Protein AF-A0A841RRN3-F1 (afdb_monomer_lite)

Foldseek 3Di:
DCDQDQQDQDPVPPRHRNVVPCPVVVVVVVVVPDLDPLPDPLPVQPDFPFDLLQELLSVLLSLLVRLLVQLPDPDHDLVNNLVSLVLLLQCLDDPCNLVSSLVVLLSVCSNVVPPPSVVSSVVSSVSHVPDDHQALQLSQLSNQLSCVSNVQVVPDDPLFDGPSQVNNQSSVCSSVDVVVPDDRQFAFAEKEWEWEDPVPPHIDGPDMDTDTDRDPDHDNYHYYHYHYPPQLVVLLSVCCGLLVLADPVLSSLRSVLVSVVVPDDPVCQQVDQCLVSLLSLQVSVQVLLLVLVCLVVVDDDPPDDLVNSLVCCVVDPAPLCVLQPPSSVLSVLSVVLNVCSVVPHGDGVVSVCSSCCVVPVSVNSSSSSVSSVVSVVVVVVVVVVD

InterPro domains:
  IPR004027 SEC-C motif [PF02810] (6-23)

Radius of gyration: 28.25 Å; chains: 1; bounding box: 65×47×85 Å

Structure (mmCIF, N/CA/C/O backbone):
data_AF-A0A841RRN3-F1
#
_entry.id   AF-A0A841RRN3-F1
#
loop_
_atom_site.group_PDB
_atom_site.id
_atom_site.type_symbol
_atom_site.label_atom_id
_atom_site.label_alt_id
_atom_site.label_comp_id
_atom_site.label_asym_id
_atom_site.label_entity_id
_atom_site.label_seq_id
_atom_site.pdbx_PDB_ins_code
_atom_site.Cartn_x
_atom_site.Cartn_y
_atom_site.Cartn_z
_atom_site.occupancy
_atom_site.B_iso_or_equiv
_atom_site.auth_seq_id
_atom_site.auth_comp_id
_atom_site.auth_asym_id
_atom_site.auth_atom_id
_atom_site.pdbx_PDB_model_num
ATOM 1 N N . MET A 1 1 ? -15.123 -9.257 49.160 1.00 35.91 1 MET A N 1
ATOM 2 C CA . MET A 1 1 ? -15.063 -10.667 49.611 1.00 35.91 1 MET A CA 1
ATOM 3 C C . MET A 1 1 ? -16.337 -11.370 49.194 1.00 35.91 1 MET A C 1
ATOM 5 O O . MET A 1 1 ? -17.410 -10.846 49.452 1.00 35.91 1 MET A O 1
ATOM 9 N N . GLY A 1 2 ? -16.173 -12.541 48.582 1.00 34.53 2 GLY A N 1
ATOM 10 C CA . GLY A 1 2 ? -17.217 -13.457 48.133 1.00 34.53 2 GLY A CA 1
ATOM 11 C C . GLY A 1 2 ? -16.610 -14.428 47.122 1.00 34.53 2 GLY A C 1
ATOM 12 O O . GLY A 1 2 ? -16.879 -14.315 45.936 1.00 34.53 2 GLY A O 1
ATOM 13 N N . LEU A 1 3 ? -15.695 -15.298 47.570 1.00 50.38 3 LEU A N 1
ATOM 14 C CA . LEU A 1 3 ? -15.197 -16.421 46.764 1.00 50.38 3 LEU A CA 1
ATOM 15 C C . LEU A 1 3 ? -16.415 -17.202 46.254 1.00 50.38 3 LEU A C 1
ATOM 17 O O . LEU A 1 3 ? -17.245 -17.556 47.093 1.00 50.38 3 LEU A O 1
ATOM 21 N N . ILE A 1 4 ? -16.505 -17.484 44.942 1.00 59.78 4 ILE A N 1
ATOM 22 C CA . ILE A 1 4 ? -17.532 -18.392 44.404 1.00 59.78 4 ILE A CA 1
ATOM 23 C C . ILE A 1 4 ? -17.603 -19.604 45.326 1.00 59.78 4 ILE A C 1
ATOM 25 O O . ILE A 1 4 ? -16.604 -20.297 45.583 1.00 59.78 4 ILE A O 1
ATOM 29 N N . GLY A 1 5 ? -18.793 -19.835 45.867 1.00 68.25 5 GLY A N 1
ATOM 30 C CA . GLY A 1 5 ? -19.022 -20.957 46.747 1.00 68.25 5 GLY A CA 1
ATOM 31 C C . GLY A 1 5 ? -18.672 -22.226 45.981 1.00 68.25 5 GLY A C 1
ATOM 32 O O . GLY A 1 5 ? -19.132 -22.435 44.864 1.00 68.25 5 GLY A O 1
ATOM 33 N N . ARG A 1 6 ? -17.892 -23.141 46.572 1.00 81.69 6 ARG A N 1
ATOM 34 C CA . ARG A 1 6 ? -17.508 -24.426 45.936 1.00 81.69 6 ARG A CA 1
ATOM 35 C C . ARG A 1 6 ? -18.697 -25.193 45.319 1.00 81.69 6 ARG A C 1
ATOM 37 O O . ARG A 1 6 ? -18.499 -26.060 44.467 1.00 81.69 6 ARG A O 1
ATOM 44 N N . ASN A 1 7 ? -19.919 -24.921 45.776 1.00 79.44 7 ASN A N 1
ATOM 45 C CA . ASN A 1 7 ? -21.155 -25.554 45.327 1.00 79.44 7 ASN A CA 1
ATOM 46 C C . ASN A 1 7 ? -21.977 -24.748 44.301 1.00 79.44 7 ASN A C 1
ATOM 48 O O . ASN A 1 7 ? -22.975 -25.297 43.838 1.00 79.44 7 ASN A O 1
ATOM 52 N N . GLU A 1 8 ? -21.583 -23.523 43.956 1.00 80.12 8 GLU A N 1
ATOM 53 C CA . GLU A 1 8 ? -22.240 -22.678 42.949 1.00 80.12 8 GLU A CA 1
ATOM 54 C C . GLU A 1 8 ? -21.926 -23.157 41.529 1.00 80.12 8 GLU A C 1
ATOM 56 O O . GLU A 1 8 ? -20.999 -23.947 41.317 1.00 80.12 8 GLU A O 1
ATOM 61 N N . THR A 1 9 ? -22.729 -22.732 40.556 1.00 70.56 9 THR A N 1
ATOM 62 C CA . THR A 1 9 ? -22.532 -23.068 39.142 1.00 70.56 9 THR A CA 1
ATOM 63 C C . THR A 1 9 ? -21.218 -22.471 38.639 1.00 70.56 9 THR A C 1
ATOM 65 O O . THR A 1 9 ? -20.866 -21.343 38.964 1.00 70.56 9 THR A O 1
ATOM 68 N N . CYS A 1 10 ? -20.450 -23.256 37.887 1.00 70.38 10 CYS A N 1
ATOM 69 C CA . CYS A 1 10 ? -19.129 -22.871 37.412 1.00 70.38 10 CYS A CA 1
ATOM 70 C C . CYS A 1 10 ? -19.222 -21.796 36.327 1.00 70.38 10 CYS A C 1
ATOM 72 O O . CYS A 1 10 ? -20.018 -21.926 35.399 1.00 70.38 10 CYS A O 1
ATOM 74 N N . TYR A 1 11 ? -18.330 -20.809 36.395 1.00 65.44 11 TYR A N 1
ATOM 75 C CA . TYR A 1 11 ? -18.321 -19.627 35.528 1.00 65.44 11 TYR A CA 1
ATOM 76 C C . TYR A 1 11 ? -17.989 -19.903 34.051 1.00 65.44 11 TYR A C 1
ATOM 78 O O . TYR A 1 11 ? -18.156 -19.034 33.212 1.00 65.44 11 TYR A O 1
ATOM 86 N N . CYS A 1 12 ? -17.529 -21.104 33.697 1.00 66.12 12 CYS A N 1
ATOM 87 C CA . CYS A 1 12 ? -17.203 -21.468 32.314 1.00 66.12 12 CYS A CA 1
ATOM 88 C C . CYS A 1 12 ? -18.429 -21.854 31.465 1.00 66.12 12 CYS A C 1
ATOM 90 O O . CYS A 1 12 ? -18.272 -22.488 30.427 1.00 66.12 12 CYS A O 1
ATOM 92 N N . GLY A 1 13 ? -19.650 -21.613 31.956 1.00 64.06 13 GLY A N 1
ATOM 93 C CA . GLY A 1 13 ? -20.888 -21.961 31.247 1.00 64.06 13 GLY A CA 1
ATOM 94 C C . GLY A 1 13 ? -21.218 -23.460 31.204 1.00 64.06 13 GLY A C 1
ATOM 95 O O . GLY A 1 13 ? -22.250 -23.849 30.674 1.00 64.06 13 GLY A O 1
ATOM 96 N N . SER A 1 14 ? -20.405 -24.332 31.814 1.00 69.50 14 SER A N 1
ATOM 97 C CA . SER A 1 14 ? -20.594 -25.796 31.737 1.00 69.50 14 SER A CA 1
ATOM 98 C C . SER A 1 14 ? -21.821 -26.353 32.477 1.00 69.50 14 SER A C 1
ATOM 100 O O . SER A 1 14 ? -22.049 -27.565 32.451 1.00 69.50 14 SER A O 1
ATOM 102 N N . GLY A 1 15 ? -22.548 -25.526 33.237 1.00 75.56 15 GLY A N 1
ATOM 103 C CA . GLY A 1 15 ? -23.660 -25.949 34.101 1.00 75.56 15 GLY A CA 1
ATOM 104 C C . GLY A 1 15 ? -23.261 -26.834 35.299 1.00 75.56 15 GLY A C 1
ATOM 105 O O . GLY A 1 15 ? -24.112 -27.233 36.094 1.00 75.56 15 GLY A O 1
ATOM 106 N N . LYS A 1 16 ? -21.972 -27.163 35.473 1.00 84.31 16 LYS A N 1
ATOM 107 C CA . LYS A 1 16 ? -21.460 -27.990 36.584 1.00 84.31 16 LYS A CA 1
ATOM 108 C C . LYS A 1 16 ? -21.171 -27.134 37.819 1.00 84.31 16 LYS A C 1
ATOM 110 O O . LYS A 1 16 ? -20.861 -25.959 37.698 1.00 84.31 16 LYS A O 1
ATOM 115 N N . LYS A 1 17 ? -21.175 -27.730 39.019 1.00 78.19 17 LYS A N 1
ATOM 116 C CA . LYS A 1 17 ? -20.717 -27.045 40.250 1.00 78.19 17 LYS A CA 1
ATOM 117 C C . LYS A 1 17 ? -19.227 -26.687 40.158 1.00 78.19 17 LYS A C 1
ATOM 119 O O . LYS A 1 17 ? -18.442 -27.540 39.741 1.00 78.19 17 LYS A O 1
ATOM 124 N N . TYR A 1 18 ? -18.826 -25.506 40.632 1.00 78.69 18 TYR A N 1
ATOM 125 C CA . TYR A 1 18 ? -17.462 -24.965 40.561 1.00 78.69 18 TYR A CA 1
ATOM 126 C C . TYR A 1 18 ? -16.390 -25.960 41.032 1.00 78.69 18 TYR A C 1
ATOM 128 O O . TYR A 1 18 ? -15.429 -26.232 40.310 1.00 78.69 18 TYR A O 1
ATOM 136 N N . LYS A 1 19 ? -16.610 -26.640 42.168 1.00 78.62 19 LYS A N 1
ATOM 137 C CA . LYS A 1 19 ? -15.685 -27.670 42.688 1.00 78.62 19 LYS A CA 1
ATOM 138 C C . LYS A 1 19 ? -15.447 -28.875 41.772 1.00 78.62 19 LYS A C 1
ATOM 140 O O . LYS A 1 19 ? -14.498 -29.623 41.987 1.00 78.62 19 LYS A O 1
ATOM 145 N N . LYS A 1 20 ? -16.343 -29.121 40.812 1.00 83.44 20 LYS A N 1
ATOM 146 C CA . LYS A 1 20 ? -16.266 -30.225 39.841 1.00 83.44 20 LYS A CA 1
ATOM 147 C C . LYS A 1 20 ? -15.808 -29.763 38.454 1.00 83.44 20 LYS A C 1
ATOM 149 O O . LYS A 1 20 ? -15.793 -30.582 37.540 1.00 83.44 20 LYS A O 1
ATOM 154 N N . CYS A 1 21 ? -15.474 -28.486 38.292 1.00 86.06 21 CYS A N 1
ATOM 155 C CA . CYS A 1 21 ? -15.083 -27.908 37.017 1.00 86.06 21 CYS A CA 1
ATOM 156 C C . CYS A 1 21 ? -13.786 -27.101 37.180 1.00 86.06 21 CYS A C 1
ATOM 158 O O . CYS A 1 21 ? -12.738 -27.715 37.385 1.00 86.06 21 CYS A O 1
ATOM 160 N N . CYS A 1 22 ? -13.834 -25.767 37.145 1.00 77.81 22 CYS A N 1
ATOM 161 C CA . CYS A 1 22 ? -12.627 -24.939 37.071 1.00 77.81 22 CYS A CA 1
ATOM 162 C C . CYS A 1 22 ? -11.824 -24.839 38.376 1.00 77.81 22 CYS A C 1
ATOM 164 O O . CYS A 1 22 ? -10.644 -24.524 38.309 1.00 77.81 22 CYS A O 1
ATOM 166 N N . LEU A 1 23 ? -12.376 -25.212 39.542 1.00 82.00 23 LEU A N 1
ATOM 167 C CA . LEU A 1 23 ? -11.670 -25.066 40.827 1.00 82.00 23 LEU A CA 1
ATOM 168 C C . LEU A 1 23 ? -10.264 -25.698 40.831 1.00 82.00 23 LEU A C 1
ATOM 170 O O . LEU A 1 23 ? -9.322 -25.096 41.326 1.00 82.00 23 LEU A O 1
ATOM 174 N N . LYS A 1 24 ? -10.098 -26.900 40.264 1.00 76.88 24 LYS A N 1
ATOM 175 C CA . LYS A 1 24 ? -8.786 -27.579 40.222 1.00 76.88 24 LYS A CA 1
ATOM 176 C C . LYS A 1 24 ? -7.796 -26.913 39.265 1.00 76.88 24 LYS A C 1
ATOM 178 O O . LYS A 1 24 ? -6.591 -27.087 39.426 1.00 76.88 24 LYS A O 1
ATOM 183 N N . TYR A 1 25 ? -8.303 -26.247 38.231 1.00 73.50 25 TYR A N 1
ATOM 184 C CA . TYR A 1 25 ? -7.496 -25.474 37.295 1.00 73.50 25 TYR A CA 1
ATOM 185 C C . TYR A 1 25 ? -7.039 -24.177 37.971 1.00 73.50 25 TYR A C 1
ATOM 187 O O . TYR A 1 25 ? -5.844 -23.902 38.008 1.00 73.50 25 TYR A O 1
ATOM 195 N N . ASP A 1 26 ? -7.958 -23.485 38.641 1.00 67.38 26 ASP A N 1
ATOM 196 C CA . ASP A 1 26 ? -7.699 -22.226 39.344 1.00 67.38 26 ASP A CA 1
ATOM 197 C C . ASP A 1 26 ? -6.752 -22.418 40.542 1.00 67.38 26 ASP A C 1
ATOM 199 O O . ASP A 1 26 ? -5.776 -21.686 40.691 1.00 67.38 26 ASP A O 1
ATOM 203 N N . GLU A 1 27 ? -6.948 -23.476 41.341 1.00 71.81 27 GLU A N 1
ATOM 204 C CA . GLU A 1 27 ? -6.036 -23.863 42.432 1.00 71.81 27 GLU A CA 1
ATOM 205 C C . GLU A 1 27 ? -4.626 -24.217 41.909 1.00 71.81 27 GLU A C 1
ATOM 207 O O . GLU A 1 27 ? -3.634 -24.011 42.610 1.00 71.81 27 GLU A O 1
ATOM 212 N N . LYS A 1 28 ? -4.506 -24.734 40.675 1.00 67.25 28 LYS A N 1
ATOM 21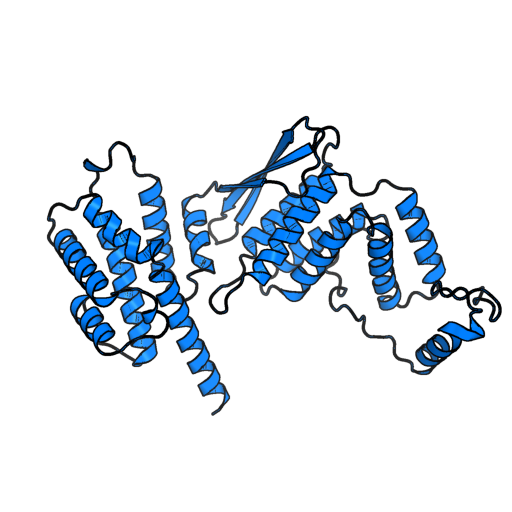3 C CA . LYS A 1 28 ? -3.206 -25.009 40.034 1.00 67.25 28 LYS A CA 1
ATOM 214 C C . LYS A 1 28 ? -2.533 -23.748 39.497 1.00 67.25 28 LYS A C 1
ATOM 216 O O . LYS A 1 28 ? -1.308 -23.701 39.518 1.00 67.25 28 LYS A O 1
ATOM 221 N N . GLN A 1 29 ? -3.297 -22.767 39.022 1.00 56.19 29 GLN A N 1
ATOM 222 C CA . GLN A 1 29 ? -2.758 -21.487 38.556 1.00 56.19 29 GLN A CA 1
ATOM 223 C C . GLN A 1 29 ? -2.276 -20.634 39.741 1.00 56.19 29 GLN A C 1
ATOM 225 O O . GLN A 1 29 ? -1.144 -20.158 39.733 1.00 56.19 29 GLN A O 1
ATOM 230 N N . LEU A 1 30 ? -3.062 -20.568 40.823 1.00 55.12 30 LEU A N 1
ATOM 231 C CA . LEU A 1 30 ? -2.691 -19.877 42.066 1.00 55.12 30 LEU A CA 1
ATOM 232 C C . LEU A 1 30 ? -1.429 -20.464 42.721 1.00 55.12 30 LEU A C 1
ATOM 234 O O . LEU A 1 30 ? -0.554 -19.719 43.153 1.00 55.12 30 LEU A O 1
ATOM 238 N N . ASN A 1 31 ? -1.299 -21.796 42.761 1.00 50.38 31 ASN A N 1
ATOM 239 C CA . ASN A 1 31 ? -0.141 -22.461 43.376 1.00 50.38 31 ASN A CA 1
ATOM 240 C C . ASN A 1 31 ? 1.141 -22.408 42.533 1.00 50.38 31 ASN A C 1
ATOM 242 O O . ASN A 1 31 ? 2.210 -22.735 43.046 1.00 50.38 31 ASN A O 1
ATOM 246 N N . LYS A 1 32 ? 1.066 -22.035 41.251 1.00 45.72 32 LYS A N 1
ATOM 247 C CA . LYS A 1 32 ? 2.253 -21.958 40.393 1.00 45.72 32 LYS A CA 1
ATOM 248 C C . LYS A 1 32 ? 3.003 -20.633 40.503 1.00 45.72 32 LYS A C 1
ATOM 250 O O . LYS A 1 32 ? 4.119 -20.573 40.007 1.00 45.72 32 LYS A O 1
ATOM 255 N N . GLY A 1 33 ? 2.437 -19.590 41.121 1.00 41.94 33 GLY A N 1
ATOM 256 C CA . GLY A 1 33 ? 3.084 -18.269 41.189 1.00 41.94 33 GLY A CA 1
ATOM 257 C C . GLY A 1 33 ? 3.411 -17.666 39.814 1.00 41.94 33 GLY A C 1
ATOM 258 O O . GLY A 1 33 ? 4.160 -16.700 39.723 1.00 41.94 33 GLY A O 1
ATOM 259 N N . ILE A 1 34 ? 2.861 -18.242 38.743 1.00 40.06 34 ILE A N 1
ATOM 260 C CA . ILE A 1 34 ? 2.988 -17.746 37.383 1.00 40.06 34 ILE A CA 1
ATOM 261 C C . ILE A 1 34 ? 1.861 -16.734 37.243 1.00 40.06 34 ILE A C 1
ATOM 263 O O . ILE A 1 34 ? 0.719 -17.108 36.991 1.00 40.06 34 ILE A O 1
ATOM 267 N N . ILE A 1 35 ? 2.178 -15.455 37.440 1.00 40.28 35 ILE A N 1
ATOM 268 C CA . ILE A 1 35 ? 1.472 -14.411 36.699 1.00 40.28 35 ILE A CA 1
ATOM 269 C C . ILE A 1 35 ? 1.728 -14.790 35.237 1.00 40.28 35 ILE A C 1
ATOM 271 O O . ILE A 1 35 ? 2.899 -14.819 34.841 1.00 40.28 35 ILE A O 1
ATOM 275 N N . PRO A 1 36 ? 0.717 -15.211 34.458 1.00 36.50 36 PRO A N 1
ATOM 276 C CA . PRO A 1 36 ? 0.951 -15.431 33.048 1.00 36.50 36 PRO A CA 1
ATOM 277 C C . PRO A 1 36 ? 1.445 -14.098 32.498 1.00 36.50 36 PRO A C 1
ATOM 279 O O . PRO A 1 36 ? 0.774 -13.078 32.655 1.00 36.50 36 PRO A O 1
ATOM 282 N N . LYS A 1 37 ? 2.635 -14.098 31.886 1.00 36.38 37 LYS A N 1
ATOM 283 C CA . LYS A 1 37 ? 2.980 -13.056 30.918 1.00 36.38 37 LYS A CA 1
ATOM 284 C C . LYS A 1 37 ? 1.758 -12.979 29.986 1.00 36.38 37 LYS A C 1
ATOM 286 O O . LYS A 1 37 ? 1.326 -14.058 29.560 1.00 36.38 37 LYS A O 1
ATOM 291 N N . PRO A 1 38 ? 1.130 -11.804 29.786 1.00 38.91 38 PRO A N 1
ATOM 292 C CA . PRO A 1 38 ? -0.085 -11.722 28.987 1.00 38.91 38 PRO A CA 1
ATOM 293 C C . PRO A 1 38 ? 0.161 -12.456 27.672 1.00 38.91 38 PRO A C 1
ATOM 295 O O . PRO A 1 38 ? 1.208 -12.277 27.051 1.00 38.91 38 PRO A O 1
ATOM 298 N N . ALA A 1 39 ? -0.763 -13.341 27.295 1.00 41.94 39 ALA A N 1
ATOM 299 C CA . ALA A 1 39 ? -0.637 -14.144 26.079 1.00 41.94 39 ALA A CA 1
ATOM 300 C C . ALA A 1 39 ? -0.639 -13.272 24.811 1.00 41.94 39 ALA A C 1
ATOM 302 O O . ALA A 1 39 ? -0.360 -13.764 23.723 1.00 41.94 39 ALA A O 1
ATOM 303 N N . ASN A 1 40 ? -0.930 -11.981 24.972 1.00 44.41 40 ASN A N 1
ATOM 304 C CA . ASN A 1 40 ? -0.991 -10.991 23.929 1.00 44.41 40 ASN A CA 1
ATOM 305 C C . ASN A 1 40 ? 0.051 -9.891 24.222 1.00 44.41 40 ASN A C 1
ATOM 307 O O . ASN A 1 40 ? -0.157 -9.033 25.084 1.00 44.41 40 ASN A O 1
ATOM 311 N N . GLU A 1 41 ? 1.194 -9.932 23.525 1.00 42.09 41 GLU A N 1
ATOM 312 C CA . GLU A 1 41 ? 2.238 -8.889 23.595 1.00 42.09 41 GLU A CA 1
ATOM 313 C C . GLU A 1 41 ? 1.729 -7.522 23.084 1.00 42.09 41 GLU A C 1
ATOM 315 O O . GLU A 1 41 ? 2.365 -6.499 23.322 1.00 42.09 41 GLU A O 1
ATOM 320 N N . ALA A 1 42 ? 0.520 -7.482 22.503 1.00 43.72 42 ALA A N 1
ATOM 321 C CA . ALA A 1 42 ? -0.195 -6.274 22.098 1.00 43.72 42 ALA A CA 1
ATOM 322 C C . ALA A 1 42 ? -0.603 -5.327 23.239 1.00 43.72 42 ALA A C 1
ATOM 324 O O . ALA A 1 42 ? -0.904 -4.165 22.983 1.00 43.72 42 ALA A O 1
ATOM 325 N N . PHE A 1 43 ? -0.587 -5.785 24.495 1.00 50.19 43 PHE A N 1
ATOM 326 C CA . PHE A 1 43 ? -0.986 -4.969 25.648 1.00 50.19 43 PHE A CA 1
ATOM 327 C C . PHE A 1 43 ? 0.182 -4.365 26.436 1.00 50.19 43 PHE A C 1
ATOM 329 O O . PHE A 1 43 ? -0.013 -3.920 27.570 1.00 50.19 43 PHE A O 1
ATOM 336 N N . ASP A 1 44 ? 1.367 -4.233 25.832 1.00 49.03 44 ASP A N 1
ATOM 337 C CA . ASP A 1 44 ? 2.231 -3.092 26.167 1.00 49.03 44 ASP A CA 1
ATOM 338 C C . ASP A 1 44 ? 1.630 -1.848 25.489 1.00 49.03 44 ASP A C 1
ATOM 340 O O . ASP A 1 44 ? 2.103 -1.370 24.458 1.00 49.03 44 ASP A O 1
ATOM 344 N N . ILE A 1 45 ? 0.468 -1.429 26.011 1.00 51.69 45 ILE A N 1
ATOM 345 C CA . ILE A 1 45 ? -0.410 -0.402 25.447 1.00 51.69 45 ILE A CA 1
ATOM 346 C C . ILE A 1 45 ? 0.449 0.820 25.127 1.00 51.69 45 ILE A C 1
ATOM 348 O O . ILE A 1 45 ? 0.894 1.537 26.031 1.00 51.69 45 ILE A O 1
ATOM 352 N N . ALA A 1 46 ? 0.656 1.097 23.839 1.00 53.12 46 ALA A N 1
ATOM 353 C CA . ALA A 1 46 ? 0.947 2.456 23.424 1.00 53.12 46 ALA A CA 1
ATOM 354 C C . ALA A 1 46 ? -0.152 3.321 24.052 1.00 53.12 46 ALA A C 1
ATOM 356 O O . ALA A 1 46 ? -1.327 3.091 23.779 1.00 53.12 46 ALA A O 1
ATOM 357 N N . ARG A 1 47 ? 0.212 4.196 25.002 1.00 69.50 47 ARG A N 1
ATOM 358 C CA . ARG A 1 47 ? -0.758 4.932 25.827 1.00 69.50 47 ARG A CA 1
ATOM 359 C C . ARG A 1 47 ? -1.807 5.580 24.923 1.00 69.50 47 ARG A C 1
ATOM 361 O O . ARG A 1 47 ? -1.482 6.519 24.208 1.00 69.50 47 ARG A O 1
ATOM 368 N N . THR A 1 48 ? -3.030 5.068 24.993 1.00 83.25 48 THR A N 1
ATOM 369 C CA . THR A 1 48 ? -4.204 5.630 24.326 1.00 83.25 48 THR A CA 1
ATOM 370 C C . THR A 1 48 ? -4.838 6.700 25.213 1.00 83.25 48 THR A C 1
ATOM 372 O O . THR A 1 48 ? -4.741 6.645 26.445 1.00 83.25 48 THR A O 1
ATOM 375 N N . SER A 1 49 ? -5.475 7.685 24.589 1.00 89.19 49 SER A N 1
ATOM 376 C CA . SER A 1 49 ? -6.309 8.682 25.257 1.00 89.19 49 SER A CA 1
ATOM 377 C C . SER A 1 49 ? -7.704 8.150 25.629 1.00 89.19 49 SER A C 1
ATOM 379 O O . SER A 1 49 ? -8.396 8.771 26.440 1.00 89.19 49 SER A O 1
ATOM 381 N N . HIS A 1 50 ? -8.092 6.983 25.108 1.00 90.75 50 HIS A N 1
ATOM 382 C CA . HIS A 1 50 ? -9.409 6.375 25.284 1.00 90.75 50 HIS A CA 1
ATOM 383 C C . HIS A 1 50 ? -9.471 5.399 26.465 1.00 90.75 50 HIS A C 1
ATOM 385 O O . HIS A 1 50 ? -8.542 4.641 26.755 1.00 90.75 50 HIS A O 1
ATOM 391 N N . ASN A 1 51 ? -10.614 5.385 27.156 1.00 89.25 51 ASN A N 1
ATOM 392 C CA . ASN A 1 51 ? -10.880 4.412 28.211 1.00 89.25 51 ASN A CA 1
ATOM 393 C C . ASN A 1 51 ? -11.554 3.176 27.614 1.00 89.25 51 ASN A C 1
ATOM 395 O O . ASN A 1 51 ? -12.772 3.146 27.459 1.00 89.25 51 ASN A O 1
ATOM 399 N N . ILE A 1 52 ? -10.777 2.124 27.368 1.00 89.44 52 ILE A N 1
ATOM 400 C CA . ILE A 1 52 ? -11.263 0.889 26.733 1.00 89.44 52 ILE A CA 1
ATOM 401 C C . ILE A 1 52 ? -12.393 0.181 27.495 1.00 89.44 52 ILE A C 1
ATOM 403 O O . ILE A 1 52 ? -13.101 -0.631 26.918 1.00 89.44 52 ILE A O 1
ATOM 407 N N . GLN A 1 53 ? -12.570 0.464 28.790 1.00 89.50 53 GLN A N 1
ATOM 408 C CA . GLN A 1 53 ? -13.650 -0.109 29.597 1.00 89.50 53 GLN A CA 1
ATOM 409 C C . GLN A 1 53 ? -14.939 0.715 29.505 1.00 89.50 53 GLN A C 1
ATOM 411 O O . GLN A 1 53 ? -15.965 0.302 30.051 1.00 89.50 53 GLN A O 1
ATOM 416 N N . ALA A 1 54 ? -14.909 1.908 28.903 1.00 89.25 54 ALA A N 1
ATOM 417 C CA . ALA A 1 54 ? -16.054 2.814 28.829 1.00 89.25 54 ALA A CA 1
ATOM 418 C C . ALA A 1 54 ? -17.098 2.389 27.782 1.00 89.25 54 ALA A C 1
ATOM 420 O O . ALA A 1 54 ? -18.248 2.805 27.891 1.00 89.25 54 ALA A O 1
ATOM 421 N N . GLY A 1 55 ? -16.743 1.514 26.842 1.00 91.12 55 GLY A N 1
ATOM 422 C CA . GLY A 1 55 ? -17.673 0.932 25.879 1.00 91.12 55 GLY A CA 1
ATOM 423 C C . GLY A 1 55 ? -16.963 0.406 24.637 1.00 91.12 55 GLY A C 1
ATOM 424 O O . GLY A 1 55 ? -15.778 0.659 24.432 1.00 91.12 55 GLY A O 1
ATOM 425 N N . ILE A 1 56 ? -17.711 -0.298 23.787 1.00 93.31 56 ILE A N 1
ATOM 426 C CA . ILE A 1 56 ? -17.186 -0.905 22.554 1.00 93.31 56 ILE A CA 1
ATOM 427 C C . ILE A 1 56 ? -16.615 0.159 21.610 1.00 93.31 56 ILE A C 1
ATOM 429 O O . ILE A 1 56 ? -15.504 0.004 21.113 1.00 93.31 56 ILE A O 1
ATOM 433 N N . ARG A 1 57 ? -17.331 1.275 21.422 1.00 94.25 57 ARG A N 1
ATOM 434 C CA . ARG A 1 57 ? -16.862 2.395 20.594 1.00 94.25 57 ARG A CA 1
ATOM 435 C C . ARG A 1 57 ? -15.545 2.992 21.105 1.00 94.25 57 ARG A C 1
ATOM 437 O O . ARG A 1 57 ? -14.675 3.317 20.308 1.00 94.25 57 ARG A O 1
ATOM 444 N N . GLU A 1 58 ? -15.367 3.085 22.424 1.00 92.88 58 GLU A N 1
ATOM 445 C CA . GLU A 1 58 ? -14.120 3.577 23.029 1.00 92.88 58 GLU A CA 1
ATOM 446 C C . GLU A 1 58 ? -12.965 2.584 22.872 1.00 92.88 58 GLU A C 1
ATOM 448 O O . GLU A 1 58 ? -11.831 3.002 22.656 1.00 92.88 58 GLU A O 1
ATOM 453 N N . LEU A 1 59 ? -13.235 1.275 22.932 1.00 93.25 59 LEU A N 1
ATOM 454 C CA . LEU A 1 59 ? -12.227 0.268 22.601 1.00 93.25 59 LEU A CA 1
ATOM 455 C C . LEU A 1 59 ? -11.797 0.369 21.129 1.00 93.25 59 LEU A C 1
ATOM 457 O O . LEU A 1 59 ? -10.600 0.340 20.860 1.00 93.25 59 LEU A O 1
ATOM 461 N N . ALA A 1 60 ? -12.740 0.537 20.198 1.00 95.31 60 ALA A N 1
ATOM 462 C CA . ALA A 1 60 ? -12.417 0.689 18.780 1.00 95.31 60 ALA A CA 1
ATOM 463 C C . ALA A 1 60 ? -11.539 1.928 18.524 1.00 95.31 60 ALA A C 1
ATOM 465 O O . ALA A 1 60 ? -10.492 1.825 17.889 1.00 95.31 60 ALA A O 1
ATOM 466 N N . LEU A 1 61 ? -11.903 3.085 19.094 1.00 96.31 61 LEU A N 1
ATOM 467 C CA . LEU A 1 61 ? -11.088 4.304 19.011 1.00 96.31 61 LEU A CA 1
ATOM 468 C C . LEU A 1 61 ? -9.694 4.114 19.627 1.00 96.31 61 LEU A C 1
ATOM 470 O O . LEU A 1 61 ? -8.704 4.556 19.048 1.00 96.31 61 LEU A O 1
ATOM 474 N N . ALA A 1 62 ? -9.596 3.408 20.757 1.00 94.25 62 ALA A N 1
ATOM 475 C CA . ALA A 1 62 ? -8.315 3.084 21.377 1.00 94.25 62 ALA A CA 1
ATOM 476 C C . ALA A 1 62 ? -7.417 2.219 20.481 1.00 94.25 62 ALA A C 1
ATOM 478 O O . ALA A 1 62 ? -6.207 2.428 20.444 1.00 94.25 62 ALA A O 1
ATOM 479 N N . GLN A 1 63 ? -7.987 1.235 19.783 1.00 94.75 63 GLN A N 1
ATOM 480 C CA . GLN A 1 63 ? -7.239 0.346 18.890 1.00 94.75 63 GLN A CA 1
ATOM 481 C C . GLN A 1 63 ? -6.787 1.062 17.618 1.00 94.75 63 GLN A C 1
ATOM 483 O O . GLN A 1 63 ? -5.634 0.909 17.218 1.00 94.75 63 GLN A O 1
ATOM 488 N N . LEU A 1 64 ? -7.647 1.897 17.029 1.00 97.50 64 LEU A N 1
ATOM 489 C CA . LEU A 1 64 ? -7.273 2.762 15.908 1.00 97.50 64 LEU A CA 1
ATOM 490 C C . LEU A 1 64 ? -6.123 3.704 16.303 1.00 97.50 64 LEU A C 1
ATOM 492 O O . LEU A 1 64 ? -5.102 3.747 15.621 1.00 97.50 64 LEU A O 1
ATOM 496 N N . GLU A 1 65 ? -6.223 4.379 17.454 1.00 96.00 65 GLU A N 1
ATOM 497 C CA . GLU A 1 65 ? -5.156 5.250 17.970 1.00 96.00 65 GLU A CA 1
ATOM 498 C C . GLU A 1 65 ? -3.848 4.476 18.211 1.00 96.00 65 GLU A C 1
ATOM 500 O O . GLU A 1 65 ? -2.765 4.957 17.876 1.00 96.00 65 GLU A O 1
ATOM 505 N N . GLN A 1 66 ? -3.922 3.250 18.737 1.00 93.12 66 GLN A N 1
ATOM 506 C CA . GLN A 1 66 ? -2.741 2.401 18.900 1.00 93.12 66 GLN A CA 1
ATOM 507 C C . GLN A 1 66 ? -2.087 2.060 17.561 1.00 93.12 66 GLN A C 1
ATOM 509 O O . GLN A 1 66 ? -0.868 2.192 17.448 1.00 93.12 66 GLN A O 1
ATOM 514 N N . ILE A 1 67 ? -2.862 1.659 16.548 1.00 95.06 67 ILE A N 1
ATOM 515 C CA . ILE A 1 67 ? -2.342 1.386 15.200 1.00 95.06 67 ILE A CA 1
ATOM 516 C C . ILE A 1 67 ? -1.624 2.626 14.650 1.00 95.06 67 ILE A C 1
ATOM 518 O O . ILE A 1 67 ? -0.477 2.512 14.218 1.00 95.06 67 ILE A O 1
ATOM 522 N N . ILE A 1 68 ? -2.229 3.815 14.760 1.00 95.44 68 ILE A N 1
ATOM 523 C CA . ILE A 1 68 ? -1.622 5.089 14.331 1.00 95.44 68 ILE A CA 1
ATOM 524 C C . ILE A 1 68 ? -0.289 5.338 15.051 1.00 95.44 68 ILE A C 1
ATOM 526 O O . ILE A 1 68 ? 0.707 5.712 14.420 1.00 95.44 68 ILE A O 1
ATOM 530 N N . ILE A 1 69 ? -0.228 5.101 16.368 1.00 91.75 69 ILE A N 1
ATOM 531 C CA . ILE A 1 69 ? 1.008 5.253 17.149 1.00 91.75 69 ILE A CA 1
ATOM 532 C C . ILE A 1 69 ? 2.083 4.273 16.668 1.00 91.75 69 ILE A C 1
ATOM 534 O O . ILE A 1 69 ? 3.244 4.668 16.551 1.00 91.75 69 ILE A O 1
ATOM 538 N N . TRP A 1 70 ? 1.734 3.011 16.403 1.00 90.06 70 TRP A N 1
ATOM 539 C CA . TRP A 1 70 ? 2.681 1.996 15.931 1.00 90.06 70 TRP A CA 1
ATOM 540 C C . TRP A 1 70 ? 3.203 2.290 14.526 1.00 90.06 70 TRP A C 1
ATOM 542 O O . TRP A 1 70 ? 4.409 2.172 14.305 1.00 90.06 70 TRP A O 1
ATOM 552 N N . LEU A 1 71 ? 2.330 2.733 13.620 1.00 91.44 71 LEU A N 1
ATOM 553 C CA . LEU A 1 71 ? 2.686 3.152 12.262 1.00 91.44 71 LEU A CA 1
ATOM 554 C C . LEU A 1 71 ? 3.530 4.433 12.244 1.00 91.44 71 LEU A C 1
ATOM 556 O O . LEU A 1 71 ? 4.339 4.631 11.349 1.00 91.44 71 LEU A O 1
ATOM 560 N N . SER A 1 72 ? 3.410 5.282 13.267 1.00 89.19 72 SER A N 1
ATOM 561 C CA . SER A 1 72 ? 4.215 6.506 13.395 1.00 89.19 72 SER A CA 1
ATOM 562 C C . SER A 1 72 ? 5.622 6.273 13.965 1.00 89.19 72 SER A C 1
ATOM 564 O O . SER A 1 72 ? 6.383 7.228 14.145 1.00 89.19 72 SER A O 1
ATOM 566 N N . LYS A 1 73 ? 5.997 5.032 14.304 1.00 85.12 73 LYS A N 1
ATOM 567 C CA . LYS A 1 73 ? 7.343 4.728 14.813 1.00 85.12 73 LYS A CA 1
ATOM 568 C C . LYS A 1 73 ? 8.329 4.567 13.665 1.00 85.12 73 LYS A C 1
ATOM 570 O O . LYS A 1 73 ? 8.044 3.900 12.683 1.00 85.12 73 LYS A O 1
ATOM 575 N N . LYS A 1 74 ? 9.563 5.043 13.878 1.00 80.75 74 LYS A N 1
ATOM 576 C CA . LYS A 1 74 ? 10.689 4.821 12.951 1.00 80.75 74 LYS A CA 1
ATOM 577 C C . LYS A 1 74 ? 10.904 3.337 12.612 1.00 80.75 74 LYS A C 1
ATOM 579 O O . LYS A 1 74 ? 11.297 3.008 11.503 1.00 80.75 74 LYS A O 1
ATOM 584 N N . HIS A 1 75 ? 10.678 2.459 13.586 1.00 81.75 75 HIS A N 1
ATOM 585 C CA . HIS A 1 75 ? 10.690 1.014 13.395 1.00 81.75 75 HIS A CA 1
ATOM 586 C C . HIS A 1 75 ? 9.297 0.484 13.710 1.00 81.75 75 HIS A C 1
ATOM 588 O O . HIS A 1 75 ? 8.925 0.345 14.881 1.00 81.75 75 HIS A O 1
ATOM 594 N N . VAL A 1 76 ? 8.527 0.255 12.650 1.00 85.44 76 VAL A N 1
ATOM 595 C CA . VAL A 1 76 ? 7.168 -0.276 12.726 1.00 85.44 76 VAL A CA 1
ATOM 596 C C . VAL A 1 76 ? 7.208 -1.723 13.221 1.00 85.44 76 VAL A C 1
ATOM 598 O O . VAL A 1 76 ? 8.144 -2.467 12.934 1.00 85.44 76 VAL A O 1
ATOM 601 N N . GLN A 1 77 ? 6.202 -2.115 14.004 1.00 84.25 77 GLN A N 1
ATOM 602 C CA . GLN A 1 77 ? 6.048 -3.473 14.530 1.00 84.25 77 GLN A CA 1
ATOM 603 C C . GLN A 1 77 ? 4.822 -4.133 13.877 1.00 84.25 77 GLN A C 1
ATOM 605 O O . GLN A 1 77 ? 3.710 -3.953 14.378 1.00 84.25 77 GLN A O 1
ATOM 610 N N . PRO A 1 78 ? 4.996 -4.900 12.781 1.00 87.06 78 PRO A N 1
ATOM 611 C CA . PRO A 1 78 ? 3.883 -5.397 11.960 1.00 87.06 78 PRO A CA 1
ATOM 612 C C . PRO A 1 78 ? 2.881 -6.238 12.747 1.00 87.06 78 PRO A C 1
ATOM 614 O O . PRO A 1 78 ? 1.675 -6.034 12.648 1.00 87.06 78 PRO A O 1
ATOM 617 N N . HIS A 1 79 ? 3.389 -7.117 13.616 1.00 86.38 79 HIS A N 1
ATOM 618 C CA . HIS A 1 79 ? 2.561 -7.992 14.444 1.00 86.38 79 HIS A CA 1
ATOM 619 C C . HIS A 1 79 ? 1.568 -7.218 15.329 1.00 86.38 79 HIS A C 1
ATOM 621 O O . HIS A 1 79 ? 0.450 -7.679 15.542 1.00 86.38 79 HIS A O 1
ATOM 627 N N . LEU A 1 80 ? 1.932 -6.024 15.813 1.00 87.88 80 LEU A N 1
ATOM 628 C CA . LEU A 1 80 ? 1.043 -5.196 16.632 1.00 87.88 80 LEU A CA 1
ATOM 629 C C . LEU A 1 80 ? -0.070 -4.561 15.805 1.00 87.88 80 LEU A C 1
ATOM 631 O O . LEU A 1 80 ? -1.203 -4.472 16.277 1.00 87.88 80 LEU A O 1
ATOM 635 N N . ILE A 1 81 ? 0.233 -4.160 14.570 1.00 91.62 81 ILE A N 1
ATOM 636 C CA . ILE A 1 81 ? -0.769 -3.629 13.642 1.00 91.62 81 ILE A CA 1
ATOM 637 C C . ILE A 1 81 ? -1.740 -4.737 13.240 1.00 91.62 81 ILE A C 1
ATOM 639 O O . ILE A 1 81 ? -2.949 -4.525 13.270 1.00 91.62 81 ILE A O 1
ATOM 643 N N . GLN A 1 82 ? -1.227 -5.933 12.942 1.00 90.69 82 GLN A N 1
ATOM 644 C CA . GLN A 1 82 ? -2.032 -7.104 12.590 1.00 90.69 82 GLN A CA 1
ATOM 645 C C . GLN A 1 82 ? -2.988 -7.511 13.713 1.00 90.69 82 GLN A C 1
ATOM 647 O O . GLN A 1 82 ? -4.170 -7.722 13.454 1.00 90.69 82 GLN A O 1
ATOM 652 N N . VAL A 1 83 ? -2.502 -7.599 14.957 1.00 90.44 83 VAL A N 1
ATOM 653 C CA . VAL A 1 83 ? -3.349 -7.966 16.104 1.00 90.44 83 VAL A CA 1
ATOM 654 C C . VAL A 1 83 ? -4.445 -6.926 16.327 1.00 90.44 83 VAL A C 1
ATOM 656 O O . VAL A 1 83 ? -5.611 -7.299 16.403 1.00 90.44 83 VAL A O 1
ATOM 659 N N . ASN A 1 84 ? -4.107 -5.632 16.350 1.00 92.44 84 ASN A N 1
ATOM 660 C CA . ASN A 1 84 ? -5.115 -4.585 16.540 1.00 92.44 84 ASN A CA 1
ATOM 661 C C . ASN A 1 84 ? -6.114 -4.518 15.373 1.00 92.44 84 ASN A C 1
ATOM 663 O O . ASN A 1 84 ? -7.304 -4.337 15.606 1.00 92.44 84 ASN A O 1
ATOM 667 N N . SER A 1 85 ? -5.658 -4.704 14.130 1.00 95.50 85 SER A N 1
ATOM 668 C CA . SER A 1 85 ? -6.549 -4.728 12.960 1.00 95.50 85 SER A CA 1
ATOM 669 C C . SER A 1 85 ? -7.485 -5.934 13.005 1.00 95.50 85 SER A C 1
ATOM 671 O O . SER A 1 85 ? -8.665 -5.811 12.699 1.00 95.50 85 SER A O 1
ATOM 673 N N . LYS A 1 86 ? -6.996 -7.095 13.454 1.00 93.69 86 LYS A N 1
ATOM 674 C CA . LYS A 1 86 ? -7.835 -8.276 13.655 1.00 93.69 86 LYS A CA 1
ATOM 675 C C . LYS A 1 86 ? -8.879 -8.055 14.746 1.00 93.69 86 LYS A C 1
ATOM 677 O O . LYS A 1 86 ? -10.039 -8.381 14.532 1.00 93.69 86 LYS A O 1
ATOM 682 N N . ASP A 1 87 ? -8.497 -7.489 15.884 1.00 93.25 87 ASP A N 1
ATOM 683 C CA . ASP A 1 87 ? -9.458 -7.205 16.950 1.00 93.25 87 ASP A CA 1
ATOM 684 C C . ASP A 1 87 ? -10.524 -6.190 16.488 1.00 93.25 87 ASP A C 1
ATOM 686 O O . ASP A 1 87 ? -11.710 -6.373 16.754 1.00 93.25 87 ASP A O 1
ATOM 690 N N . LEU A 1 88 ? -10.138 -5.161 15.722 1.00 95.50 88 LEU A N 1
ATOM 691 C CA . LEU A 1 88 ? -11.079 -4.226 15.091 1.00 95.50 88 LEU A CA 1
ATOM 692 C C . LEU A 1 88 ? -12.036 -4.929 14.120 1.00 95.50 88 LEU A C 1
ATOM 694 O O . LEU A 1 88 ? -13.239 -4.657 14.131 1.00 95.50 88 LEU A O 1
ATOM 698 N N . TYR A 1 89 ? -11.519 -5.852 13.307 1.00 95.12 89 TYR A N 1
ATOM 699 C CA . TYR A 1 89 ? -12.335 -6.667 12.415 1.00 95.12 89 TYR A CA 1
ATOM 700 C C . TYR A 1 89 ? -13.385 -7.470 13.193 1.00 95.12 89 TYR A C 1
ATOM 702 O O . TYR A 1 89 ? -14.565 -7.410 12.852 1.00 95.12 89 TYR A O 1
ATOM 710 N N . GLU A 1 90 ? -12.991 -8.157 14.266 1.00 93.19 90 GLU A N 1
ATOM 711 C CA . GLU A 1 90 ? -13.905 -8.935 15.113 1.00 93.19 90 GLU A CA 1
ATOM 712 C C . GLU A 1 90 ? -14.931 -8.033 15.830 1.00 93.19 90 GLU A C 1
ATOM 714 O O . GLU A 1 90 ? -16.114 -8.366 15.892 1.00 93.19 90 GLU A O 1
ATOM 719 N N . LEU A 1 91 ? -14.533 -6.840 16.297 1.00 91.75 91 LEU A N 1
ATOM 720 C CA . LEU A 1 91 ? -15.455 -5.847 16.876 1.00 91.75 91 LEU A CA 1
ATOM 721 C C . LEU A 1 91 ? -16.468 -5.291 15.868 1.00 91.75 91 LEU A C 1
ATOM 723 O O . LEU A 1 91 ? -17.545 -4.842 16.262 1.00 91.75 91 LEU A O 1
ATOM 727 N N . SER A 1 92 ? -16.150 -5.295 14.575 1.00 92.00 92 SER A N 1
ATOM 728 C CA . SER A 1 92 ? -17.092 -4.865 13.539 1.00 92.00 92 SER A CA 1
ATOM 729 C C . SER A 1 92 ? -18.185 -5.907 13.247 1.00 92.00 92 SER A C 1
ATOM 731 O O . SER A 1 92 ? -19.218 -5.563 12.664 1.00 92.00 92 SER A O 1
ATOM 733 N N . GLN A 1 93 ? -18.006 -7.158 13.694 1.00 88.56 93 GLN A N 1
ATOM 734 C CA . GLN A 1 93 ? -18.966 -8.242 13.484 1.00 88.56 93 GLN A CA 1
ATOM 735 C C . GLN A 1 93 ? -20.145 -8.139 14.458 1.00 88.56 93 GLN A C 1
ATOM 737 O O . GLN A 1 93 ? -19.982 -7.964 15.663 1.00 88.56 93 GLN A O 1
ATOM 742 N N . THR A 1 94 ? -21.368 -8.262 13.943 1.00 76.00 94 THR A N 1
ATOM 743 C CA . THR A 1 94 ? -22.590 -8.007 14.726 1.00 76.00 94 THR A CA 1
ATOM 744 C C . THR A 1 94 ? -22.907 -9.088 15.759 1.00 76.00 94 THR A C 1
ATOM 746 O O . THR A 1 94 ? -23.414 -8.756 16.830 1.00 76.00 94 THR A O 1
ATOM 749 N N . ASP A 1 95 ? -22.579 -10.350 15.478 1.00 78.56 95 ASP A N 1
ATOM 750 C CA . ASP A 1 95 ? -22.999 -11.489 16.305 1.00 78.56 95 ASP A CA 1
ATOM 751 C C . ASP A 1 95 ? -22.146 -11.705 17.570 1.00 78.56 95 ASP A C 1
ATOM 753 O O . ASP A 1 95 ? -22.636 -12.308 18.525 1.00 78.56 95 ASP A O 1
ATOM 757 N N . ASP A 1 96 ? -20.902 -11.208 17.614 1.00 81.31 96 ASP A N 1
ATOM 758 C CA . ASP A 1 96 ? -19.940 -11.529 18.692 1.00 81.31 96 ASP A CA 1
ATOM 759 C C . ASP A 1 96 ? -19.303 -10.300 19.369 1.00 81.31 96 ASP A C 1
ATOM 761 O O . ASP A 1 96 ? -18.466 -10.415 20.263 1.00 81.31 96 ASP A O 1
ATOM 765 N N . MET A 1 97 ? -19.730 -9.093 18.994 1.00 88.88 97 MET A N 1
ATOM 766 C CA . MET A 1 97 ? -19.116 -7.827 19.412 1.00 88.88 97 MET A CA 1
ATOM 767 C C . MET A 1 97 ? -18.949 -7.673 20.932 1.00 88.88 97 MET A C 1
ATOM 769 O O . MET A 1 97 ? -17.896 -7.255 21.415 1.00 88.88 97 MET A O 1
ATOM 773 N N . VAL A 1 98 ? -19.990 -8.007 21.703 1.00 90.56 98 VAL A N 1
ATOM 774 C CA . VAL A 1 98 ? -19.972 -7.879 23.171 1.00 90.56 98 VAL A CA 1
ATOM 775 C C . VAL A 1 98 ? -19.041 -8.913 23.796 1.00 90.56 98 VAL A C 1
ATOM 777 O O . VAL A 1 98 ? -18.292 -8.583 24.715 1.00 90.56 98 VAL A O 1
ATOM 780 N N . GLU A 1 99 ? -19.059 -10.157 23.321 1.00 90.75 99 GLU A N 1
ATOM 781 C CA . GLU A 1 99 ? -18.186 -11.200 23.865 1.00 90.75 99 GLU A CA 1
ATOM 782 C C . GLU A 1 99 ? -16.723 -10.942 23.498 1.00 90.75 99 GLU A C 1
ATOM 784 O O . GLU A 1 99 ? -15.855 -11.094 24.358 1.00 90.75 99 GLU A O 1
ATOM 789 N N . HIS A 1 100 ? -16.445 -10.458 22.284 1.00 91.38 100 HIS A N 1
ATOM 790 C CA . HIS A 1 100 ? -15.105 -10.048 21.876 1.00 91.38 100 HIS A CA 1
ATOM 791 C C . HIS A 1 100 ? -14.592 -8.865 22.717 1.00 91.38 100 HIS A C 1
ATOM 793 O O . HIS A 1 100 ? -13.492 -8.913 23.275 1.00 91.38 100 HIS A O 1
ATOM 799 N N . TYR A 1 101 ? -15.426 -7.842 22.933 1.00 92.44 101 TYR A N 1
ATOM 800 C CA . TYR A 1 101 ? -15.128 -6.731 23.843 1.00 92.44 101 TYR A CA 1
ATOM 801 C C . TYR A 1 101 ? -14.801 -7.206 25.269 1.00 92.44 101 TYR A C 1
ATOM 803 O O . TYR A 1 101 ? -13.854 -6.725 25.902 1.00 92.44 101 TYR A O 1
ATOM 811 N N . LEU A 1 102 ? -15.555 -8.180 25.786 1.00 92.31 102 LEU A N 1
ATOM 812 C CA . LEU A 1 102 ? -15.307 -8.772 27.102 1.00 92.31 102 LEU A CA 1
ATOM 813 C C . LEU A 1 102 ? -14.051 -9.642 27.132 1.00 92.31 102 LEU A C 1
ATOM 815 O O . LEU A 1 102 ? -13.360 -9.665 28.153 1.00 92.31 102 LEU A O 1
ATOM 819 N N . HIS A 1 103 ? -13.744 -10.340 26.040 1.00 91.06 103 HIS A N 1
ATOM 820 C CA . HIS A 1 103 ? -12.520 -11.116 25.893 1.00 91.06 103 HIS A CA 1
ATOM 821 C C . HIS A 1 103 ? -11.289 -10.213 26.008 1.00 91.06 103 HIS A C 1
ATOM 823 O O . HIS A 1 103 ? -10.429 -10.467 26.852 1.00 91.06 103 HIS A O 1
ATOM 829 N N . ILE A 1 104 ? -11.258 -9.107 25.262 1.00 90.19 104 ILE A N 1
ATOM 830 C CA . ILE A 1 104 ? -10.170 -8.125 25.327 1.00 90.19 104 ILE A CA 1
ATOM 831 C C . ILE A 1 104 ? -10.030 -7.549 26.738 1.00 90.19 104 ILE A C 1
ATOM 833 O O . ILE A 1 104 ? -8.949 -7.570 27.329 1.00 90.19 104 ILE A O 1
ATOM 837 N N . ASN A 1 105 ? -11.134 -7.085 27.327 1.00 90.31 105 ASN A N 1
ATOM 838 C CA . ASN A 1 105 ? -11.102 -6.523 28.675 1.00 90.31 105 ASN A CA 1
ATOM 839 C C . ASN A 1 105 ? -10.635 -7.547 29.719 1.00 90.31 105 ASN A C 1
ATOM 841 O O . ASN A 1 105 ? -9.946 -7.187 30.672 1.00 90.31 105 ASN A O 1
ATOM 845 N N . ARG A 1 106 ? -10.948 -8.833 29.540 1.00 90.31 106 ARG A N 1
ATOM 846 C CA . ARG A 1 106 ? -10.449 -9.899 30.410 1.00 90.31 106 ARG A CA 1
ATOM 847 C C . ARG A 1 106 ? -8.930 -10.022 30.335 1.00 90.31 106 ARG A C 1
ATOM 849 O O . ARG A 1 106 ? -8.299 -10.100 31.386 1.00 90.31 106 ARG A O 1
ATOM 856 N N . GLU A 1 107 ? -8.355 -10.035 29.136 1.00 87.25 107 GLU A N 1
ATOM 857 C CA . GLU A 1 107 ? -6.899 -10.111 28.950 1.00 87.25 107 GLU A CA 1
ATOM 858 C C . GLU A 1 107 ? -6.191 -8.912 29.599 1.00 87.25 107 GLU A C 1
ATOM 860 O O . GLU A 1 107 ? -5.196 -9.086 30.308 1.00 87.25 107 GLU A O 1
ATOM 865 N N . VAL A 1 108 ? -6.760 -7.710 29.473 1.00 85.25 108 VAL A N 1
ATOM 866 C CA . VAL A 1 108 ? -6.233 -6.501 30.128 1.00 85.25 108 VAL A CA 1
ATOM 867 C C . VAL A 1 108 ? -6.271 -6.616 31.650 1.00 85.25 108 VAL A C 1
ATOM 869 O O . VAL A 1 108 ? -5.273 -6.349 32.321 1.00 85.25 108 VAL A O 1
ATOM 872 N N . LEU A 1 109 ? -7.400 -7.041 32.218 1.00 86.88 109 LEU A N 1
ATOM 873 C CA . LEU A 1 109 ? -7.542 -7.200 33.666 1.00 86.88 109 LEU A CA 1
ATOM 874 C C . LEU A 1 109 ? -6.603 -8.278 34.226 1.00 86.88 109 LEU A C 1
ATOM 876 O O . LEU A 1 109 ? -6.069 -8.115 35.327 1.00 86.88 109 LEU A O 1
ATOM 880 N N . LEU A 1 110 ? -6.372 -9.358 33.469 1.00 84.88 110 LEU A N 1
ATOM 881 C CA . LEU A 1 110 ? -5.377 -10.381 33.800 1.00 84.88 110 LEU A CA 1
ATOM 882 C C . LEU A 1 110 ? -3.963 -9.794 33.815 1.00 84.88 110 LEU A C 1
ATOM 884 O O . LEU A 1 110 ? -3.235 -10.007 34.786 1.00 84.88 110 LEU A O 1
ATOM 888 N N . ALA A 1 111 ? -3.597 -9.025 32.786 1.00 82.19 111 ALA A N 1
ATOM 889 C CA . ALA A 1 111 ? -2.289 -8.382 32.680 1.00 82.19 111 ALA A CA 1
ATOM 890 C C . ALA A 1 111 ? -2.033 -7.382 33.822 1.00 82.19 111 ALA A C 1
ATOM 892 O O . ALA A 1 111 ? -0.926 -7.304 34.351 1.00 82.19 111 ALA A O 1
ATOM 893 N N . GLN A 1 112 ? -3.069 -6.656 34.248 1.00 83.38 112 GLN A N 1
ATOM 894 C CA . GLN A 1 112 ? -3.008 -5.702 35.360 1.00 83.38 112 GLN A CA 1
ATOM 895 C C . GLN A 1 112 ? -3.028 -6.367 36.747 1.00 83.38 112 GLN A C 1
ATOM 897 O O . GLN A 1 112 ? -2.855 -5.686 37.758 1.00 83.38 112 GLN A O 1
ATOM 902 N N . GLY A 1 113 ? -3.248 -7.683 36.823 1.00 82.88 113 GLY A N 1
ATOM 903 C CA . GLY A 1 113 ? -3.360 -8.403 38.091 1.00 82.88 113 GLY A CA 1
ATOM 904 C C . GLY A 1 113 ? -4.604 -8.020 38.898 1.00 82.88 113 GLY A C 1
ATOM 905 O O . GLY A 1 113 ? -4.543 -7.989 40.130 1.00 82.88 113 GLY A O 1
ATOM 906 N N . SER A 1 114 ? -5.725 -7.713 38.230 1.00 80.56 114 SER A N 1
ATOM 907 C CA . SER A 1 114 ? -6.957 -7.289 38.904 1.00 80.56 114 SER A CA 1
ATOM 908 C C . SER A 1 114 ? -7.464 -8.366 39.882 1.00 80.56 114 SER A C 1
ATOM 910 O O . SER A 1 114 ? -7.743 -9.502 39.480 1.00 80.56 114 SER A O 1
ATOM 912 N N . PRO A 1 115 ? -7.638 -8.038 41.179 1.00 80.31 115 PRO A N 1
ATOM 913 C CA . PRO A 1 115 ? -8.035 -9.010 42.196 1.00 80.31 115 PRO A CA 1
ATOM 914 C C . PRO A 1 115 ? -9.515 -9.414 42.110 1.00 80.31 115 PRO A C 1
ATOM 916 O O . PRO A 1 115 ? -9.897 -10.422 42.705 1.00 80.31 115 PRO A O 1
ATOM 919 N N . ASN A 1 116 ? -10.357 -8.644 41.404 1.00 86.44 116 ASN A N 1
ATOM 920 C CA . ASN A 1 116 ? -11.807 -8.863 41.310 1.00 86.44 116 ASN A CA 1
ATOM 921 C C . ASN A 1 116 ? -12.312 -8.883 39.857 1.00 86.44 116 ASN A C 1
ATOM 923 O O . ASN A 1 116 ? -13.442 -8.474 39.589 1.00 86.44 116 ASN A O 1
ATOM 927 N N . MET A 1 117 ? -11.507 -9.421 38.939 1.00 86.94 117 MET A N 1
ATOM 928 C CA . MET A 1 117 ? -11.788 -9.481 37.499 1.00 86.94 117 MET A CA 1
ATOM 929 C C . MET A 1 117 ? -13.229 -9.890 37.139 1.00 86.94 117 MET A C 1
ATOM 931 O O . MET A 1 117 ? -13.813 -9.321 36.228 1.00 86.94 117 MET A O 1
ATOM 935 N N . HIS A 1 118 ? -13.841 -10.847 37.847 1.00 83.50 118 HIS A N 1
ATOM 936 C CA . HIS A 1 118 ? -15.223 -11.262 37.564 1.00 83.50 118 HIS A CA 1
ATOM 937 C C . HIS A 1 118 ? -16.241 -10.129 37.758 1.00 83.50 118 HIS A C 1
ATOM 939 O O . HIS A 1 118 ? -17.125 -9.952 36.927 1.00 83.50 118 HIS A O 1
ATOM 945 N N . LEU A 1 119 ? -16.137 -9.379 38.860 1.00 88.19 119 LEU A N 1
ATOM 946 C CA . LEU A 1 119 ? -17.054 -8.273 39.141 1.00 88.19 119 LEU A CA 1
ATOM 947 C C . LEU A 1 119 ? -16.842 -7.136 38.137 1.00 88.19 119 LEU A C 1
ATOM 949 O O . LEU A 1 119 ? -17.804 -6.552 37.655 1.00 88.19 119 LEU A O 1
ATOM 953 N N . GLU A 1 120 ? -15.586 -6.858 37.790 1.00 89.50 120 GLU A N 1
ATOM 954 C CA . GLU A 1 120 ? -15.240 -5.846 36.790 1.00 89.50 120 GLU A CA 1
ATOM 955 C C . GLU A 1 120 ? -15.774 -6.221 35.403 1.00 89.50 120 GLU A C 1
ATOM 957 O O . GLU A 1 120 ? -16.424 -5.396 34.769 1.00 89.50 120 GLU A O 1
ATOM 962 N N . LEU A 1 121 ? -15.624 -7.476 34.968 1.00 91.19 121 LEU A N 1
ATOM 963 C CA . LEU A 1 121 ? -16.195 -7.954 33.703 1.00 91.19 121 LEU A CA 1
ATOM 964 C C . LEU A 1 121 ? -17.726 -7.906 33.677 1.00 91.19 121 LEU A C 1
ATOM 966 O O . LEU A 1 121 ? -18.299 -7.615 32.632 1.00 91.19 121 LEU A O 1
ATOM 970 N N . GLN A 1 122 ? -18.399 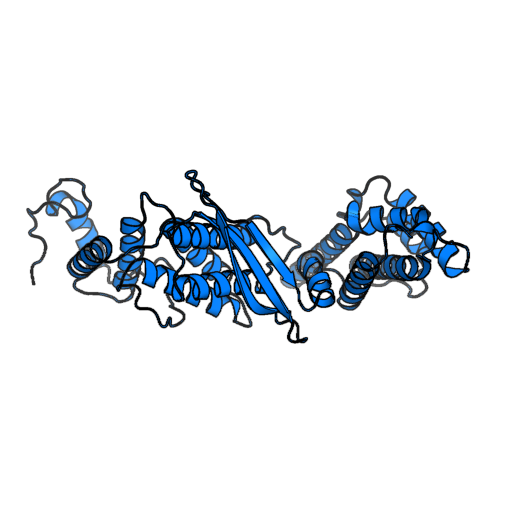-8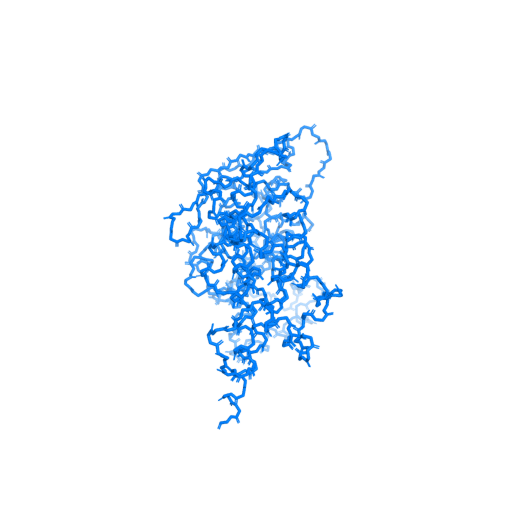.160 34.804 1.00 92.00 122 GLN A N 1
ATOM 971 C CA . GLN A 1 122 ? -19.854 -7.995 34.891 1.00 92.00 122 GLN A CA 1
ATOM 972 C C . GLN A 1 122 ? -20.267 -6.534 34.692 1.00 92.00 122 GLN A C 1
ATOM 974 O O . GLN A 1 122 ? -21.148 -6.263 33.883 1.00 92.00 122 GLN A O 1
ATOM 979 N N . LEU A 1 123 ? -19.588 -5.595 35.356 1.00 91.31 123 LEU A N 1
ATOM 980 C CA . LEU A 1 123 ? -19.848 -4.160 35.191 1.00 91.31 123 LEU A CA 1
ATOM 981 C C . LEU A 1 123 ? -19.553 -3.681 33.762 1.00 91.31 123 LEU A C 1
ATOM 983 O O . LEU A 1 123 ? -20.272 -2.841 33.226 1.00 91.31 123 LEU A O 1
ATOM 987 N N . ILE A 1 124 ? -18.500 -4.213 33.139 1.00 92.25 124 ILE A N 1
ATOM 988 C CA . ILE A 1 124 ? -18.138 -3.923 31.747 1.00 92.25 124 ILE A CA 1
ATOM 989 C C . ILE A 1 124 ? -19.207 -4.461 30.786 1.00 92.25 124 ILE A C 1
ATOM 991 O O . ILE A 1 124 ? -19.581 -3.749 29.855 1.00 92.25 124 ILE A O 1
ATOM 995 N N . ARG A 1 125 ? -19.740 -5.669 31.025 1.00 93.12 125 ARG A N 1
ATOM 996 C CA . ARG A 1 125 ? -20.846 -6.239 30.237 1.00 93.12 125 ARG A CA 1
ATOM 997 C C . ARG A 1 125 ? -22.100 -5.385 30.357 1.00 93.12 125 ARG A C 1
ATOM 999 O O . ARG A 1 125 ? -22.637 -4.966 29.340 1.00 93.12 125 ARG A O 1
ATOM 1006 N N . GLU A 1 126 ? -22.518 -5.074 31.583 1.00 90.56 126 GLU A N 1
ATOM 1007 C CA . GLU A 1 126 ? -23.679 -4.211 31.827 1.00 90.56 126 GLU A CA 1
ATOM 1008 C C . GLU A 1 126 ? -23.518 -2.862 31.116 1.00 90.56 126 GLU A C 1
ATOM 1010 O O . GLU A 1 126 ? -24.465 -2.360 30.517 1.00 90.56 126 GLU A O 1
ATOM 1015 N N . ARG A 1 127 ? -22.309 -2.286 31.113 1.00 88.56 127 ARG A N 1
ATOM 1016 C CA . ARG A 1 127 ? -22.011 -1.056 30.370 1.00 88.56 127 ARG A CA 1
ATOM 1017 C C . ARG A 1 127 ? -22.147 -1.236 28.856 1.00 88.56 127 ARG A C 1
ATOM 1019 O O . ARG A 1 127 ? -22.769 -0.399 28.212 1.00 88.56 127 ARG A O 1
ATOM 1026 N N . ALA A 1 128 ? -21.598 -2.310 28.294 1.00 89.12 128 ALA A N 1
ATOM 1027 C CA . ALA A 1 128 ? -21.688 -2.587 26.859 1.00 89.12 128 ALA A CA 1
ATOM 1028 C C . ALA A 1 128 ? -23.136 -2.807 26.392 1.00 89.12 128 ALA A C 1
ATOM 1030 O O . ALA A 1 128 ? -23.479 -2.442 25.274 1.00 89.12 128 ALA A O 1
ATOM 1031 N N . GLU A 1 129 ? -23.989 -3.358 27.256 1.00 86.31 129 GLU A N 1
ATOM 1032 C CA . GLU A 1 129 ? -25.413 -3.573 26.975 1.00 86.31 129 GLU A CA 1
ATOM 1033 C C . GLU A 1 129 ? -26.271 -2.309 27.182 1.00 86.31 129 GLU A C 1
ATOM 1035 O O . GLU A 1 129 ? -27.394 -2.243 26.683 1.00 86.31 129 GLU A O 1
ATOM 1040 N N . THR A 1 130 ? -25.775 -1.307 27.922 1.00 81.94 130 THR A N 1
ATOM 1041 C CA . THR A 1 130 ? -26.540 -0.094 28.274 1.00 81.94 130 THR A CA 1
ATOM 1042 C C . THR A 1 130 ? -26.170 1.153 27.472 1.00 81.94 130 THR A C 1
ATOM 1044 O O . THR A 1 130 ? -27.034 2.007 27.265 1.00 81.94 130 THR A O 1
ATOM 1047 N N . PHE A 1 131 ? -24.919 1.293 27.030 1.00 75.94 131 PHE A N 1
ATOM 1048 C CA . PHE A 1 131 ? -24.454 2.446 26.251 1.00 75.94 131 PHE A CA 1
ATOM 1049 C C . PHE A 1 131 ? -24.489 2.180 24.738 1.00 75.94 131 PHE A C 1
ATOM 1051 O O . PHE A 1 131 ? -24.464 1.021 24.325 1.00 75.94 131 PHE A O 1
ATOM 1058 N N . PRO A 1 132 ? -24.537 3.234 23.895 1.00 66.81 132 PRO A N 1
ATOM 1059 C CA . PRO A 1 132 ? -24.494 3.067 22.448 1.00 66.81 132 PRO A CA 1
ATOM 1060 C C . PRO A 1 132 ? -23.230 2.313 22.030 1.00 66.81 132 PRO A C 1
ATOM 1062 O O . PRO A 1 132 ? -22.114 2.713 22.370 1.00 66.81 132 PRO A O 1
ATOM 1065 N N . SER A 1 133 ? -23.427 1.218 21.302 1.00 86.81 133 SER A N 1
ATOM 1066 C CA . SER A 1 133 ? -22.349 0.525 20.603 1.00 86.81 133 SER A CA 1
ATOM 1067 C C . SER A 1 133 ? -22.023 1.238 19.283 1.00 86.81 133 SER A C 1
ATOM 1069 O O . SER A 1 133 ? -22.576 2.298 18.992 1.00 86.81 133 SER A O 1
ATOM 1071 N N . LEU A 1 134 ? -21.144 0.644 18.480 1.00 92.50 134 LEU A N 1
ATOM 1072 C CA . LEU A 1 134 ? -20.847 1.104 17.126 1.00 92.50 134 LEU A CA 1
ATOM 1073 C C . LEU A 1 134 ? -22.112 1.095 16.251 1.00 92.50 134 LEU A C 1
ATOM 1075 O O . LEU A 1 134 ? -22.844 0.095 16.225 1.00 92.50 134 LEU A O 1
ATOM 1079 N N . THR A 1 135 ? -22.350 2.180 15.513 1.00 93.06 135 THR A N 1
ATOM 1080 C CA . THR A 1 135 ? -23.439 2.280 14.523 1.00 93.06 135 THR A CA 1
ATOM 1081 C C . THR A 1 135 ? -23.214 1.340 13.333 1.00 93.06 135 THR A C 1
ATOM 1083 O O . THR A 1 135 ? -22.150 0.728 13.206 1.00 93.06 135 THR A O 1
ATOM 1086 N N . LYS A 1 136 ? -24.208 1.177 12.445 1.00 92.25 136 LYS A N 1
ATOM 1087 C CA . LYS A 1 136 ? -24.023 0.353 11.236 1.00 92.25 136 LYS A CA 1
ATOM 1088 C C . LYS A 1 136 ? -22.888 0.915 10.376 1.00 92.25 136 LYS A C 1
ATOM 1090 O O . LYS A 1 136 ? -22.004 0.157 9.972 1.00 92.25 136 LYS A O 1
ATOM 1095 N N . ASN A 1 137 ? -22.875 2.226 10.155 1.00 94.62 137 ASN A N 1
ATOM 1096 C CA . ASN A 1 137 ? -21.848 2.863 9.333 1.00 94.62 137 ASN A CA 1
ATOM 1097 C C . ASN A 1 137 ? -20.462 2.868 9.999 1.00 94.62 137 ASN A C 1
ATOM 1099 O O . ASN A 1 137 ? -19.474 2.600 9.320 1.00 94.62 137 ASN A O 1
ATOM 1103 N N . GLU A 1 138 ? -20.372 3.067 11.321 1.00 96.06 138 GLU A N 1
ATOM 1104 C CA . GLU A 1 138 ? -19.095 2.949 12.045 1.00 96.06 138 GLU A CA 1
ATOM 1105 C C . GLU A 1 138 ? -18.508 1.535 11.915 1.00 96.06 138 GLU A C 1
ATOM 1107 O O . GLU A 1 138 ? -17.320 1.388 11.636 1.00 96.06 138 GLU A O 1
ATOM 1112 N N . ARG A 1 139 ? -19.328 0.481 12.047 1.00 94.56 139 ARG A N 1
ATOM 1113 C CA . ARG A 1 139 ? -18.858 -0.905 11.862 1.00 94.56 139 ARG A CA 1
ATOM 1114 C C . ARG A 1 139 ? -18.377 -1.169 10.442 1.00 94.56 139 ARG A C 1
ATOM 1116 O O . ARG A 1 139 ? -17.333 -1.787 10.272 1.00 94.56 139 ARG A O 1
ATOM 1123 N N . THR A 1 140 ? -19.118 -0.695 9.445 1.00 95.38 140 THR A N 1
ATOM 1124 C CA . THR A 1 140 ? -18.770 -0.878 8.026 1.00 95.38 140 THR A CA 1
ATOM 1125 C C . THR A 1 140 ? -17.428 -0.216 7.707 1.00 95.38 140 THR A C 1
ATOM 1127 O O . THR A 1 140 ? -16.568 -0.818 7.062 1.00 95.38 140 THR A O 1
ATOM 1130 N N . LEU A 1 141 ? -17.207 0.996 8.227 1.00 97.56 141 LEU A N 1
ATOM 1131 C CA . LEU A 1 141 ? -15.938 1.696 8.071 1.00 97.56 141 LEU A CA 1
ATOM 1132 C C . LEU A 1 141 ? -14.792 0.972 8.794 1.00 97.56 141 LEU A C 1
ATOM 1134 O O . LEU A 1 141 ? -13.772 0.692 8.170 1.00 97.56 141 LEU A O 1
ATOM 1138 N N . ILE A 1 142 ? -14.968 0.602 10.072 1.00 97.38 142 ILE A N 1
ATOM 1139 C CA . ILE A 1 142 ? -13.956 -0.158 10.830 1.00 97.38 142 ILE A CA 1
ATOM 1140 C C . ILE A 1 142 ? -13.577 -1.432 10.084 1.00 97.38 142 ILE A C 1
ATOM 1142 O O . ILE A 1 142 ? -12.392 -1.713 9.927 1.00 97.38 142 ILE A O 1
ATOM 1146 N N . ARG A 1 143 ? -14.575 -2.182 9.607 1.00 96.38 143 ARG A N 1
ATOM 1147 C CA . ARG A 1 143 ? -14.366 -3.423 8.867 1.00 96.38 143 ARG A CA 1
ATOM 1148 C C . ARG A 1 143 ? -13.533 -3.192 7.616 1.00 96.38 143 ARG A C 1
ATOM 1150 O O . ARG A 1 143 ? -12.531 -3.873 7.450 1.00 96.38 143 ARG A O 1
ATOM 1157 N N . THR A 1 144 ? -13.911 -2.212 6.795 1.00 97.38 144 THR A N 1
ATOM 1158 C CA . THR A 1 144 ? -13.210 -1.879 5.543 1.00 97.38 144 THR A CA 1
ATOM 1159 C C . THR A 1 144 ? -11.730 -1.589 5.800 1.00 97.38 144 THR A C 1
ATOM 1161 O O . THR A 1 144 ? -10.854 -2.125 5.127 1.00 97.38 144 THR A O 1
ATOM 1164 N N . ILE A 1 145 ? -11.437 -0.776 6.816 1.00 98.00 145 ILE A N 1
ATOM 1165 C CA . ILE A 1 145 ? -10.070 -0.346 7.136 1.00 98.00 145 ILE A CA 1
ATOM 1166 C C . ILE A 1 145 ? -9.266 -1.477 7.789 1.00 98.00 145 ILE A C 1
ATOM 1168 O O . ILE A 1 145 ? -8.092 -1.670 7.477 1.00 98.00 145 ILE A O 1
ATOM 1172 N N . ALA A 1 146 ? -9.896 -2.271 8.656 1.00 97.12 146 ALA A N 1
ATOM 1173 C CA . ALA A 1 146 ? -9.279 -3.454 9.241 1.00 97.12 146 ALA A CA 1
ATOM 1174 C C . ALA A 1 146 ? -8.943 -4.508 8.175 1.00 97.12 146 ALA A C 1
ATOM 1176 O O . ALA A 1 146 ? -7.833 -5.037 8.173 1.00 97.12 146 ALA A O 1
ATOM 1177 N N . GLU A 1 147 ? -9.869 -4.788 7.253 1.00 95.69 147 GLU A N 1
ATOM 1178 C CA . GLU A 1 147 ? -9.660 -5.703 6.128 1.00 95.69 147 GLU A CA 1
ATOM 1179 C C . GLU A 1 147 ? -8.545 -5.203 5.202 1.00 95.69 147 GLU A C 1
ATOM 1181 O O . GLU A 1 147 ? -7.692 -6.005 4.833 1.00 95.69 147 GLU A O 1
ATOM 1186 N N . ALA A 1 148 ? -8.487 -3.902 4.891 1.00 95.06 148 ALA A N 1
ATOM 1187 C CA . ALA A 1 148 ? -7.403 -3.317 4.097 1.00 95.06 148 ALA A CA 1
ATOM 1188 C C . ALA A 1 148 ? -6.032 -3.510 4.770 1.00 95.06 148 ALA A C 1
ATOM 1190 O O . ALA A 1 148 ? -5.109 -4.047 4.158 1.00 95.06 148 ALA A O 1
ATOM 1191 N N . ASN A 1 149 ? -5.919 -3.170 6.059 1.00 95.25 149 ASN A N 1
ATOM 1192 C CA . ASN A 1 149 ? -4.677 -3.340 6.818 1.00 95.25 149 ASN A CA 1
ATOM 1193 C C . ASN A 1 149 ? -4.250 -4.813 6.927 1.00 95.25 149 ASN A C 1
ATOM 1195 O O . ASN A 1 149 ? -3.065 -5.124 6.849 1.00 95.25 149 ASN A O 1
ATOM 1199 N N . ILE A 1 150 ? -5.194 -5.735 7.139 1.00 94.12 150 ILE A N 1
ATOM 1200 C CA . ILE A 1 150 ? -4.907 -7.177 7.178 1.00 94.12 150 ILE A CA 1
ATOM 1201 C C . ILE A 1 150 ? -4.493 -7.674 5.787 1.00 94.12 150 ILE A C 1
ATOM 1203 O O . ILE A 1 150 ? -3.539 -8.444 5.674 1.00 94.12 150 ILE A O 1
ATOM 1207 N N . GLY A 1 151 ? -5.210 -7.238 4.750 1.00 90.56 151 GLY A N 1
ATOM 1208 C CA . GLY A 1 151 ? -4.997 -7.602 3.355 1.00 90.56 151 GLY A CA 1
ATOM 1209 C C . GLY A 1 151 ? -3.602 -7.241 2.868 1.00 90.56 151 GLY A C 1
ATOM 1210 O O . GLY A 1 151 ? -2.968 -8.087 2.243 1.00 90.56 151 GLY A O 1
ATOM 1211 N N . GLU A 1 152 ? -3.098 -6.064 3.250 1.00 89.81 152 GLU A N 1
ATOM 1212 C CA . GLU A 1 152 ? -1.725 -5.638 2.968 1.00 89.81 152 GLU A CA 1
ATOM 1213 C C . GLU A 1 152 ? -0.733 -6.729 3.380 1.00 89.81 152 GLU A C 1
ATOM 1215 O O . GLU A 1 152 ? -0.009 -7.268 2.550 1.00 89.81 152 GLU A O 1
ATOM 1220 N N . PHE A 1 153 ? -0.783 -7.187 4.633 1.00 86.56 153 PHE A N 1
ATOM 1221 C CA . PHE A 1 153 ? 0.144 -8.216 5.104 1.00 86.56 153 PHE A CA 1
ATOM 1222 C C . PHE A 1 153 ? -0.066 -9.604 4.496 1.00 86.56 153 PHE A C 1
ATOM 1224 O O . PHE A 1 153 ? 0.877 -10.391 4.455 1.00 86.56 153 PHE A O 1
ATOM 1231 N N . LEU A 1 154 ? -1.292 -9.942 4.093 1.00 83.50 154 LEU A N 1
ATOM 1232 C CA . LEU A 1 154 ? -1.597 -11.243 3.492 1.00 83.50 154 LEU A CA 1
ATOM 1233 C C . LEU A 1 154 ? -1.144 -11.336 2.032 1.00 83.50 154 LEU A C 1
ATOM 1235 O O . LEU A 1 154 ? -0.919 -12.444 1.545 1.00 83.50 154 LEU A O 1
ATOM 1239 N N . LEU A 1 155 ? -1.047 -10.197 1.346 1.00 77.25 155 LEU A N 1
ATOM 1240 C CA . LEU A 1 155 ? -0.676 -10.101 -0.065 1.00 77.25 155 LEU A CA 1
ATOM 1241 C C . LEU A 1 155 ? 0.790 -9.696 -0.277 1.00 77.25 155 LEU A C 1
ATOM 1243 O O . LEU A 1 155 ? 1.251 -9.693 -1.420 1.00 77.25 155 LEU A O 1
ATOM 1247 N N . LEU A 1 156 ? 1.533 -9.395 0.794 1.00 75.75 156 LEU A N 1
ATOM 1248 C CA . LEU A 1 156 ? 2.976 -9.170 0.723 1.00 75.75 156 LEU A CA 1
ATOM 1249 C C . LEU A 1 156 ? 3.680 -10.417 0.181 1.00 75.75 156 LEU A C 1
ATOM 1251 O O . LEU A 1 156 ? 3.689 -11.472 0.815 1.00 75.75 156 LEU A O 1
ATOM 1255 N N . GLY A 1 157 ? 4.280 -10.276 -1.000 1.00 65.44 157 GLY A N 1
ATOM 1256 C CA . GLY A 1 157 ? 5.271 -11.222 -1.499 1.00 65.44 157 GLY A CA 1
ATOM 1257 C C . GLY A 1 157 ? 6.622 -10.994 -0.824 1.00 65.44 157 GLY A C 1
ATOM 1258 O O . GLY A 1 157 ? 6.864 -9.926 -0.263 1.00 65.44 157 GLY A O 1
ATOM 1259 N N . ASP A 1 158 ? 7.522 -11.972 -0.939 1.00 60.91 158 ASP A N 1
ATOM 1260 C CA . ASP A 1 158 ? 8.868 -11.919 -0.341 1.00 60.91 158 ASP A CA 1
ATOM 1261 C C . ASP A 1 158 ? 9.685 -10.703 -0.811 1.00 60.91 158 ASP A C 1
ATOM 1263 O O . ASP A 1 158 ? 10.579 -10.237 -0.114 1.00 60.91 158 ASP A O 1
ATOM 1267 N N . ALA A 1 159 ? 9.334 -10.151 -1.974 1.00 61.50 159 ALA A N 1
ATOM 1268 C CA . ALA A 1 159 ? 9.985 -8.998 -2.568 1.00 61.50 159 ALA A CA 1
ATOM 1269 C C . ALA A 1 159 ? 9.128 -7.713 -2.542 1.00 61.50 159 ALA A C 1
ATOM 1271 O O . ALA A 1 159 ? 9.335 -6.817 -3.363 1.00 61.50 159 ALA A O 1
ATOM 1272 N N . HIS A 1 160 ? 8.181 -7.595 -1.607 1.00 68.12 160 HIS A N 1
ATOM 1273 C CA . HIS A 1 160 ? 7.407 -6.374 -1.367 1.00 68.12 160 HIS A CA 1
ATOM 1274 C C . HIS A 1 160 ? 7.551 -5.896 0.079 1.00 68.12 160 HIS A C 1
ATOM 1276 O O . HIS A 1 160 ? 7.798 -6.673 1.000 1.00 68.12 160 HIS A O 1
ATOM 1282 N N . THR A 1 161 ? 7.355 -4.595 0.288 1.00 77.69 161 THR A N 1
ATOM 1283 C CA . THR A 1 161 ? 7.270 -4.002 1.630 1.00 77.69 161 THR A CA 1
ATOM 1284 C C . THR A 1 161 ? 5.885 -3.418 1.850 1.00 77.69 161 THR A C 1
ATOM 1286 O O . THR A 1 161 ? 5.269 -2.949 0.901 1.00 77.69 161 THR A O 1
ATOM 1289 N N . ALA A 1 162 ? 5.396 -3.453 3.091 1.00 85.06 162 ALA A N 1
ATOM 1290 C CA . ALA A 1 162 ? 4.080 -2.909 3.415 1.00 85.06 162 ALA A CA 1
ATOM 1291 C C . ALA A 1 162 ? 4.061 -1.383 3.272 1.00 85.06 162 ALA A C 1
ATOM 1293 O O . ALA A 1 162 ? 4.990 -0.709 3.741 1.00 85.06 162 ALA A O 1
ATOM 1294 N N . ASP A 1 163 ? 2.978 -0.841 2.722 1.00 88.00 163 ASP A N 1
ATOM 1295 C CA . ASP A 1 163 ? 2.743 0.600 2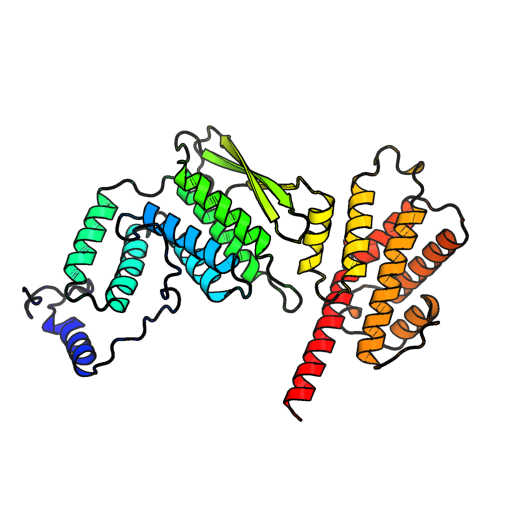.691 1.00 88.00 163 ASP A CA 1
ATOM 1296 C C . ASP A 1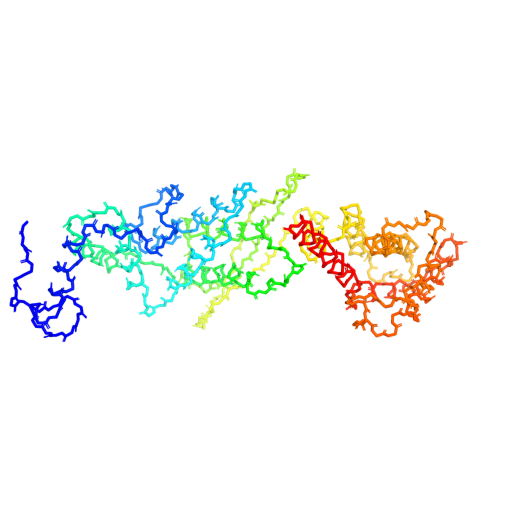 163 ? 2.177 1.102 4.030 1.00 88.00 163 ASP A C 1
ATOM 1298 O O . ASP A 1 163 ? 0.979 1.325 4.229 1.00 88.00 163 ASP A O 1
ATOM 1302 N N . TYR A 1 164 ? 3.076 1.292 4.998 1.00 89.69 164 TYR A N 1
ATOM 1303 C CA . TYR A 1 164 ? 2.703 1.804 6.316 1.00 89.69 164 TYR A CA 1
ATOM 1304 C C . TYR A 1 164 ? 2.137 3.230 6.285 1.00 89.69 164 TYR A C 1
ATOM 1306 O O . TYR A 1 164 ? 1.432 3.610 7.224 1.00 89.69 164 TYR A O 1
ATOM 1314 N N . SER A 1 165 ? 2.430 4.021 5.250 1.00 89.75 165 SER A N 1
ATOM 1315 C CA . SER A 1 165 ? 1.907 5.386 5.130 1.00 89.75 165 SER A CA 1
ATOM 1316 C C . SER A 1 165 ? 0.428 5.351 4.753 1.00 89.75 165 SER A C 1
ATOM 1318 O O . SER A 1 165 ? -0.392 5.945 5.460 1.00 89.75 165 SER A O 1
ATOM 1320 N N . ALA A 1 166 ? 0.067 4.547 3.749 1.00 92.06 166 ALA A N 1
ATOM 1321 C CA . ALA A 1 166 ? -1.320 4.325 3.356 1.00 92.06 166 ALA A CA 1
ATOM 1322 C C . ALA A 1 166 ? -2.147 3.727 4.504 1.00 92.06 166 ALA A C 1
ATOM 1324 O O . ALA A 1 166 ? -3.206 4.255 4.858 1.00 92.06 166 ALA A O 1
ATOM 1325 N N . MET A 1 167 ? -1.628 2.688 5.172 1.00 95.00 167 MET A N 1
ATOM 1326 C CA . MET A 1 167 ? -2.274 2.097 6.353 1.00 95.00 167 MET A CA 1
ATOM 1327 C C . MET A 1 167 ? -2.529 3.135 7.451 1.00 95.00 167 MET A C 1
ATOM 1329 O O . MET A 1 167 ? -3.567 3.113 8.121 1.00 95.00 167 MET A O 1
ATOM 1333 N N . LYS A 1 168 ? -1.581 4.058 7.657 1.00 95.50 168 LYS A N 1
ATOM 1334 C CA . LYS A 1 168 ? -1.699 5.102 8.675 1.00 95.50 168 LYS A CA 1
ATOM 1335 C C . LYS A 1 168 ? -2.800 6.083 8.313 1.00 95.50 168 LYS A C 1
ATOM 1337 O O . LYS A 1 168 ? -3.652 6.326 9.158 1.00 95.50 168 LYS A O 1
ATOM 1342 N N . ILE A 1 169 ? -2.821 6.578 7.078 1.00 96.50 169 ILE A N 1
ATOM 1343 C CA . ILE A 1 169 ? -3.844 7.514 6.595 1.00 96.50 169 ILE A CA 1
ATOM 1344 C C . ILE A 1 169 ? -5.240 6.907 6.693 1.00 96.50 169 ILE A C 1
ATOM 1346 O O . ILE A 1 169 ? -6.148 7.541 7.227 1.00 96.50 169 ILE A O 1
ATOM 1350 N N . LEU A 1 170 ? -5.403 5.660 6.247 1.00 98.00 170 LEU A N 1
ATOM 1351 C CA . LEU A 1 170 ? -6.667 4.929 6.344 1.00 98.00 170 LEU A CA 1
ATOM 1352 C C . LEU A 1 170 ? -7.138 4.808 7.801 1.00 98.00 170 LEU A C 1
ATOM 1354 O O . LEU A 1 170 ? -8.316 5.007 8.109 1.00 98.00 170 LEU A O 1
ATOM 1358 N N . THR A 1 171 ? -6.210 4.523 8.715 1.00 98.38 171 THR A N 1
ATOM 1359 C CA . THR A 1 171 ? -6.511 4.398 10.145 1.00 98.38 171 THR A CA 1
ATOM 1360 C C . THR A 1 171 ? -6.812 5.757 10.794 1.00 98.38 171 THR A C 1
ATOM 1362 O O . THR A 1 171 ? -7.746 5.846 11.590 1.00 98.38 171 THR A O 1
ATOM 1365 N N . GLU A 1 172 ? -6.072 6.818 10.450 1.00 98.25 172 GLU A N 1
ATOM 1366 C CA . GLU A 1 172 ? -6.310 8.200 10.904 1.00 98.25 172 GLU A CA 1
ATOM 1367 C C . GLU A 1 172 ? -7.680 8.706 10.454 1.00 98.25 172 GLU A C 1
ATOM 1369 O O . GLU A 1 172 ? -8.447 9.212 11.274 1.00 98.25 172 GLU A O 1
ATOM 1374 N N . PHE A 1 173 ? -8.025 8.485 9.185 1.00 98.56 173 PHE A N 1
ATOM 1375 C CA . PHE A 1 173 ? -9.350 8.769 8.643 1.00 98.56 173 PHE A CA 1
ATOM 1376 C C . PHE A 1 173 ? -10.444 8.056 9.445 1.00 98.56 173 PHE A C 1
ATOM 1378 O O . PHE A 1 173 ? -11.385 8.694 9.914 1.00 98.56 173 PHE A O 1
ATOM 1385 N N . CYS A 1 174 ? -10.308 6.742 9.642 1.00 98.62 174 CYS A N 1
ATOM 1386 C CA . CYS A 1 174 ? -11.276 5.944 10.390 1.00 98.62 174 CYS A CA 1
ATOM 1387 C C . CYS A 1 174 ? -11.468 6.472 11.818 1.00 98.62 174 CYS A C 1
ATOM 1389 O O . CYS A 1 174 ? -12.596 6.656 12.281 1.00 98.62 174 CYS A O 1
ATOM 1391 N N . TYR A 1 175 ? -10.357 6.761 12.499 1.00 98.56 175 TYR A N 1
ATOM 1392 C CA . TYR A 1 175 ? -10.346 7.304 13.851 1.00 98.56 175 TYR A CA 1
ATOM 1393 C C . TYR A 1 175 ? -11.089 8.641 13.939 1.00 98.56 175 TYR A C 1
ATOM 1395 O O . TYR A 1 175 ? -11.998 8.778 14.763 1.00 98.56 175 TYR A O 1
ATOM 1403 N N . GLU A 1 176 ? -10.745 9.610 13.087 1.00 98.38 176 GLU A N 1
ATOM 1404 C CA . GLU A 1 176 ? -11.365 10.937 13.122 1.00 98.38 176 GLU A CA 1
ATOM 1405 C C . GLU A 1 176 ? -12.837 10.892 12.677 1.00 98.38 176 GLU A C 1
ATOM 1407 O O . GLU A 1 176 ? -13.686 11.472 13.354 1.00 98.38 176 GLU A O 1
ATOM 1412 N N . ALA A 1 177 ? -13.191 10.116 11.645 1.00 98.06 177 ALA A N 1
ATOM 1413 C CA . ALA A 1 177 ? -14.579 9.969 11.197 1.00 98.06 177 ALA A CA 1
ATOM 1414 C C . ALA A 1 177 ? -15.492 9.381 12.289 1.00 98.06 177 ALA A C 1
ATOM 1416 O O . ALA A 1 177 ? -16.585 9.894 12.544 1.00 98.06 177 ALA A O 1
ATOM 1417 N N . ILE A 1 178 ? -15.044 8.329 12.986 1.00 97.44 178 ILE A N 1
ATOM 1418 C CA . ILE A 1 178 ? -15.804 7.748 14.104 1.00 97.44 178 ILE A CA 1
ATOM 1419 C C . ILE A 1 178 ? -15.915 8.758 15.239 1.00 97.44 178 ILE A C 1
ATOM 1421 O O . ILE A 1 178 ? -16.991 8.915 15.812 1.00 97.44 178 ILE A O 1
ATOM 1425 N N . LYS A 1 179 ? -14.824 9.450 15.575 1.00 96.38 179 LYS A N 1
ATOM 1426 C CA . LYS A 1 179 ? -14.778 10.431 16.663 1.00 96.38 179 LYS A CA 1
ATOM 1427 C C . LYS A 1 179 ? -15.722 11.612 16.427 1.00 96.38 179 LYS A C 1
ATOM 1429 O O . LYS A 1 179 ? -16.412 11.998 17.373 1.00 96.38 179 LYS A O 1
ATOM 1434 N N . GLU A 1 180 ? -15.801 12.127 15.199 1.00 96.31 180 GLU A N 1
ATOM 1435 C CA . GLU A 1 180 ? -16.767 13.156 14.779 1.00 96.31 180 GLU A CA 1
ATOM 1436 C C . GLU A 1 180 ? -18.215 12.642 14.769 1.00 96.31 180 GLU A C 1
ATOM 1438 O O . GLU A 1 180 ? -19.148 13.395 15.059 1.00 96.31 180 GLU A O 1
ATOM 1443 N N . GLY A 1 181 ? -18.389 11.342 14.535 1.00 94.88 181 GLY A N 1
ATOM 1444 C CA . GLY A 1 181 ? -19.671 10.656 14.528 1.00 94.88 181 GLY A CA 1
ATOM 1445 C C . GLY A 1 181 ? -20.240 10.550 13.119 1.00 94.88 181 GLY A C 1
ATOM 1446 O O . GLY A 1 181 ? -20.490 11.548 12.446 1.00 94.88 181 GLY A O 1
ATOM 1447 N N . ILE A 1 182 ? -20.505 9.317 12.696 1.00 95.19 182 ILE A N 1
ATOM 1448 C CA . ILE A 1 182 ? -21.001 9.019 11.352 1.00 95.19 182 ILE A CA 1
ATOM 1449 C C . ILE A 1 182 ? -22.532 8.905 11.402 1.00 95.19 182 ILE A C 1
ATOM 1451 O O . ILE A 1 182 ? -23.054 8.090 12.172 1.00 95.19 182 ILE A O 1
ATOM 1455 N N . PRO A 1 183 ? -23.281 9.703 10.617 1.00 91.94 183 PRO A N 1
ATOM 1456 C CA . PRO A 1 183 ? -24.730 9.572 10.511 1.00 91.94 183 PRO A CA 1
ATOM 1457 C C . PRO A 1 183 ? -25.141 8.147 10.132 1.00 91.94 183 PRO A C 1
ATOM 1459 O O . PRO A 1 183 ? -24.562 7.565 9.227 1.00 91.94 183 PRO A O 1
ATOM 1462 N N . ASP A 1 184 ? -26.177 7.613 10.782 1.00 89.38 184 ASP A N 1
ATOM 1463 C CA . ASP A 1 184 ? -26.680 6.242 10.557 1.00 89.38 184 ASP A CA 1
ATOM 1464 C C . ASP A 1 184 ? -28.064 6.237 9.875 1.00 89.38 184 ASP A C 1
ATOM 1466 O O . ASP A 1 184 ? -28.861 5.321 10.054 1.00 89.38 184 ASP A O 1
ATOM 1470 N N . ARG A 1 185 ? -28.408 7.330 9.173 1.00 86.62 185 ARG A N 1
ATOM 1471 C CA . ARG A 1 185 ? -29.711 7.495 8.493 1.00 86.62 185 ARG A CA 1
ATOM 1472 C C . ARG A 1 185 ? -29.738 6.888 7.095 1.00 86.62 185 ARG A C 1
ATOM 1474 O O . ARG A 1 185 ? -30.794 6.460 6.656 1.00 86.62 185 ARG A O 1
ATOM 1481 N N . GLU A 1 186 ? -28.594 6.908 6.430 1.00 91.12 186 GLU A N 1
ATOM 1482 C CA . GLU A 1 186 ? -28.362 6.428 5.070 1.00 91.12 186 GLU A CA 1
ATOM 1483 C C . GLU A 1 186 ? -27.160 5.484 5.120 1.00 91.12 186 GLU A C 1
ATOM 1485 O O . GLU A 1 186 ? -26.352 5.562 6.052 1.00 91.12 186 GLU A O 1
ATOM 1490 N N . ASN A 1 187 ? -27.019 4.598 4.138 1.00 92.31 187 ASN A N 1
ATOM 1491 C CA . ASN A 1 187 ? -25.908 3.652 4.125 1.00 92.31 187 ASN A CA 1
ATOM 1492 C C . ASN A 1 187 ? -24.644 4.345 3.626 1.00 92.31 187 ASN A C 1
ATOM 1494 O O . ASN A 1 187 ? -24.650 4.943 2.550 1.00 92.31 187 ASN A O 1
ATOM 1498 N N . LEU A 1 188 ? -23.564 4.251 4.402 1.00 94.94 188 LEU A N 1
ATOM 1499 C CA . LEU A 1 188 ? -22.243 4.683 3.963 1.00 94.94 188 LEU A CA 1
ATOM 1500 C C . LEU A 1 188 ? -21.748 3.722 2.876 1.00 94.94 188 LEU A C 1
ATOM 1502 O O . LEU A 1 188 ? -21.667 2.518 3.115 1.00 94.94 188 LEU A O 1
ATOM 1506 N N . ILE A 1 189 ? -21.418 4.252 1.699 1.00 95.50 189 ILE A N 1
ATOM 1507 C CA . ILE A 1 189 ? -20.971 3.448 0.551 1.00 95.50 189 ILE A CA 1
ATOM 1508 C C . ILE A 1 189 ? -19.563 3.795 0.079 1.00 95.50 189 ILE A C 1
ATOM 1510 O O . ILE A 1 189 ? -18.917 2.969 -0.567 1.00 95.50 189 ILE A O 1
ATOM 1514 N N . SER A 1 190 ? -19.079 4.999 0.383 1.00 96.56 190 SER A N 1
ATOM 1515 C CA . SER A 1 190 ? -17.761 5.438 -0.051 1.00 96.56 190 SER A CA 1
ATOM 1516 C C . SER A 1 190 ? -17.154 6.500 0.855 1.00 96.56 190 SER A C 1
ATOM 1518 O O . SER A 1 190 ? -17.853 7.162 1.627 1.00 96.56 190 SER A O 1
ATOM 1520 N N . ALA A 1 191 ? -15.844 6.675 0.730 1.00 98.00 191 ALA A N 1
ATOM 1521 C CA . ALA A 1 191 ? -15.131 7.834 1.232 1.00 98.00 191 ALA A CA 1
ATOM 1522 C C . ALA A 1 191 ? -14.107 8.313 0.200 1.00 98.00 191 ALA A C 1
ATOM 1524 O O . ALA A 1 191 ? -13.474 7.490 -0.458 1.00 98.00 191 ALA A O 1
ATOM 1525 N N . ILE A 1 192 ? -13.941 9.627 0.083 1.00 98.38 192 ILE A N 1
ATOM 1526 C CA . ILE A 1 192 ? -12.868 10.255 -0.694 1.00 98.38 192 ILE A CA 1
ATOM 1527 C C . ILE A 1 192 ? -11.854 10.794 0.307 1.00 98.38 192 ILE A C 1
ATOM 1529 O O . ILE A 1 192 ? -12.233 11.553 1.201 1.00 98.38 192 ILE A O 1
ATOM 1533 N N . LEU A 1 193 ? -10.591 10.398 0.181 1.00 98.31 193 LEU A N 1
ATOM 1534 C CA . LEU A 1 193 ? -9.494 10.845 1.034 1.00 98.31 193 LEU A CA 1
ATOM 1535 C C . LEU A 1 193 ? -8.592 11.781 0.241 1.00 98.31 193 LEU A C 1
ATOM 1537 O O . LEU A 1 193 ? -8.034 11.380 -0.774 1.00 98.31 193 LEU A O 1
ATOM 1541 N N . TYR A 1 194 ? -8.419 13.006 0.728 1.00 97.31 194 TYR A N 1
ATOM 1542 C CA . TYR A 1 194 ? -7.488 13.965 0.146 1.00 97.31 194 TYR A CA 1
ATOM 1543 C C . TYR A 1 194 ? -6.159 13.885 0.888 1.00 97.31 194 TYR A C 1
ATOM 1545 O O . TYR A 1 194 ? -6.092 14.196 2.084 1.00 97.31 194 TYR A O 1
ATOM 1553 N N . VAL A 1 195 ? -5.112 13.470 0.182 1.00 95.25 195 VAL A N 1
ATOM 1554 C CA . VAL A 1 195 ? -3.803 13.159 0.762 1.00 95.25 195 VAL A CA 1
ATOM 1555 C C . VAL A 1 195 ? -2.737 14.065 0.171 1.00 95.25 195 VAL A C 1
ATOM 1557 O O . VAL A 1 195 ? -2.662 14.241 -1.039 1.00 95.25 195 VAL A O 1
ATOM 1560 N N . ASP A 1 196 ? -1.899 14.635 1.028 1.00 92.31 196 ASP A N 1
ATOM 1561 C CA . ASP A 1 196 ? -0.771 15.476 0.624 1.00 92.31 196 ASP A CA 1
ATOM 1562 C C . ASP A 1 196 ? 0.554 14.891 1.114 1.00 92.31 196 ASP A C 1
ATOM 1564 O O . ASP A 1 196 ? 0.589 14.113 2.071 1.00 92.31 196 ASP A O 1
ATOM 1568 N N . SER A 1 197 ? 1.648 15.301 0.480 1.00 85.12 197 SER A N 1
ATOM 1569 C CA . SER A 1 197 ? 3.012 14.974 0.890 1.00 85.12 197 SER A CA 1
ATOM 1570 C C . SER A 1 197 ? 3.677 16.205 1.488 1.00 85.12 197 SER A C 1
ATOM 1572 O O . SER A 1 197 ? 3.578 17.307 0.957 1.00 85.12 197 SER A O 1
ATOM 1574 N N . ASP A 1 198 ? 4.419 16.040 2.583 1.00 78.12 198 ASP A N 1
ATOM 1575 C CA . ASP A 1 198 ? 5.261 17.128 3.095 1.00 78.12 198 ASP A CA 1
ATOM 1576 C C . ASP A 1 198 ? 6.613 17.266 2.378 1.00 78.12 198 ASP A C 1
ATOM 1578 O O . ASP A 1 198 ? 7.463 18.045 2.814 1.00 78.12 198 ASP A O 1
ATOM 1582 N N . GLY A 1 199 ? 6.806 16.539 1.272 1.00 66.56 199 GLY A N 1
ATOM 1583 C CA . GLY A 1 199 ? 8.022 16.561 0.460 1.00 66.56 199 GLY A CA 1
ATOM 1584 C C . GLY A 1 199 ? 9.198 15.786 1.064 1.00 66.56 199 GLY A C 1
ATOM 1585 O O . GLY A 1 199 ? 10.225 15.642 0.406 1.00 66.56 199 GLY A O 1
ATOM 1586 N N . GLU A 1 200 ? 9.063 15.255 2.284 1.00 65.38 200 GLU A N 1
ATOM 1587 C CA . GLU A 1 200 ? 10.054 14.395 2.946 1.00 65.38 200 GLU A CA 1
ATOM 1588 C C . GLU A 1 200 ? 9.534 12.966 3.101 1.00 65.38 200 GLU A C 1
ATOM 1590 O O . GLU A 1 200 ? 9.805 12.291 4.097 1.00 65.38 200 GLU A O 1
ATOM 1595 N N . ASN A 1 201 ? 8.780 12.484 2.111 1.00 64.31 201 ASN A N 1
ATOM 1596 C CA . ASN A 1 201 ? 8.235 11.136 2.134 1.00 64.31 201 ASN A CA 1
ATOM 1597 C C . ASN A 1 201 ? 7.323 10.871 3.358 1.00 64.31 201 ASN A C 1
ATOM 1599 O O . ASN A 1 201 ? 7.239 9.732 3.825 1.00 64.31 201 ASN A O 1
ATOM 1603 N N . ASN A 1 202 ? 6.595 11.876 3.857 1.00 75.06 202 ASN A N 1
ATOM 1604 C CA . ASN A 1 202 ? 5.496 11.640 4.791 1.00 75.06 202 ASN A CA 1
ATOM 1605 C C . ASN A 1 202 ? 4.183 12.123 4.193 1.00 75.06 202 ASN A C 1
ATOM 1607 O O . ASN A 1 202 ? 3.987 13.314 3.942 1.00 75.06 202 ASN A O 1
ATOM 1611 N N . GLU A 1 203 ? 3.273 11.176 4.021 1.00 87.06 203 GLU A N 1
ATOM 1612 C CA . GLU A 1 203 ? 1.920 11.462 3.584 1.00 87.06 203 GLU A CA 1
ATOM 1613 C C . GLU A 1 203 ? 1.061 11.888 4.774 1.00 87.06 203 GLU A C 1
ATOM 1615 O O . GLU A 1 203 ? 1.267 11.461 5.919 1.00 87.06 203 GLU A O 1
ATOM 1620 N N . LYS A 1 204 ? 0.108 12.776 4.505 1.00 92.00 204 LYS A N 1
ATOM 1621 C CA . LYS A 1 204 ? -0.804 13.331 5.500 1.00 92.00 204 LYS A CA 1
ATOM 1622 C C . LYS A 1 204 ? -2.209 13.371 4.936 1.00 92.00 204 LYS A C 1
ATOM 1624 O O . LYS A 1 204 ? -2.436 13.899 3.850 1.00 92.00 204 LYS A O 1
ATOM 1629 N N . LEU A 1 205 ? -3.156 12.887 5.729 1.00 95.25 205 LEU A N 1
ATOM 1630 C CA . LEU A 1 205 ? -4.569 13.115 5.478 1.00 95.25 205 LEU A CA 1
ATOM 1631 C C . LEU A 1 205 ? -4.879 14.606 5.669 1.00 95.25 205 LEU A C 1
ATOM 1633 O O . LEU A 1 205 ? -4.713 15.146 6.765 1.00 95.25 205 LEU A O 1
ATOM 1637 N N . VAL A 1 206 ? -5.317 15.274 4.605 1.00 96.00 206 VAL A N 1
ATOM 1638 C CA . VAL A 1 206 ? -5.674 16.700 4.629 1.00 96.00 206 VAL A CA 1
ATOM 1639 C C . VAL A 1 206 ? -7.162 16.888 4.869 1.00 96.00 206 VAL A C 1
ATOM 1641 O O . VAL A 1 206 ? -7.559 17.773 5.627 1.00 96.00 206 VAL A O 1
ATOM 1644 N N . ASN A 1 207 ? -7.986 16.082 4.202 1.00 97.00 207 ASN A N 1
ATOM 1645 C CA . ASN A 1 207 ? -9.437 16.153 4.300 1.00 97.00 207 ASN A CA 1
ATOM 1646 C C . ASN A 1 207 ? -10.071 14.823 3.870 1.00 97.00 207 ASN A C 1
ATOM 1648 O O . ASN A 1 207 ? -9.415 13.998 3.235 1.00 97.00 207 ASN A O 1
ATOM 1652 N N . TRP A 1 208 ? -11.355 14.638 4.165 1.00 98.12 208 TRP A N 1
ATOM 1653 C CA . TRP A 1 208 ? -12.135 13.512 3.664 1.00 98.12 208 TRP A CA 1
ATOM 1654 C C . TRP A 1 208 ? -13.599 13.885 3.442 1.00 98.12 208 TRP A C 1
ATOM 1656 O O . TRP A 1 208 ? -14.138 14.802 4.061 1.00 98.12 208 TRP A O 1
ATOM 1666 N N . GLU A 1 209 ? -14.260 13.132 2.571 1.00 98.00 209 GLU A N 1
ATOM 1667 C CA . GLU A 1 209 ? -15.694 13.233 2.313 1.00 98.00 209 GLU A CA 1
ATOM 1668 C C . GLU A 1 209 ? -16.335 11.850 2.396 1.00 98.00 209 GLU A C 1
ATOM 1670 O O . GLU A 1 209 ? -15.746 10.863 1.965 1.00 98.00 209 GLU A O 1
ATOM 1675 N N . LEU A 1 210 ? -17.545 11.773 2.953 1.00 97.50 210 LEU A N 1
ATOM 1676 C CA . LEU A 1 210 ? -18.301 10.527 3.087 1.00 97.50 210 LEU A CA 1
ATOM 1677 C C . LEU A 1 210 ? -19.462 10.511 2.088 1.00 97.50 210 LEU A C 1
ATOM 1679 O O . LEU A 1 210 ? -20.245 11.462 2.028 1.00 97.50 210 LEU A O 1
ATOM 1683 N N . GLY A 1 211 ? -19.580 9.421 1.332 1.00 95.81 211 GLY A N 1
ATOM 1684 C CA . GLY A 1 211 ? -20.644 9.188 0.361 1.00 95.81 211 GLY A CA 1
ATOM 1685 C C . GLY A 1 211 ? -21.720 8.250 0.903 1.00 95.81 211 GLY A C 1
ATOM 1686 O O . GLY A 1 211 ? -21.417 7.172 1.420 1.00 95.81 211 GLY A O 1
ATOM 1687 N N . TYR A 1 212 ? -22.982 8.651 0.744 1.00 95.00 212 TYR A N 1
ATOM 1688 C CA . TYR A 1 212 ? -24.146 7.925 1.249 1.00 95.00 212 TYR A CA 1
ATOM 1689 C C . TYR A 1 212 ? -25.150 7.621 0.143 1.00 95.00 212 TYR A C 1
ATOM 1691 O O . TYR A 1 212 ? -25.271 8.375 -0.827 1.00 95.00 212 TYR A O 1
ATOM 1699 N N . VAL A 1 213 ? -25.894 6.529 0.313 1.00 91.94 213 VAL A N 1
ATOM 1700 C CA . VAL A 1 213 ? -27.049 6.196 -0.524 1.00 91.94 213 VAL A CA 1
ATOM 1701 C C . VAL A 1 213 ? -28.231 5.811 0.359 1.00 91.94 213 VAL A C 1
ATOM 1703 O O . VAL A 1 213 ? -28.092 5.092 1.353 1.00 91.94 213 VAL A O 1
ATOM 1706 N N . ASP A 1 214 ? -29.404 6.297 -0.039 1.00 84.62 214 ASP A N 1
ATOM 1707 C CA . ASP A 1 214 ? -30.703 5.896 0.497 1.00 84.62 214 ASP A CA 1
ATOM 1708 C C . ASP A 1 214 ? -31.102 4.545 -0.127 1.00 84.62 214 ASP A C 1
ATOM 1710 O O . ASP A 1 214 ? -31.837 4.482 -1.114 1.00 84.62 214 ASP A O 1
ATOM 1714 N N . ASP A 1 215 ? -30.494 3.472 0.384 1.00 76.12 215 ASP A N 1
ATOM 1715 C CA . ASP A 1 215 ? -30.772 2.082 0.008 1.00 76.12 215 ASP A CA 1
ATOM 1716 C C . ASP A 1 215 ? -31.046 1.249 1.269 1.00 76.12 215 ASP A C 1
ATOM 1718 O O . ASP A 1 215 ? -30.430 1.446 2.321 1.00 76.12 215 ASP A O 1
ATOM 1722 N N . ASP A 1 216 ? -31.960 0.292 1.159 1.00 69.81 216 ASP A N 1
ATOM 1723 C CA . ASP A 1 216 ? -32.285 -0.650 2.226 1.00 69.81 216 ASP A CA 1
ATOM 1724 C C . ASP A 1 216 ? -31.240 -1.778 2.324 1.00 69.81 216 ASP A C 1
ATOM 1726 O O . ASP A 1 216 ? -31.119 -2.418 3.376 1.00 69.81 216 ASP A O 1
ATOM 1730 N N . GLU A 1 217 ? -30.455 -2.027 1.265 1.00 74.81 217 GLU A N 1
ATOM 1731 C CA . GLU A 1 217 ? -29.440 -3.082 1.281 1.00 74.81 217 GLU A CA 1
ATOM 1732 C C . GLU A 1 217 ? -28.177 -2.654 2.055 1.00 74.81 217 GLU A C 1
ATOM 1734 O O . GLU A 1 217 ? -27.524 -1.662 1.716 1.00 74.81 217 GLU A O 1
ATOM 1739 N N . PRO A 1 218 ? -27.804 -3.377 3.131 1.00 69.31 218 PRO A N 1
ATOM 1740 C CA . PRO A 1 218 ? -26.574 -3.107 3.855 1.00 69.31 218 PRO A CA 1
ATOM 1741 C C . PRO A 1 218 ? -25.361 -3.411 2.980 1.00 69.31 218 PRO A C 1
ATOM 1743 O O . PRO A 1 218 ? -25.296 -4.453 2.333 1.00 69.31 218 PRO A O 1
ATOM 1746 N N . VAL A 1 219 ? -24.377 -2.517 3.023 1.00 82.12 219 VAL A N 1
ATOM 1747 C CA . VAL A 1 219 ? -23.076 -2.739 2.397 1.00 82.12 219 VAL A CA 1
ATOM 1748 C C . VAL A 1 219 ? -22.103 -3.217 3.470 1.00 82.12 219 VAL A C 1
ATOM 1750 O O . VAL A 1 219 ? -22.077 -2.667 4.568 1.00 82.12 219 VAL A O 1
ATOM 1753 N N . ASP A 1 220 ? -21.337 -4.263 3.167 1.00 84.38 220 ASP A N 1
ATOM 1754 C CA . ASP A 1 220 ? -20.354 -4.837 4.093 1.00 84.38 220 ASP A CA 1
ATOM 1755 C C . ASP A 1 220 ? -19.031 -4.055 4.123 1.00 84.38 220 ASP A C 1
ATOM 1757 O O . ASP A 1 220 ? -18.340 -4.054 5.142 1.00 84.38 220 ASP A O 1
ATOM 1761 N N . THR A 1 221 ? -18.689 -3.388 3.018 1.00 90.50 221 THR A N 1
ATOM 1762 C CA . THR A 1 221 ? -17.432 -2.654 2.808 1.00 90.50 221 THR A CA 1
ATOM 1763 C C . THR A 1 221 ? -17.676 -1.401 1.980 1.00 90.50 221 THR A C 1
ATOM 1765 O O . THR A 1 221 ? -18.490 -1.434 1.059 1.00 90.50 221 THR A O 1
ATOM 1768 N N . ILE A 1 222 ? -16.936 -0.326 2.229 1.00 94.94 222 ILE A N 1
ATOM 1769 C CA . ILE A 1 222 ? -17.072 0.915 1.453 1.00 94.94 222 ILE A CA 1
ATOM 1770 C C . ILE A 1 222 ? -15.980 1.047 0.391 1.00 94.94 222 ILE A C 1
ATOM 1772 O O . ILE A 1 222 ? -14.879 0.521 0.545 1.00 94.94 222 ILE A O 1
ATOM 1776 N N . TRP A 1 223 ? -16.274 1.784 -0.678 1.00 95.94 223 TRP A N 1
ATOM 1777 C CA . TRP A 1 223 ? -15.269 2.184 -1.659 1.00 95.94 223 TRP A CA 1
ATOM 1778 C C . TRP A 1 223 ? -14.425 3.344 -1.121 1.00 95.94 223 TRP A C 1
ATOM 1780 O O . TRP A 1 223 ? -14.974 4.379 -0.749 1.00 95.94 223 TRP A O 1
ATOM 1790 N N . ILE A 1 224 ? -13.102 3.195 -1.100 1.00 97.25 224 ILE A N 1
ATOM 1791 C CA . ILE A 1 224 ? -12.186 4.282 -0.741 1.00 97.25 224 ILE A CA 1
ATOM 1792 C C . ILE A 1 224 ? -11.563 4.836 -2.019 1.00 97.25 224 ILE A C 1
ATOM 1794 O O . ILE A 1 224 ? -10.887 4.116 -2.750 1.00 97.25 224 ILE A O 1
ATOM 1798 N N . GLU A 1 225 ? -11.792 6.118 -2.274 1.00 96.88 225 GLU A N 1
ATOM 1799 C CA . GLU A 1 225 ? -11.145 6.880 -3.335 1.00 96.88 225 GLU A CA 1
ATOM 1800 C C . GLU A 1 225 ? -9.993 7.695 -2.741 1.00 96.88 225 GLU A C 1
ATOM 1802 O O . GLU A 1 225 ? -10.147 8.346 -1.706 1.00 96.88 225 GLU A O 1
ATOM 1807 N N . TRP A 1 226 ? -8.827 7.617 -3.378 1.00 95.00 226 TRP A N 1
ATOM 1808 C CA . TRP A 1 226 ? -7.599 8.272 -2.938 1.00 95.00 226 TRP A CA 1
ATOM 1809 C C . TRP A 1 226 ? -7.253 9.408 -3.899 1.00 95.00 226 TRP A C 1
ATOM 1811 O O . TRP A 1 226 ? -6.892 9.165 -5.050 1.00 95.00 226 TRP A O 1
ATOM 1821 N N . GLU A 1 227 ? -7.370 10.640 -3.415 1.00 95.25 227 GLU A N 1
ATOM 1822 C CA . GLU A 1 227 ? -7.116 11.868 -4.164 1.00 95.25 227 GLU A CA 1
ATOM 1823 C C . GLU A 1 227 ? -5.812 12.507 -3.679 1.00 95.25 227 GLU A C 1
ATOM 1825 O O . GLU A 1 227 ? -5.767 13.215 -2.666 1.00 95.25 227 GLU A O 1
ATOM 1830 N N . ALA A 1 228 ? -4.728 12.243 -4.408 1.00 92.88 228 ALA A N 1
ATOM 1831 C CA . ALA A 1 228 ? -3.419 12.803 -4.113 1.00 92.88 228 ALA A CA 1
ATOM 1832 C C . ALA A 1 228 ? -3.312 14.265 -4.574 1.00 92.88 228 ALA A C 1
ATOM 1834 O O . ALA A 1 228 ? -3.468 14.578 -5.752 1.00 92.88 228 ALA A O 1
ATOM 1835 N N . LEU A 1 229 ? -2.985 15.163 -3.645 1.00 92.88 229 LEU A N 1
ATOM 1836 C CA . LEU A 1 229 ? -2.718 16.577 -3.919 1.00 92.88 229 LEU A CA 1
ATOM 1837 C C . LEU A 1 229 ? -1.312 16.798 -4.505 1.00 92.88 229 LEU A C 1
ATOM 1839 O O . LEU A 1 229 ? -1.098 17.764 -5.240 1.00 92.88 229 LEU A O 1
ATOM 1843 N N . ASP A 1 230 ? -0.385 15.879 -4.223 1.00 90.69 230 ASP A N 1
ATOM 1844 C CA . ASP A 1 230 ? 0.911 15.750 -4.892 1.00 90.69 230 ASP A CA 1
ATOM 1845 C C . ASP A 1 230 ? 0.928 14.472 -5.747 1.00 90.69 230 ASP A C 1
ATOM 1847 O O . ASP A 1 230 ? 1.380 13.406 -5.323 1.00 90.69 230 ASP A O 1
ATOM 1851 N N . GLU A 1 231 ? 0.406 14.589 -6.971 1.00 90.62 231 GLU A N 1
ATOM 1852 C CA . GLU A 1 231 ? 0.278 13.478 -7.925 1.00 90.62 231 GLU A CA 1
ATOM 1853 C C . GLU A 1 231 ? 1.626 12.830 -8.289 1.00 90.62 231 GLU A C 1
ATOM 1855 O O . GLU A 1 231 ? 1.677 11.639 -8.595 1.00 90.62 231 GLU A O 1
ATOM 1860 N N . LEU A 1 232 ? 2.731 13.587 -8.272 1.00 89.88 232 LEU A N 1
ATOM 1861 C CA . LEU A 1 232 ? 4.049 13.042 -8.607 1.00 89.88 232 LEU A CA 1
ATOM 1862 C C . LEU A 1 232 ? 4.589 12.177 -7.466 1.00 89.88 232 LEU A C 1
ATOM 1864 O O . LEU A 1 232 ? 5.089 11.079 -7.713 1.00 89.88 232 LEU A O 1
ATOM 1868 N N . ASN A 1 233 ? 4.481 12.657 -6.226 1.00 88.31 233 ASN A N 1
ATOM 1869 C CA . ASN A 1 233 ? 4.845 11.858 -5.060 1.00 88.31 233 ASN A CA 1
ATOM 1870 C C . ASN A 1 233 ? 3.969 10.598 -4.954 1.00 88.31 233 ASN A C 1
ATOM 1872 O O . ASN A 1 233 ? 4.481 9.524 -4.654 1.00 88.31 233 ASN A O 1
ATOM 1876 N N . ASP A 1 234 ? 2.672 10.701 -5.244 1.00 88.12 234 ASP A N 1
ATOM 1877 C CA . ASP A 1 234 ? 1.764 9.547 -5.272 1.00 88.12 234 ASP A CA 1
ATOM 1878 C C . ASP A 1 234 ? 2.171 8.505 -6.330 1.00 88.12 234 ASP A C 1
ATOM 1880 O O . ASP A 1 234 ? 2.215 7.306 -6.044 1.00 88.12 234 ASP A O 1
ATOM 1884 N N . GLU A 1 235 ? 2.578 8.939 -7.532 1.00 88.44 235 GLU A N 1
ATOM 1885 C CA . GLU A 1 235 ? 3.159 8.023 -8.523 1.00 88.44 235 GLU A CA 1
ATOM 1886 C C . GLU A 1 235 ? 4.425 7.340 -8.010 1.00 88.44 235 GLU A C 1
ATOM 1888 O O . GLU A 1 235 ? 4.594 6.142 -8.226 1.00 88.44 235 GLU A O 1
ATOM 1893 N N . TYR A 1 236 ? 5.297 8.067 -7.311 1.00 89.38 236 TYR A N 1
ATOM 1894 C CA . TYR A 1 236 ? 6.490 7.480 -6.707 1.00 89.38 236 TYR A CA 1
ATOM 1895 C C . TYR A 1 236 ? 6.136 6.376 -5.705 1.00 89.38 236 TYR A C 1
ATOM 1897 O O . TYR A 1 236 ? 6.727 5.293 -5.734 1.00 89.38 236 TYR A O 1
ATOM 1905 N N . ARG A 1 237 ? 5.124 6.594 -4.860 1.00 84.75 237 ARG A N 1
ATOM 1906 C CA . ARG A 1 237 ? 4.733 5.642 -3.810 1.00 84.75 237 ARG A CA 1
ATOM 1907 C C . ARG A 1 237 ? 4.181 4.328 -4.306 1.00 84.75 237 ARG A C 1
ATOM 1909 O O . ARG A 1 237 ? 4.568 3.291 -3.767 1.00 84.75 237 ARG A O 1
ATOM 1916 N N . LYS A 1 238 ? 3.398 4.351 -5.385 1.00 83.25 238 LYS A N 1
ATOM 1917 C CA . LYS A 1 238 ? 2.882 3.129 -6.028 1.00 83.25 238 LYS A CA 1
ATOM 1918 C C . LYS A 1 238 ? 3.992 2.127 -6.352 1.00 83.25 238 LYS A C 1
ATOM 1920 O O . LYS A 1 238 ? 3.775 0.917 -6.276 1.00 83.25 238 LYS A O 1
ATOM 1925 N N . TYR A 1 239 ? 5.186 2.626 -6.675 1.00 81.06 239 TYR A N 1
ATOM 1926 C CA . TYR A 1 239 ? 6.332 1.801 -7.048 1.00 81.06 239 TYR A CA 1
ATOM 1927 C C . TYR A 1 239 ? 7.394 1.675 -5.963 1.00 81.06 239 TYR A C 1
ATOM 1929 O O . TYR A 1 239 ? 8.133 0.698 -5.968 1.00 81.06 239 TYR A O 1
ATOM 1937 N N . ALA A 1 240 ? 7.479 2.604 -5.009 1.00 81.75 240 ALA A N 1
ATOM 1938 C CA . ALA A 1 240 ? 8.490 2.553 -3.953 1.00 81.75 240 ALA A CA 1
ATOM 1939 C C . ALA A 1 240 ? 8.440 1.239 -3.152 1.00 81.75 240 ALA A C 1
ATOM 1941 O O . ALA A 1 240 ? 9.484 0.688 -2.796 1.00 81.75 240 ALA A O 1
ATOM 1942 N N . HIS A 1 241 ? 7.231 0.722 -2.918 1.00 77.56 241 HIS A N 1
ATOM 1943 C CA . HIS A 1 241 ? 6.991 -0.491 -2.138 1.00 77.56 241 HIS A CA 1
ATOM 1944 C C . HIS A 1 241 ? 7.058 -1.783 -2.966 1.00 77.56 241 HIS A C 1
ATOM 1946 O O . HIS A 1 241 ? 7.591 -2.790 -2.489 1.00 77.56 241 HIS A O 1
ATOM 1952 N N . SER A 1 242 ? 6.562 -1.750 -4.207 1.00 79.06 242 SER A N 1
ATOM 1953 C CA . SER A 1 242 ? 6.520 -2.904 -5.120 1.00 79.06 242 SER A CA 1
ATOM 1954 C C . SER A 1 242 ? 7.841 -3.123 -5.871 1.00 79.06 242 SER A C 1
ATOM 1956 O O . SER A 1 242 ? 8.248 -4.254 -6.127 1.00 79.06 242 SER A O 1
ATOM 1958 N N . LEU A 1 243 ? 8.575 -2.046 -6.153 1.00 87.81 243 LEU A N 1
ATOM 1959 C CA . LEU A 1 243 ? 9.860 -2.042 -6.857 1.00 87.81 243 LEU A CA 1
ATOM 1960 C C . LEU A 1 243 ? 11.032 -1.716 -5.921 1.00 87.81 243 LEU A C 1
ATOM 1962 O O . LEU A 1 243 ? 12.003 -1.074 -6.324 1.00 87.81 243 LEU A O 1
ATOM 1966 N N . HIS A 1 244 ? 10.946 -2.134 -4.656 1.00 84.88 244 HIS A N 1
ATOM 1967 C CA . HIS A 1 244 ? 11.892 -1.719 -3.617 1.00 84.88 244 HIS A CA 1
ATOM 1968 C C . HIS A 1 244 ? 13.357 -2.110 -3.902 1.00 84.88 244 HIS A C 1
ATOM 1970 O O . HIS A 1 244 ? 14.253 -1.402 -3.446 1.00 84.88 244 HIS A O 1
ATOM 1976 N N . GLY A 1 245 ? 13.598 -3.163 -4.694 1.00 88.75 245 GLY A N 1
ATOM 1977 C CA . GLY A 1 245 ? 14.931 -3.594 -5.125 1.00 88.75 245 GLY A CA 1
ATOM 1978 C C . GLY A 1 245 ? 15.565 -2.726 -6.218 1.00 88.75 245 GLY A C 1
ATOM 1979 O O . GLY A 1 245 ? 16.750 -2.880 -6.512 1.00 88.75 245 GLY A O 1
ATOM 1980 N N . LEU A 1 246 ? 14.819 -1.817 -6.854 1.00 93.38 246 LEU A N 1
ATOM 1981 C CA . LEU A 1 246 ? 15.385 -0.860 -7.811 1.00 93.38 246 LEU A CA 1
ATOM 1982 C C . LEU A 1 246 ? 16.132 0.274 -7.097 1.00 93.38 246 LEU A C 1
ATOM 1984 O O . LEU A 1 246 ? 15.820 0.613 -5.953 1.00 93.38 246 LEU A O 1
ATOM 1988 N N . GLU A 1 247 ? 17.085 0.901 -7.792 1.00 93.94 247 GLU A N 1
ATOM 1989 C CA . GLU A 1 247 ? 17.774 2.086 -7.267 1.00 93.94 247 GLU A CA 1
ATOM 1990 C C . GLU A 1 247 ? 16.792 3.252 -7.046 1.00 93.94 247 GLU A C 1
ATOM 1992 O O . GLU A 1 247 ? 15.847 3.431 -7.817 1.00 93.94 247 GLU A O 1
ATOM 1997 N N . GLU A 1 248 ? 17.038 4.090 -6.032 1.00 90.94 248 GLU A N 1
ATOM 1998 C CA . GLU A 1 248 ? 16.200 5.268 -5.728 1.00 90.94 248 GLU A CA 1
ATOM 1999 C C . GLU A 1 248 ? 16.060 6.203 -6.940 1.00 90.94 248 GLU A C 1
ATOM 2001 O O . GLU A 1 248 ? 14.944 6.515 -7.346 1.00 90.94 248 GLU A O 1
ATOM 2006 N N . ASP A 1 249 ? 17.170 6.535 -7.612 1.00 92.88 249 ASP A N 1
ATOM 2007 C CA . ASP A 1 249 ? 17.151 7.375 -8.820 1.00 92.88 249 ASP A CA 1
ATOM 2008 C C . ASP A 1 249 ? 16.278 6.772 -9.940 1.00 92.88 249 ASP A C 1
ATOM 2010 O O . ASP A 1 249 ? 15.638 7.492 -10.706 1.00 92.88 249 ASP A O 1
ATOM 2014 N N . SER A 1 250 ? 16.248 5.440 -10.063 1.00 95.56 250 SER A N 1
ATOM 2015 C CA . SER A 1 250 ? 15.407 4.757 -11.051 1.00 95.56 250 SER A CA 1
ATOM 2016 C C . SER A 1 250 ? 13.927 4.841 -10.688 1.00 95.56 250 SER A C 1
ATOM 2018 O O . SER A 1 250 ? 13.098 4.977 -11.588 1.00 95.56 250 SER A O 1
ATOM 2020 N N . LYS A 1 251 ? 13.592 4.789 -9.393 1.00 93.50 251 LYS A N 1
ATOM 2021 C CA . LYS A 1 251 ? 12.222 4.965 -8.890 1.00 93.50 251 LYS A CA 1
ATOM 2022 C C . LYS A 1 251 ? 11.736 6.402 -9.109 1.00 93.50 251 LYS A C 1
ATOM 2024 O O . LYS A 1 251 ? 10.640 6.582 -9.638 1.00 93.50 251 LYS A O 1
ATOM 2029 N N . ASP A 1 252 ? 12.571 7.404 -8.833 1.00 92.31 252 ASP A N 1
ATOM 2030 C CA . ASP A 1 252 ? 12.275 8.822 -9.098 1.00 92.31 252 ASP A CA 1
ATOM 2031 C C . ASP A 1 252 ? 12.031 9.098 -10.591 1.00 92.31 252 ASP A C 1
ATOM 2033 O O . ASP A 1 252 ? 11.053 9.749 -10.986 1.00 92.31 252 ASP A O 1
ATOM 2037 N N . GLU A 1 253 ? 12.917 8.590 -11.453 1.00 95.25 253 GLU A N 1
ATOM 2038 C CA . GLU A 1 253 ? 12.790 8.751 -12.901 1.00 95.25 253 GLU A CA 1
ATOM 2039 C C . GLU A 1 253 ? 11.561 8.020 -13.456 1.00 95.25 253 GLU A C 1
ATOM 2041 O O . GLU A 1 253 ? 10.896 8.544 -14.356 1.00 95.25 253 GLU A O 1
ATOM 2046 N N . LEU A 1 254 ? 11.240 6.835 -12.922 1.00 94.75 254 LEU A N 1
ATOM 2047 C CA . LEU A 1 254 ? 10.054 6.073 -13.303 1.00 94.75 254 LEU A CA 1
ATOM 2048 C C . LEU A 1 254 ? 8.778 6.827 -12.922 1.00 94.75 254 LEU A C 1
ATOM 2050 O O . LEU A 1 254 ? 7.933 7.057 -13.787 1.00 94.75 254 LEU A O 1
ATOM 2054 N N . ALA A 1 255 ? 8.675 7.279 -11.671 1.00 93.12 255 ALA A N 1
ATOM 2055 C CA . ALA A 1 255 ? 7.553 8.076 -11.182 1.00 93.12 255 ALA A CA 1
ATOM 2056 C C . ALA A 1 255 ? 7.338 9.326 -12.042 1.00 93.12 255 ALA A C 1
ATOM 2058 O O . ALA A 1 255 ? 6.230 9.604 -12.501 1.00 93.12 255 ALA A O 1
ATOM 2059 N N . THR A 1 256 ? 8.429 10.030 -12.358 1.00 94.19 256 THR A N 1
ATOM 2060 C CA . THR A 1 256 ? 8.400 11.196 -13.245 1.00 94.19 256 THR A CA 1
ATOM 2061 C C . THR A 1 256 ? 7.898 10.832 -14.642 1.00 94.19 256 THR A C 1
ATOM 2063 O O . THR A 1 256 ? 7.061 11.544 -15.199 1.00 94.19 256 THR A O 1
ATOM 2066 N N . ALA A 1 257 ? 8.384 9.736 -15.235 1.00 94.62 257 ALA A N 1
ATOM 2067 C CA . ALA A 1 257 ? 7.950 9.297 -16.559 1.00 94.62 257 ALA A CA 1
ATOM 2068 C C . ALA A 1 257 ? 6.455 8.944 -16.583 1.00 94.62 257 ALA A C 1
ATOM 2070 O O . ALA A 1 257 ? 5.752 9.342 -17.515 1.00 94.62 257 ALA A O 1
ATOM 2071 N N . MET A 1 258 ? 5.964 8.256 -15.553 1.00 93.00 258 MET A N 1
ATOM 2072 C CA . MET A 1 258 ? 4.564 7.847 -15.439 1.00 93.00 258 MET A CA 1
ATOM 2073 C C . MET A 1 258 ? 3.632 9.029 -15.187 1.00 93.00 258 MET A C 1
ATOM 2075 O O . MET A 1 258 ? 2.605 9.148 -15.858 1.00 93.00 258 MET A O 1
ATOM 2079 N N . TYR A 1 259 ? 4.018 9.957 -14.310 1.00 93.31 259 TYR A N 1
ATOM 2080 C CA . TYR A 1 259 ? 3.293 11.210 -14.115 1.00 93.31 259 TYR A CA 1
ATOM 2081 C C . TYR A 1 259 ? 3.199 11.998 -15.429 1.00 93.31 259 TYR A C 1
ATOM 2083 O O . TYR A 1 259 ? 2.107 12.348 -15.882 1.00 93.31 259 TYR A O 1
ATOM 2091 N N . LEU A 1 260 ? 4.331 12.204 -16.113 1.00 93.44 260 LEU A N 1
ATOM 2092 C CA . LEU A 1 260 ? 4.348 12.897 -17.401 1.00 93.44 260 LEU A CA 1
ATOM 2093 C C . LEU A 1 260 ? 3.444 12.209 -18.421 1.00 93.44 260 LEU A C 1
ATOM 2095 O O . LEU A 1 260 ? 2.685 12.899 -19.095 1.00 93.44 260 LEU A O 1
ATOM 2099 N N . GLU A 1 261 ? 3.482 10.879 -18.514 1.00 92.06 261 GLU A N 1
ATOM 2100 C CA . GLU A 1 261 ? 2.610 10.104 -19.393 1.00 92.06 261 GLU A CA 1
ATOM 2101 C C . GLU A 1 261 ? 1.122 10.370 -19.121 1.00 92.06 261 GLU A C 1
ATOM 2103 O O . GLU A 1 261 ? 0.376 10.646 -20.063 1.00 92.06 261 GLU A O 1
ATOM 2108 N N . LYS A 1 262 ? 0.695 10.343 -17.852 1.00 90.69 262 LYS A N 1
ATOM 2109 C CA . LYS A 1 262 ? -0.704 10.582 -17.454 1.00 90.69 262 LYS A CA 1
ATOM 2110 C C . LYS A 1 262 ? -1.197 11.974 -17.841 1.00 90.69 262 LYS A C 1
ATOM 2112 O O . LYS A 1 262 ? -2.353 12.131 -18.228 1.00 90.69 262 LYS A O 1
ATOM 2117 N N . THR A 1 263 ? -0.312 12.970 -17.813 1.00 90.94 263 THR A N 1
ATOM 2118 C CA . THR A 1 263 ? -0.650 14.345 -18.222 1.00 90.94 263 THR A CA 1
ATOM 2119 C C . THR A 1 263 ? -0.762 14.532 -19.743 1.00 90.94 263 THR A C 1
ATOM 2121 O O . THR A 1 263 ? -1.223 15.581 -20.209 1.00 90.94 263 THR A O 1
ATOM 2124 N N . LEU A 1 264 ? -0.367 13.542 -20.557 1.00 91.06 264 LEU A N 1
ATOM 2125 C CA . LEU A 1 264 ? -0.419 13.655 -22.015 1.00 91.06 264 LEU A CA 1
ATOM 2126 C C . LEU A 1 264 ? -1.862 13.563 -22.548 1.00 91.06 264 LEU A C 1
ATOM 2128 O O . LEU A 1 264 ? -2.609 12.640 -22.222 1.00 91.06 264 LEU A O 1
ATOM 2132 N N . PRO A 1 265 ? -2.275 14.454 -23.470 1.00 89.31 265 PRO A N 1
ATOM 2133 C CA . PRO A 1 265 ? -3.624 14.425 -24.020 1.00 89.31 265 PRO A CA 1
ATOM 2134 C C . PRO A 1 265 ? -3.820 13.241 -24.979 1.00 89.31 265 PRO A C 1
ATOM 2136 O O . PRO A 1 265 ? -3.399 13.290 -26.138 1.00 89.31 265 PRO A O 1
ATOM 2139 N N . TYR A 1 266 ? -4.564 12.220 -24.542 1.00 85.31 266 TYR A N 1
ATOM 2140 C CA . TYR A 1 266 ? -4.831 10.999 -25.322 1.00 85.31 266 TYR A CA 1
ATOM 2141 C C . TYR A 1 266 ? -5.360 11.269 -26.743 1.00 85.31 266 TYR A C 1
ATOM 2143 O O . TYR A 1 266 ? -4.911 10.667 -27.719 1.00 85.31 266 TYR A O 1
ATOM 2151 N N . LYS A 1 267 ? -6.284 12.231 -26.894 1.00 89.56 267 LYS A N 1
ATOM 2152 C CA . LYS A 1 267 ? -6.881 12.595 -28.198 1.00 89.56 267 LYS A CA 1
ATOM 2153 C C . LYS A 1 267 ? -5.856 13.105 -29.216 1.00 89.56 267 LYS A C 1
ATOM 2155 O O . LYS A 1 267 ? -6.112 13.037 -30.415 1.00 89.56 267 LYS A O 1
ATOM 2160 N N . SER A 1 268 ? -4.713 13.599 -28.746 1.00 90.12 268 SER A N 1
ATOM 2161 C CA . SER A 1 268 ? -3.652 14.177 -29.569 1.00 90.12 268 SER A CA 1
ATOM 2162 C C . SER A 1 268 ? -2.403 13.298 -29.622 1.00 90.12 268 SER A C 1
ATOM 2164 O O . SER A 1 268 ? -1.364 13.783 -30.065 1.00 90.12 268 SER A O 1
ATOM 2166 N N . LYS A 1 269 ? -2.483 12.019 -29.221 1.00 88.69 269 LYS A N 1
ATOM 2167 C CA . LYS A 1 269 ? -1.329 11.107 -29.116 1.00 88.69 269 LYS A CA 1
ATOM 2168 C C . LYS A 1 269 ? -0.415 11.093 -30.348 1.00 88.69 269 LYS A C 1
ATOM 2170 O O . LYS A 1 269 ? 0.799 11.162 -30.226 1.00 88.69 269 LYS A O 1
ATOM 2175 N N . ASN A 1 270 ? -0.980 11.165 -31.553 1.00 87.31 270 ASN A N 1
ATOM 2176 C CA . ASN A 1 270 ? -0.210 11.159 -32.808 1.00 87.31 270 ASN A CA 1
ATOM 2177 C C . ASN A 1 270 ? 0.606 12.444 -33.076 1.00 87.31 270 ASN A C 1
ATOM 2179 O O . ASN A 1 270 ? 1.389 12.489 -34.027 1.00 87.31 270 ASN A O 1
ATOM 2183 N N . HIS A 1 271 ? 0.406 13.497 -32.280 1.00 87.75 271 HIS A N 1
ATOM 2184 C CA . HIS A 1 271 ? 1.130 14.769 -32.359 1.00 87.75 271 HIS A CA 1
ATOM 2185 C C . HIS A 1 271 ? 2.160 14.944 -31.238 1.00 87.75 271 HIS A C 1
ATOM 2187 O O . HIS A 1 271 ? 2.861 15.956 -31.210 1.00 87.75 271 HIS A O 1
ATOM 2193 N N . ILE A 1 272 ? 2.255 13.982 -30.321 1.00 89.25 272 ILE A N 1
ATOM 2194 C CA . ILE A 1 272 ? 3.168 14.027 -29.185 1.00 89.25 272 ILE A CA 1
ATOM 2195 C C . ILE A 1 272 ? 4.474 13.335 -29.571 1.00 89.25 272 ILE A C 1
ATOM 2197 O O . ILE A 1 272 ? 4.483 12.296 -30.227 1.00 89.25 272 ILE A O 1
ATOM 2201 N N . SER A 1 273 ? 5.595 13.929 -29.168 1.00 89.56 273 SER A N 1
ATOM 2202 C CA . SER A 1 273 ? 6.900 13.281 -29.266 1.00 89.56 273 SER A CA 1
ATOM 2203 C C . SER A 1 273 ? 7.142 12.454 -28.009 1.00 89.56 273 SER A C 1
ATOM 2205 O O . SER A 1 273 ? 7.396 13.013 -26.943 1.00 89.56 273 SER A O 1
ATOM 2207 N N . TYR A 1 274 ? 7.134 11.129 -28.143 1.00 93.19 274 TYR A N 1
ATOM 2208 C CA . TYR A 1 274 ? 7.417 10.206 -27.036 1.00 93.19 274 TYR A CA 1
ATOM 2209 C C . TYR A 1 274 ? 8.914 9.976 -26.800 1.00 93.19 274 TYR A C 1
ATOM 2211 O O . TYR A 1 274 ? 9.300 9.210 -25.923 1.00 93.19 274 TYR A O 1
ATOM 2219 N N . ARG A 1 275 ? 9.783 10.666 -27.552 1.00 93.50 275 ARG A N 1
ATOM 2220 C CA . ARG A 1 275 ? 11.242 10.511 -27.473 1.00 93.50 275 ARG A CA 1
ATOM 2221 C C . ARG A 1 275 ? 11.772 10.650 -26.043 1.00 93.50 275 ARG A C 1
ATOM 2223 O O . ARG A 1 275 ? 12.620 9.860 -25.653 1.00 93.50 275 ARG A O 1
ATOM 2230 N N . GLY A 1 276 ? 11.296 11.648 -25.295 1.00 92.88 276 GLY A N 1
ATOM 2231 C CA . GLY A 1 276 ? 11.720 11.873 -23.909 1.00 92.88 276 GLY A CA 1
ATOM 2232 C C . GLY A 1 276 ? 11.388 10.680 -23.016 1.00 92.88 276 GLY A C 1
ATOM 2233 O O . GLY A 1 276 ? 12.292 10.123 -22.407 1.00 92.88 276 GLY A O 1
ATOM 2234 N N . LEU A 1 277 ? 10.129 10.229 -23.041 1.00 94.69 277 LEU A N 1
ATOM 2235 C CA . LEU A 1 277 ? 9.676 9.077 -22.258 1.00 94.69 277 LEU A CA 1
ATOM 2236 C C . LEU A 1 277 ? 10.436 7.799 -22.624 1.00 94.69 277 LEU A C 1
ATOM 2238 O O . LEU A 1 277 ? 10.938 7.124 -21.733 1.00 94.69 277 LEU A O 1
ATOM 2242 N N . ILE A 1 278 ? 10.610 7.501 -23.917 1.00 95.94 278 ILE A N 1
ATOM 2243 C CA . ILE A 1 278 ? 11.392 6.330 -24.351 1.00 95.94 278 ILE A CA 1
ATOM 2244 C C . ILE A 1 278 ? 12.826 6.401 -23.823 1.00 95.94 278 ILE A C 1
ATOM 2246 O O . ILE A 1 278 ? 13.352 5.397 -23.346 1.00 95.94 278 ILE A O 1
ATOM 2250 N N . MET A 1 279 ? 13.473 7.566 -23.900 1.00 95.56 279 MET A N 1
ATOM 2251 C CA . MET A 1 279 ? 14.833 7.722 -23.387 1.00 95.56 279 MET A CA 1
ATOM 2252 C C . MET A 1 279 ? 14.892 7.503 -21.873 1.00 95.56 279 MET A C 1
ATOM 2254 O O . MET A 1 279 ? 15.820 6.834 -21.428 1.00 95.56 279 MET A O 1
ATOM 2258 N N . THR A 1 280 ? 13.916 7.989 -21.105 1.00 96.31 280 THR A N 1
ATOM 2259 C CA . THR A 1 280 ? 13.841 7.757 -19.655 1.00 96.31 280 THR A CA 1
ATOM 2260 C C . THR A 1 280 ? 13.646 6.272 -19.344 1.00 96.31 280 THR A C 1
ATOM 2262 O O . THR A 1 280 ? 14.530 5.657 -18.754 1.00 96.31 280 THR A O 1
ATOM 2265 N N . TYR A 1 281 ? 12.572 5.654 -19.848 1.00 96.81 281 TYR A N 1
ATOM 2266 C CA . TYR A 1 281 ? 12.262 4.237 -19.614 1.00 96.81 281 TYR A CA 1
ATOM 2267 C C . TYR A 1 281 ? 13.419 3.302 -19.988 1.00 96.81 281 TYR A C 1
ATOM 2269 O O . TYR A 1 281 ? 13.803 2.419 -19.224 1.00 96.81 281 TYR A O 1
ATOM 2277 N N . THR A 1 282 ? 14.030 3.511 -21.156 1.00 96.62 282 THR A N 1
ATOM 2278 C CA . THR A 1 282 ? 15.133 2.652 -21.610 1.00 96.62 282 THR A CA 1
ATOM 2279 C C . THR A 1 282 ? 16.440 2.899 -20.858 1.00 96.62 282 THR A C 1
ATOM 2281 O O . THR A 1 282 ? 17.250 1.979 -20.764 1.00 96.62 282 THR A O 1
ATOM 2284 N N . SER A 1 283 ? 16.650 4.096 -20.297 1.00 96.00 283 SER A N 1
ATOM 2285 C CA . SER A 1 283 ? 17.810 4.380 -19.439 1.00 96.00 283 SER A CA 1
ATOM 2286 C C . SER A 1 283 ? 17.658 3.745 -18.057 1.00 96.00 283 SER A C 1
ATOM 2288 O O . SER A 1 283 ? 18.628 3.184 -17.551 1.00 96.00 283 SER A O 1
ATOM 2290 N N . ILE A 1 284 ? 16.447 3.764 -17.485 1.00 96.75 284 ILE A N 1
ATOM 2291 C CA . ILE A 1 284 ? 16.106 3.025 -16.260 1.00 96.75 284 ILE A CA 1
ATOM 2292 C C . ILE A 1 284 ? 16.365 1.530 -16.470 1.00 96.75 284 ILE A C 1
ATOM 2294 O O . ILE A 1 284 ? 17.160 0.942 -15.742 1.00 96.75 284 ILE A O 1
ATOM 2298 N N . LEU A 1 285 ? 15.789 0.939 -17.525 1.00 97.25 285 LEU A N 1
ATOM 2299 C CA . LEU A 1 285 ? 15.986 -0.478 -17.843 1.00 97.25 285 LEU A CA 1
ATOM 2300 C C . LEU A 1 285 ? 17.474 -0.833 -17.986 1.00 97.25 285 LEU A C 1
ATOM 2302 O O . LEU A 1 285 ? 17.928 -1.839 -17.448 1.00 97.25 285 LEU A O 1
ATOM 2306 N N . GLU A 1 286 ? 18.247 -0.021 -18.717 1.00 96.00 286 GLU A N 1
ATOM 2307 C CA . GLU A 1 286 ? 19.675 -0.285 -18.910 1.00 96.00 286 GLU A CA 1
ATOM 2308 C C . GLU A 1 286 ? 20.446 -0.256 -17.582 1.00 96.00 286 GLU A C 1
ATOM 2310 O O . GLU A 1 286 ? 21.282 -1.128 -17.348 1.00 96.00 286 GLU A O 1
ATOM 2315 N N . ARG A 1 287 ? 20.162 0.721 -16.713 1.00 95.56 287 ARG A N 1
ATOM 2316 C CA . ARG A 1 287 ? 20.789 0.861 -15.390 1.00 95.56 287 ARG A CA 1
ATOM 2317 C C . ARG A 1 287 ? 20.459 -0.317 -14.482 1.00 95.56 287 ARG A C 1
ATOM 2319 O O . ARG A 1 287 ? 21.373 -0.905 -13.912 1.00 95.56 287 ARG A O 1
ATOM 2326 N N . GLU A 1 288 ? 19.188 -0.685 -14.380 1.00 96.69 288 GLU A N 1
ATOM 2327 C CA . GLU A 1 288 ? 18.756 -1.744 -13.467 1.00 96.69 288 GLU A CA 1
ATOM 2328 C C . GLU A 1 288 ? 19.226 -3.126 -13.927 1.00 96.69 288 GLU A C 1
ATOM 2330 O O . GLU A 1 288 ? 19.708 -3.913 -13.116 1.00 96.69 288 GLU A O 1
ATOM 2335 N N . LEU A 1 289 ? 19.218 -3.402 -15.236 1.00 95.81 289 LEU A N 1
ATOM 2336 C CA . LEU A 1 289 ? 19.811 -4.635 -15.761 1.00 95.81 289 LEU A CA 1
ATOM 2337 C C . LEU A 1 289 ? 21.327 -4.686 -15.534 1.00 95.81 289 LEU A C 1
ATOM 2339 O O . LEU A 1 289 ? 21.851 -5.747 -15.203 1.00 95.81 289 LEU A O 1
ATOM 2343 N N . LYS A 1 290 ? 22.047 -3.564 -15.683 1.00 95.19 290 LYS A N 1
ATOM 2344 C CA . LYS A 1 290 ? 23.477 -3.495 -15.331 1.00 95.19 290 LYS A CA 1
ATOM 2345 C C . LYS A 1 290 ? 23.693 -3.832 -13.864 1.00 95.19 290 LYS A C 1
ATOM 2347 O O . LYS A 1 290 ? 24.509 -4.697 -13.577 1.00 95.19 290 LYS A O 1
ATOM 2352 N N . LYS A 1 291 ? 22.941 -3.191 -12.968 1.00 94.50 291 LYS A N 1
ATOM 2353 C CA . LYS A 1 291 ? 23.026 -3.417 -11.522 1.00 94.50 291 LYS A CA 1
ATOM 2354 C C . LYS A 1 291 ? 22.744 -4.866 -11.156 1.00 94.50 291 LYS A C 1
ATOM 2356 O O . LYS A 1 291 ? 23.520 -5.460 -10.424 1.00 94.50 291 LYS A O 1
ATOM 2361 N N . LEU A 1 292 ? 21.713 -5.468 -11.743 1.00 94.62 292 LEU A N 1
ATOM 2362 C CA . LEU A 1 292 ? 21.405 -6.879 -11.532 1.00 94.62 292 LEU A CA 1
ATOM 2363 C C . LEU A 1 292 ? 22.558 -7.802 -11.971 1.00 94.62 292 LEU A C 1
ATOM 2365 O O . LEU A 1 292 ? 22.906 -8.749 -11.267 1.00 94.62 292 LEU A O 1
ATOM 2369 N N . ILE A 1 293 ? 23.178 -7.529 -13.124 1.00 94.50 293 ILE A N 1
ATOM 2370 C CA . ILE A 1 293 ? 24.338 -8.302 -13.587 1.00 94.50 293 ILE A CA 1
ATOM 2371 C C . ILE A 1 293 ? 25.551 -8.061 -12.674 1.00 94.50 293 ILE A C 1
ATOM 2373 O O . ILE A 1 293 ? 26.257 -9.013 -12.353 1.00 94.50 293 ILE A O 1
ATOM 2377 N N . GLU A 1 294 ? 25.786 -6.821 -12.236 1.00 92.69 294 GLU A N 1
ATOM 2378 C CA . GLU A 1 294 ? 26.838 -6.472 -11.271 1.00 92.69 294 GLU A CA 1
ATOM 2379 C C . GLU A 1 294 ? 26.677 -7.231 -9.957 1.00 92.69 294 GLU A C 1
ATOM 2381 O O . GLU A 1 294 ? 27.657 -7.804 -9.494 1.00 92.69 294 GLU A O 1
ATOM 2386 N N . SER A 1 295 ? 25.467 -7.306 -9.396 1.00 90.38 295 SER A N 1
ATOM 2387 C CA . SER A 1 295 ? 25.202 -8.067 -8.169 1.00 90.38 295 SER A CA 1
ATOM 2388 C C . SER A 1 295 ? 25.500 -9.559 -8.337 1.00 90.38 295 SER A C 1
ATOM 2390 O O . SER A 1 295 ? 25.951 -10.210 -7.403 1.00 90.38 295 SER A O 1
ATOM 2392 N N . LYS A 1 296 ? 25.310 -10.116 -9.541 1.00 89.44 296 LYS A N 1
ATOM 2393 C CA . LYS A 1 296 ? 25.602 -11.531 -9.820 1.00 89.44 296 LYS A CA 1
ATOM 2394 C C . LYS A 1 296 ? 27.084 -11.815 -10.089 1.00 89.44 296 LYS A C 1
ATOM 2396 O O . LYS A 1 296 ? 27.601 -12.840 -9.656 1.00 89.44 296 LYS A O 1
ATOM 2401 N N . GLU A 1 297 ? 27.758 -10.945 -10.837 1.00 90.31 297 GLU A N 1
ATOM 2402 C CA . GLU A 1 297 ? 29.133 -11.158 -11.326 1.00 90.31 297 GLU A CA 1
ATOM 2403 C C . GLU A 1 297 ? 30.196 -10.410 -10.492 1.00 90.31 297 GLU A C 1
ATOM 2405 O O . GLU A 1 297 ? 31.399 -10.543 -10.724 1.00 90.31 297 GLU A O 1
ATOM 2410 N N . GLY A 1 298 ? 29.770 -9.578 -9.541 1.00 87.44 298 GLY A N 1
ATOM 2411 C CA . GLY A 1 298 ? 30.594 -8.711 -8.697 1.00 87.44 298 GLY A CA 1
ATOM 2412 C C . GLY A 1 298 ? 31.050 -7.410 -9.370 1.00 87.44 298 GLY A C 1
ATOM 2413 O O . GLY A 1 298 ? 31.184 -6.385 -8.705 1.00 87.44 298 GLY A O 1
ATOM 2414 N N . SER A 1 299 ? 31.308 -7.412 -10.683 1.00 88.56 299 SER A N 1
ATOM 2415 C CA . SER A 1 299 ? 31.595 -6.185 -11.444 1.00 88.56 299 SER A CA 1
ATOM 2416 C C . SER A 1 299 ? 31.383 -6.375 -12.943 1.00 88.56 299 SER A C 1
ATOM 2418 O O . SER A 1 299 ? 31.696 -7.437 -13.484 1.00 88.56 299 SER A O 1
ATOM 2420 N N . ILE A 1 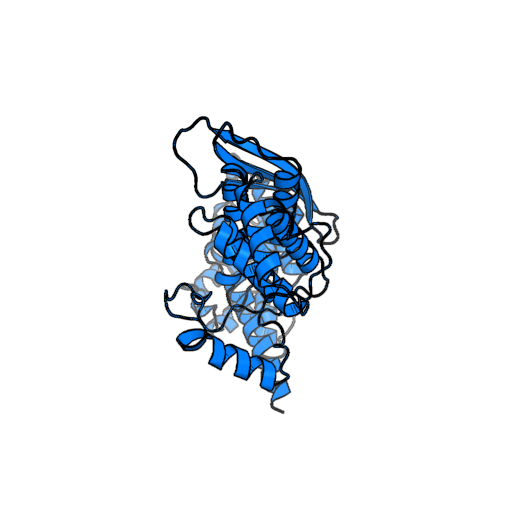300 ? 30.943 -5.322 -13.634 1.00 91.38 300 ILE A N 1
ATOM 2421 C CA . ILE A 1 300 ? 30.914 -5.272 -15.101 1.00 91.38 300 ILE A CA 1
ATOM 2422 C C . ILE A 1 300 ? 31.584 -3.992 -15.621 1.00 91.38 300 ILE A C 1
ATOM 2424 O O . ILE A 1 300 ? 31.705 -3.009 -14.892 1.00 91.38 300 ILE A O 1
ATOM 2428 N N . PRO A 1 301 ? 32.033 -3.963 -16.888 1.00 88.88 301 PRO A N 1
ATOM 2429 C CA . PRO A 1 301 ? 32.550 -2.741 -17.494 1.00 88.88 301 PRO A CA 1
ATOM 2430 C C . PRO A 1 301 ? 31.474 -1.655 -17.668 1.00 88.88 301 PRO A C 1
ATOM 2432 O O . PRO A 1 301 ? 30.420 -1.903 -18.252 1.00 88.88 301 PRO A O 1
ATOM 2435 N N . GLU A 1 302 ? 31.795 -0.419 -17.270 1.00 83.44 302 GLU A N 1
ATOM 2436 C CA . GLU A 1 302 ? 30.897 0.749 -17.372 1.00 83.44 302 GLU A CA 1
ATOM 2437 C C . GLU A 1 302 ? 30.443 1.054 -18.813 1.00 83.44 302 GLU A C 1
ATOM 2439 O O . GLU A 1 302 ? 29.354 1.581 -19.039 1.00 83.44 302 GLU A O 1
ATOM 2444 N N . ASP A 1 303 ? 31.262 0.694 -19.808 1.00 88.31 303 ASP A N 1
ATOM 2445 C CA . ASP A 1 303 ? 30.993 0.909 -21.236 1.00 88.31 303 ASP A CA 1
ATOM 2446 C C . ASP A 1 303 ? 29.970 -0.078 -21.825 1.00 88.31 303 ASP A C 1
ATOM 2448 O O . ASP A 1 303 ? 29.739 -0.106 -23.043 1.00 88.31 303 ASP A O 1
ATOM 2452 N N . TRP A 1 304 ? 29.395 -0.956 -21.000 1.00 91.31 304 TRP A N 1
ATOM 2453 C CA . TRP A 1 304 ? 28.334 -1.833 -21.455 1.00 91.31 304 TRP A CA 1
ATOM 2454 C C . TRP A 1 304 ? 27.122 -1.000 -21.833 1.00 91.31 304 TRP A C 1
ATOM 2456 O O . TRP A 1 304 ? 26.639 -0.186 -21.066 1.00 91.31 304 TRP A O 1
ATOM 2466 N N . MET A 1 305 ? 26.648 -1.189 -23.055 1.00 89.62 305 MET A N 1
ATOM 2467 C CA . MET A 1 305 ? 25.422 -0.578 -23.565 1.00 89.62 305 MET A CA 1
ATOM 2468 C C . MET A 1 305 ? 24.391 -1.689 -23.751 1.00 89.62 305 MET A C 1
ATOM 2470 O O . MET A 1 305 ? 24.775 -2.860 -23.841 1.00 89.62 305 MET A O 1
ATOM 2474 N N . MET A 1 306 ? 23.115 -1.335 -23.921 1.00 93.00 306 MET A N 1
ATOM 2475 C CA . MET A 1 306 ? 21.993 -2.278 -24.063 1.00 93.00 306 MET A CA 1
ATOM 2476 C C . MET A 1 306 ? 22.273 -3.519 -24.935 1.00 93.00 306 MET A C 1
ATOM 2478 O O . MET A 1 306 ? 21.873 -4.616 -24.576 1.00 93.00 306 MET A O 1
ATOM 2482 N N . LYS A 1 307 ? 23.047 -3.411 -26.028 1.00 94.06 307 LYS A N 1
ATOM 2483 C CA . LYS A 1 307 ? 23.447 -4.589 -26.826 1.00 94.06 307 LYS A CA 1
ATOM 2484 C C . LYS A 1 307 ? 24.220 -5.644 -26.015 1.00 94.06 307 LYS A C 1
ATOM 2486 O O . LYS A 1 307 ? 23.883 -6.818 -26.079 1.00 94.06 307 LYS A O 1
ATOM 2491 N N . LYS A 1 308 ? 25.272 -5.239 -25.292 1.00 95.19 308 LYS A N 1
ATOM 2492 C CA . LYS A 1 308 ? 26.103 -6.170 -24.507 1.00 95.19 308 LYS A CA 1
ATOM 2493 C C . LYS A 1 308 ? 25.295 -6.780 -23.356 1.00 95.19 308 LYS A C 1
ATOM 2495 O O . LYS A 1 308 ? 25.470 -7.954 -23.063 1.00 95.19 308 LYS A O 1
ATOM 2500 N N . ILE A 1 309 ? 24.391 -5.997 -22.764 1.00 94.62 309 ILE A N 1
ATOM 2501 C CA . ILE A 1 309 ? 23.470 -6.444 -21.709 1.00 94.62 309 ILE A CA 1
ATOM 2502 C C . ILE A 1 309 ? 22.512 -7.508 -22.254 1.00 94.62 309 ILE A C 1
ATOM 2504 O O . ILE A 1 309 ? 22.432 -8.596 -21.694 1.00 94.62 309 ILE A O 1
ATOM 2508 N N . ASN A 1 310 ? 21.869 -7.251 -23.398 1.00 94.62 310 ASN A N 1
ATOM 2509 C CA . ASN A 1 310 ? 20.989 -8.219 -24.059 1.00 94.62 310 ASN A CA 1
ATOM 2510 C C . ASN A 1 310 ? 21.743 -9.515 -24.411 1.00 94.62 310 ASN A C 1
ATOM 2512 O O . ASN A 1 310 ? 21.256 -10.612 -24.144 1.00 94.62 310 ASN A O 1
ATOM 2516 N N . ASP A 1 311 ? 22.950 -9.397 -24.981 1.00 94.38 311 ASP A N 1
ATOM 2517 C CA . ASP A 1 311 ? 23.802 -10.542 -25.333 1.00 94.38 311 ASP A CA 1
ATOM 2518 C C . ASP A 1 311 ? 24.235 -11.356 -24.099 1.00 94.38 311 ASP A C 1
ATOM 2520 O O . ASP A 1 311 ? 24.453 -12.567 -24.209 1.00 94.38 311 ASP A O 1
ATOM 2524 N N . TYR A 1 312 ? 24.384 -10.705 -22.941 1.00 94.38 312 TYR A N 1
ATOM 2525 C CA . TYR A 1 312 ? 24.661 -11.361 -21.667 1.00 94.38 312 TYR A CA 1
ATOM 2526 C C . TYR A 1 312 ? 23.436 -12.135 -21.173 1.00 94.38 312 TYR A C 1
ATOM 2528 O O . TYR A 1 312 ? 23.537 -13.341 -20.958 1.00 94.38 312 TYR A O 1
ATOM 2536 N N . ILE A 1 313 ? 22.274 -11.480 -21.081 1.00 91.88 313 ILE A N 1
ATOM 2537 C CA . ILE A 1 313 ? 21.016 -12.088 -20.610 1.00 91.88 313 ILE A CA 1
ATOM 2538 C C . ILE A 1 313 ? 20.643 -13.310 -21.460 1.00 91.88 313 ILE A C 1
ATOM 2540 O O . ILE A 1 313 ? 20.215 -14.328 -20.926 1.00 91.88 313 ILE A O 1
ATOM 2544 N N . LEU A 1 314 ? 20.888 -13.263 -22.776 1.00 92.19 314 LEU A N 1
ATOM 2545 C CA . LEU A 1 314 ? 20.677 -14.409 -23.668 1.00 92.19 314 LEU A CA 1
ATOM 2546 C C . LEU A 1 314 ? 21.498 -15.647 -23.271 1.00 92.19 314 LEU A C 1
ATOM 2548 O O . LEU A 1 314 ? 21.050 -16.777 -23.455 1.00 92.19 314 LEU A O 1
ATOM 2552 N N . LYS A 1 315 ? 22.731 -15.446 -22.800 1.00 92.56 315 LYS A N 1
ATOM 2553 C CA . LYS A 1 315 ? 23.674 -16.528 -22.472 1.00 92.56 315 LYS A CA 1
ATOM 2554 C C . LYS A 1 315 ? 23.589 -16.961 -21.014 1.00 92.56 315 LYS A C 1
ATOM 2556 O O . LYS A 1 315 ? 23.960 -18.090 -20.700 1.00 92.56 315 LYS A O 1
ATOM 2561 N N . HIS A 1 316 ? 23.130 -16.065 -20.149 1.00 90.12 316 HIS A N 1
ATOM 2562 C CA . HIS A 1 316 ? 23.109 -16.225 -18.705 1.00 90.12 316 HIS A CA 1
ATOM 2563 C C . HIS A 1 316 ? 21.705 -15.901 -18.188 1.00 90.12 316 HIS A C 1
ATOM 2565 O O . HIS A 1 316 ? 21.474 -14.774 -17.748 1.00 90.12 316 HIS A O 1
ATOM 2571 N N . PRO A 1 317 ? 20.770 -16.871 -18.223 1.00 83.56 317 PRO A N 1
ATOM 2572 C CA . PRO A 1 317 ? 19.452 -16.689 -17.633 1.00 83.56 317 PRO A CA 1
ATOM 2573 C C . PRO A 1 317 ? 19.565 -16.213 -16.179 1.00 83.56 317 PRO A C 1
ATOM 2575 O O . PRO A 1 317 ? 20.418 -16.680 -15.409 1.00 83.56 317 PRO A O 1
ATOM 2578 N N . LEU A 1 318 ? 18.732 -15.240 -15.834 1.00 85.94 318 LEU A N 1
ATOM 2579 C CA . LEU A 1 318 ? 18.621 -14.665 -14.499 1.00 85.94 318 LEU A CA 1
ATOM 2580 C C . LEU A 1 318 ? 17.272 -15.092 -13.921 1.00 85.94 318 LEU A C 1
ATOM 2582 O O . LEU A 1 318 ? 16.283 -15.132 -14.658 1.00 85.94 318 LEU A O 1
ATOM 2586 N N . THR A 1 319 ? 17.250 -15.431 -12.631 1.00 83.50 319 THR A N 1
ATOM 2587 C CA . THR A 1 319 ? 16.021 -15.794 -11.914 1.00 83.50 319 THR A CA 1
ATOM 2588 C C . THR A 1 319 ? 14.973 -14.691 -12.081 1.00 83.50 319 THR A C 1
ATOM 2590 O O . THR A 1 319 ? 15.325 -13.525 -12.261 1.00 83.50 319 THR A O 1
ATOM 2593 N N . TYR A 1 320 ? 13.693 -15.068 -12.082 1.00 86.00 320 TYR A N 1
ATOM 2594 C CA . TYR A 1 320 ? 12.517 -14.226 -12.359 1.00 86.00 320 TYR A CA 1
ATOM 2595 C C . TYR A 1 320 ? 12.394 -13.691 -13.789 1.00 86.00 320 TYR A C 1
ATOM 2597 O O . TYR A 1 320 ? 11.292 -13.679 -14.332 1.00 86.00 320 TYR A O 1
ATOM 2605 N N . LEU A 1 321 ? 13.493 -13.315 -14.444 1.00 88.94 321 LEU A N 1
ATOM 2606 C CA . LEU A 1 321 ? 13.468 -12.793 -15.815 1.00 88.94 321 LEU A CA 1
ATOM 2607 C C . LEU A 1 321 ? 13.029 -13.856 -16.836 1.00 88.94 321 LEU A C 1
ATOM 2609 O O . LEU A 1 321 ? 12.513 -13.518 -17.899 1.00 88.94 321 LEU A O 1
ATOM 2613 N N . GLU A 1 322 ? 13.178 -15.141 -16.511 1.00 85.56 322 GLU A N 1
ATOM 2614 C CA . GLU A 1 322 ? 12.663 -16.253 -17.321 1.00 85.56 322 GLU A CA 1
ATOM 2615 C C . GLU A 1 322 ? 11.128 -16.306 -17.417 1.00 85.56 322 GLU A C 1
ATOM 2617 O O . GLU A 1 322 ? 10.604 -16.931 -18.339 1.00 85.56 322 GLU A O 1
ATOM 2622 N N . ASN A 1 323 ? 10.409 -15.612 -16.525 1.00 87.25 323 ASN A N 1
ATOM 2623 C CA . ASN A 1 323 ? 8.949 -15.505 -16.579 1.00 87.25 323 ASN A CA 1
ATOM 2624 C C . ASN A 1 323 ? 8.465 -14.592 -17.717 1.00 87.25 323 ASN A C 1
ATOM 2626 O O . ASN A 1 323 ? 7.298 -14.658 -18.109 1.00 87.25 323 ASN A O 1
ATOM 2630 N N . VAL A 1 324 ? 9.348 -13.760 -18.280 1.00 89.50 324 VAL A N 1
ATOM 2631 C CA . VAL A 1 324 ? 9.010 -12.882 -19.402 1.00 89.50 324 VAL A CA 1
ATOM 2632 C C . VAL A 1 324 ? 9.174 -13.634 -20.720 1.00 89.50 324 VAL A C 1
ATOM 2634 O O . VAL A 1 324 ? 10.276 -13.969 -21.166 1.00 89.50 324 VAL A O 1
ATOM 2637 N N . ASN A 1 325 ? 8.047 -13.875 -21.386 1.00 88.44 325 ASN A N 1
ATOM 2638 C CA . ASN A 1 325 ? 8.009 -14.614 -22.643 1.00 88.44 325 ASN A CA 1
ATOM 2639 C C . ASN A 1 325 ? 8.853 -13.933 -23.728 1.00 88.44 325 ASN A C 1
ATOM 2641 O O . ASN A 1 325 ? 8.664 -12.759 -24.037 1.00 88.44 325 ASN A O 1
ATOM 2645 N N . ASN A 1 326 ? 9.750 -14.689 -24.366 1.00 90.06 326 ASN A N 1
ATOM 2646 C CA . ASN A 1 326 ? 10.628 -14.196 -25.436 1.00 90.06 326 ASN A CA 1
ATOM 2647 C C . ASN A 1 326 ? 11.439 -12.943 -25.046 1.00 90.06 326 ASN A C 1
ATOM 2649 O O . ASN A 1 326 ? 11.738 -12.119 -25.912 1.00 90.06 326 ASN A O 1
ATOM 2653 N N . LEU A 1 327 ? 11.814 -12.803 -23.765 1.00 93.38 327 LEU A N 1
ATOM 2654 C CA . LEU A 1 327 ? 12.478 -11.613 -23.217 1.00 93.38 327 LEU A CA 1
ATOM 2655 C C . LEU A 1 327 ? 13.599 -11.071 -24.112 1.00 93.38 327 LEU A C 1
ATOM 2657 O O . LEU A 1 327 ? 13.648 -9.875 -24.376 1.00 93.38 327 LEU A O 1
ATOM 2661 N N . TYR A 1 328 ? 14.481 -11.933 -24.624 1.00 91.62 328 TYR A N 1
ATOM 2662 C CA . TYR A 1 328 ? 15.583 -11.488 -25.482 1.00 91.62 328 TYR A CA 1
ATOM 2663 C C . TYR A 1 328 ? 15.109 -10.797 -26.770 1.00 91.62 328 TYR A C 1
ATOM 2665 O O . TYR A 1 328 ? 15.639 -9.749 -27.138 1.00 91.62 328 TYR A O 1
ATOM 2673 N N . GLU A 1 329 ? 14.112 -11.359 -27.458 1.00 94.69 329 GLU A N 1
ATOM 2674 C CA . GLU A 1 329 ? 13.568 -10.755 -28.680 1.00 94.69 329 GLU A CA 1
ATOM 2675 C C . GLU A 1 329 ? 12.922 -9.403 -28.374 1.00 94.69 329 GLU A C 1
ATOM 2677 O O . GLU A 1 329 ? 13.107 -8.442 -29.129 1.00 94.69 329 GLU A O 1
ATOM 2682 N N . GLN A 1 330 ? 12.229 -9.312 -27.236 1.00 96.38 330 GLN A N 1
ATOM 2683 C CA . GLN A 1 330 ? 11.617 -8.074 -26.769 1.00 96.38 330 GLN A CA 1
ATOM 2684 C C . GLN A 1 330 ? 12.677 -7.016 -26.434 1.00 96.38 330 GLN A C 1
ATOM 2686 O O . GLN A 1 330 ? 12.640 -5.922 -26.996 1.00 96.38 330 GLN A O 1
ATOM 2691 N N . LEU A 1 331 ? 13.691 -7.351 -25.628 1.00 96.19 331 LEU A N 1
ATOM 2692 C CA . LEU A 1 331 ? 14.815 -6.463 -25.304 1.00 96.19 331 LEU A CA 1
ATOM 2693 C C . LEU A 1 331 ? 15.546 -5.973 -26.558 1.00 96.19 331 LEU A C 1
ATOM 2695 O O . LEU A 1 331 ? 16.002 -4.827 -26.623 1.00 96.19 331 LEU A O 1
ATOM 2699 N N . GLU A 1 332 ? 15.653 -6.818 -27.582 1.00 96.12 332 GLU A N 1
ATOM 2700 C CA . GLU A 1 332 ? 16.305 -6.434 -28.825 1.00 96.12 332 GLU A CA 1
ATOM 2701 C C . GLU A 1 332 ? 15.440 -5.530 -29.708 1.00 96.12 332 GLU A C 1
ATOM 2703 O O . GLU A 1 332 ? 15.973 -4.680 -30.432 1.00 96.12 332 GLU A O 1
ATOM 2708 N N . ASN A 1 333 ? 14.116 -5.628 -29.591 1.00 96.25 333 ASN A N 1
ATOM 2709 C CA . ASN A 1 333 ? 13.193 -4.642 -30.139 1.00 96.25 333 ASN A CA 1
ATOM 2710 C C . ASN A 1 333 ? 13.310 -3.293 -29.405 1.00 96.25 333 ASN A C 1
ATOM 2712 O O . ASN A 1 333 ? 13.522 -2.262 -30.050 1.00 96.25 333 ASN A O 1
ATOM 2716 N N . ILE A 1 334 ? 13.314 -3.303 -28.067 1.00 96.69 334 ILE A N 1
ATOM 2717 C CA . ILE A 1 334 ? 13.527 -2.106 -27.234 1.00 96.69 334 ILE A CA 1
ATOM 2718 C C . ILE A 1 334 ? 14.832 -1.404 -27.606 1.00 96.69 334 ILE A C 1
ATOM 2720 O O . ILE A 1 334 ? 14.854 -0.190 -27.814 1.00 96.69 334 ILE A O 1
ATOM 2724 N N . ARG A 1 335 ? 15.921 -2.157 -27.798 1.00 96.38 335 ARG A N 1
ATOM 2725 C CA . ARG A 1 335 ? 17.206 -1.592 -28.223 1.00 96.38 335 ARG A CA 1
ATOM 2726 C C . ARG A 1 335 ? 17.108 -0.854 -29.559 1.00 96.38 335 ARG A C 1
ATOM 2728 O O . ARG A 1 335 ? 17.761 0.179 -29.742 1.00 96.38 335 ARG A O 1
ATOM 2735 N N . ARG A 1 336 ? 16.344 -1.372 -30.524 1.00 95.75 336 ARG A N 1
ATOM 2736 C CA . ARG A 1 336 ? 16.146 -0.711 -31.828 1.00 95.75 336 ARG A CA 1
ATOM 2737 C C . ARG A 1 336 ? 15.374 0.595 -31.661 1.00 95.75 336 ARG A C 1
ATOM 2739 O O . ARG A 1 336 ? 15.836 1.618 -32.165 1.00 95.75 336 ARG A O 1
ATOM 2746 N N . ILE A 1 337 ? 14.285 0.571 -30.895 1.00 96.25 337 ILE A N 1
ATOM 2747 C CA . ILE A 1 337 ? 13.457 1.746 -30.583 1.00 96.25 337 ILE A CA 1
ATOM 2748 C C . ILE A 1 337 ? 14.280 2.820 -29.855 1.00 96.25 337 ILE A C 1
ATOM 2750 O O . ILE A 1 337 ? 14.299 3.983 -30.261 1.00 96.25 337 ILE A O 1
ATOM 2754 N N . ARG A 1 338 ? 15.065 2.430 -28.845 1.00 95.25 338 ARG A N 1
ATOM 2755 C CA . ARG A 1 338 ? 15.984 3.322 -28.126 1.00 95.25 338 ARG A CA 1
ATOM 2756 C C . ARG A 1 338 ? 16.978 3.995 -29.066 1.00 95.25 338 ARG A C 1
ATOM 2758 O O . ARG A 1 338 ? 17.222 5.194 -28.957 1.00 95.25 338 ARG A O 1
ATOM 2765 N N . ASN A 1 339 ? 17.584 3.245 -29.990 1.00 94.88 339 ASN A N 1
ATOM 2766 C CA . ASN A 1 339 ? 18.554 3.815 -30.931 1.00 94.88 339 ASN A CA 1
ATOM 2767 C C . ASN A 1 339 ? 17.897 4.795 -31.903 1.00 94.88 339 ASN A C 1
ATOM 2769 O O . ASN A 1 339 ? 18.434 5.882 -32.111 1.00 94.88 339 ASN A O 1
ATOM 2773 N N . LYS A 1 340 ? 16.711 4.456 -32.415 1.00 94.00 340 LYS A N 1
ATOM 2774 C CA . LYS A 1 340 ? 15.878 5.357 -33.219 1.00 94.00 340 LYS A CA 1
ATOM 2775 C C . LYS A 1 340 ? 15.633 6.679 -32.471 1.00 94.00 340 LYS A C 1
ATOM 2777 O O . LYS A 1 340 ? 15.920 7.757 -32.995 1.00 94.00 340 LYS A O 1
ATOM 2782 N N . ALA A 1 341 ? 15.230 6.602 -31.199 1.00 92.75 341 ALA A N 1
ATOM 2783 C CA . ALA A 1 341 ? 15.020 7.769 -30.341 1.00 92.75 341 ALA A CA 1
ATOM 2784 C C . ALA A 1 341 ? 16.315 8.573 -30.113 1.00 92.75 341 ALA A C 1
ATOM 2786 O O . ALA A 1 341 ? 16.323 9.802 -30.225 1.00 92.75 341 ALA A O 1
ATOM 2787 N N . ALA A 1 342 ? 17.438 7.909 -29.838 1.00 91.44 342 ALA A N 1
ATOM 2788 C CA . ALA A 1 342 ? 18.722 8.563 -29.599 1.00 91.44 342 ALA A CA 1
ATOM 2789 C C . ALA A 1 342 ? 19.240 9.315 -30.838 1.00 91.44 342 ALA A C 1
ATOM 2791 O O . ALA A 1 342 ? 19.713 10.446 -30.711 1.00 91.44 342 ALA A O 1
ATOM 2792 N N . HIS A 1 343 ? 19.079 8.740 -32.033 1.00 91.50 343 HIS A N 1
ATOM 2793 C CA . HIS A 1 343 ? 19.502 9.342 -33.302 1.00 91.50 343 HIS A CA 1
ATOM 2794 C C . HIS A 1 343 ? 18.568 10.451 -33.817 1.00 91.50 343 HIS A C 1
ATOM 2796 O O . HIS A 1 343 ? 18.863 11.076 -34.834 1.00 91.50 343 HIS A O 1
ATOM 2802 N N . GLY A 1 344 ? 17.486 10.759 -33.091 1.00 84.00 344 GLY A N 1
ATOM 2803 C CA . GLY A 1 344 ? 16.559 11.839 -33.437 1.00 84.00 344 GLY A CA 1
ATOM 2804 C C . GLY A 1 344 ? 15.592 11.481 -34.563 1.00 84.00 344 GLY A C 1
ATOM 2805 O O . GLY A 1 344 ? 14.998 12.376 -35.163 1.00 84.00 344 GLY A O 1
ATOM 2806 N N . GLU A 1 345 ? 15.431 10.190 -34.851 1.00 86.75 345 GLU A N 1
ATOM 2807 C CA . GLU A 1 345 ? 14.408 9.708 -35.769 1.00 86.75 345 GLU A CA 1
ATOM 2808 C C . GLU A 1 345 ? 13.008 9.884 -35.158 1.00 86.75 345 GLU A C 1
ATOM 2810 O O . GLU A 1 345 ? 12.841 10.033 -33.943 1.00 86.75 345 GLU A O 1
ATOM 2815 N N . LYS A 1 346 ? 11.977 9.892 -36.011 1.00 83.25 346 LYS A N 1
ATOM 2816 C CA . LYS A 1 346 ? 10.592 10.067 -35.561 1.00 83.25 346 LYS A CA 1
ATOM 2817 C C . LYS A 1 346 ? 10.143 8.849 -34.750 1.00 83.25 346 LYS A C 1
ATOM 2819 O O . LYS A 1 346 ? 10.041 7.761 -35.306 1.00 83.25 346 LYS A O 1
ATOM 2824 N N . ILE A 1 347 ? 9.818 9.078 -33.485 1.00 88.94 347 ILE A N 1
ATOM 2825 C CA . ILE A 1 347 ? 9.173 8.122 -32.582 1.00 88.94 347 ILE A CA 1
ATOM 2826 C C . ILE A 1 347 ? 7.678 8.423 -32.540 1.00 88.94 347 ILE A C 1
ATOM 2828 O O . ILE A 1 347 ? 7.296 9.587 -32.390 1.00 88.94 347 ILE A O 1
ATOM 2832 N N . ASP A 1 348 ? 6.851 7.395 -32.681 1.00 89.25 348 ASP A N 1
ATOM 2833 C CA . ASP A 1 348 ? 5.400 7.495 -32.539 1.00 89.25 348 ASP A CA 1
ATOM 2834 C C . ASP A 1 348 ? 4.901 6.815 -31.255 1.00 89.25 348 ASP A C 1
ATOM 2836 O O . ASP A 1 348 ? 5.678 6.413 -30.388 1.00 89.25 348 ASP A O 1
ATOM 2840 N N . TYR A 1 349 ? 3.580 6.789 -31.095 1.00 92.81 349 TYR A N 1
ATOM 2841 C CA . TYR A 1 349 ? 2.931 6.181 -29.940 1.00 92.81 349 TYR A CA 1
ATOM 2842 C C . TYR A 1 349 ? 3.064 4.653 -29.932 1.00 92.81 349 TYR A C 1
ATOM 2844 O O . TYR A 1 349 ? 3.136 4.077 -28.857 1.00 92.81 349 TYR A O 1
ATOM 2852 N N . GLU A 1 350 ? 3.146 4.005 -31.098 1.00 93.69 350 GLU A N 1
ATOM 2853 C CA . GLU A 1 350 ? 3.284 2.545 -31.192 1.00 93.69 350 GLU A CA 1
ATOM 2854 C C . GLU A 1 350 ? 4.667 2.109 -30.687 1.00 93.69 350 GLU A C 1
ATOM 2856 O O . GLU A 1 350 ? 4.773 1.172 -29.899 1.00 93.69 350 GLU A O 1
ATOM 2861 N N . ASP A 1 351 ? 5.723 2.846 -31.057 1.00 95.06 351 ASP A N 1
ATOM 2862 C CA . ASP A 1 351 ? 7.066 2.656 -30.492 1.00 95.06 351 ASP A CA 1
ATOM 2863 C C . ASP A 1 351 ? 7.061 2.801 -28.956 1.00 95.06 351 ASP A C 1
ATOM 2865 O O . ASP A 1 351 ? 7.752 2.064 -28.252 1.00 95.06 351 ASP A O 1
ATOM 2869 N N . PHE A 1 352 ? 6.305 3.770 -28.432 1.00 95.06 352 PHE A N 1
ATOM 2870 C CA . PHE A 1 352 ? 6.185 4.011 -26.995 1.00 95.06 352 PHE A CA 1
ATOM 2871 C C . PHE A 1 352 ? 5.408 2.903 -26.275 1.00 95.06 352 PHE A C 1
ATOM 2873 O O . PHE A 1 352 ? 5.874 2.426 -25.242 1.00 95.06 352 PHE A O 1
ATOM 2880 N N . GLU A 1 353 ? 4.272 2.465 -26.827 1.00 95.12 353 GLU A N 1
ATOM 2881 C CA . GLU A 1 353 ? 3.467 1.378 -26.261 1.00 95.12 353 GLU A CA 1
ATOM 2882 C C . GLU A 1 353 ? 4.269 0.084 -26.154 1.00 95.12 353 GLU A C 1
ATOM 2884 O O . GLU A 1 353 ? 4.189 -0.571 -25.127 1.00 95.12 353 GLU A O 1
ATOM 2889 N N . ILE A 1 354 ? 5.117 -0.245 -27.135 1.00 96.88 354 ILE A N 1
ATOM 2890 C CA . ILE A 1 354 ? 5.996 -1.427 -27.053 1.00 96.88 354 ILE A CA 1
ATOM 2891 C C . ILE A 1 354 ? 6.948 -1.342 -25.851 1.00 96.88 354 ILE A C 1
ATOM 2893 O O . ILE A 1 354 ? 7.215 -2.348 -25.194 1.00 96.88 354 ILE A O 1
ATOM 2897 N N . VAL A 1 355 ? 7.497 -0.154 -25.574 1.00 96.81 355 VAL A N 1
ATOM 2898 C CA . VAL A 1 355 ? 8.392 0.044 -24.425 1.00 96.81 355 VAL A CA 1
ATOM 2899 C C . VAL A 1 355 ? 7.621 -0.085 -23.122 1.00 96.81 355 VAL A C 1
ATOM 2901 O O . VAL A 1 355 ? 8.068 -0.788 -22.221 1.00 96.81 355 VAL A O 1
ATOM 2904 N N . LYS A 1 356 ? 6.463 0.566 -23.025 1.00 94.81 356 LYS A N 1
ATOM 2905 C CA . LYS A 1 356 ? 5.635 0.511 -21.823 1.00 94.81 356 LYS A CA 1
ATOM 2906 C C . LYS A 1 356 ? 5.136 -0.906 -21.537 1.00 94.81 356 LYS A C 1
ATOM 2908 O O . LYS A 1 356 ? 5.253 -1.355 -20.402 1.00 94.81 356 LYS A O 1
ATOM 2913 N N . ASP A 1 357 ? 4.651 -1.600 -22.562 1.00 95.69 357 ASP A N 1
ATOM 2914 C CA . ASP A 1 357 ? 4.104 -2.950 -22.451 1.00 95.69 357 ASP A CA 1
ATOM 2915 C C . ASP A 1 357 ? 5.128 -3.905 -21.833 1.00 95.69 357 ASP A C 1
ATOM 2917 O O . ASP A 1 357 ? 4.829 -4.573 -20.853 1.00 95.69 357 ASP A O 1
ATOM 2921 N N . LEU A 1 358 ? 6.379 -3.905 -22.306 1.00 96.25 358 LEU A N 1
ATOM 2922 C CA . LEU A 1 358 ? 7.404 -4.767 -21.714 1.00 96.25 358 LEU A CA 1
ATOM 2923 C C . LEU A 1 358 ? 7.761 -4.369 -20.274 1.00 96.25 358 LEU A C 1
ATOM 2925 O O . LEU A 1 358 ? 7.876 -5.230 -19.404 1.00 96.25 358 LEU A O 1
ATOM 2929 N N . LEU A 1 359 ? 8.026 -3.083 -20.028 1.00 95.06 359 LEU A N 1
ATOM 2930 C CA . LEU A 1 359 ? 8.574 -2.645 -18.741 1.00 95.06 359 LEU A CA 1
ATOM 2931 C C . LEU A 1 359 ? 7.530 -2.705 -17.620 1.00 95.06 359 LEU A C 1
ATOM 2933 O O . LEU A 1 359 ? 7.871 -3.102 -16.506 1.00 95.06 359 LEU A O 1
ATOM 2937 N N . ILE A 1 360 ? 6.296 -2.304 -17.922 1.00 92.06 360 ILE A N 1
ATOM 2938 C CA . ILE A 1 360 ? 5.229 -2.075 -16.946 1.00 92.06 360 ILE A CA 1
ATOM 2939 C C . ILE A 1 360 ? 4.175 -3.176 -17.038 1.00 92.06 360 ILE A C 1
ATOM 2941 O O . ILE A 1 360 ? 3.982 -3.905 -16.071 1.00 92.06 360 ILE A O 1
ATOM 2945 N N . ASP A 1 361 ? 3.537 -3.354 -18.197 1.00 91.44 361 ASP A N 1
ATOM 2946 C CA . ASP A 1 361 ? 2.369 -4.244 -18.310 1.00 91.44 361 ASP A CA 1
ATOM 2947 C C . ASP A 1 361 ? 2.758 -5.737 -18.235 1.00 91.44 361 ASP A C 1
ATOM 2949 O O . ASP A 1 361 ? 2.019 -6.554 -17.688 1.00 91.44 361 ASP A O 1
ATOM 2953 N N . GLN A 1 362 ? 3.949 -6.094 -18.723 1.00 93.19 362 GLN A N 1
ATOM 2954 C CA . GLN A 1 362 ? 4.574 -7.412 -18.563 1.00 93.19 362 GLN A CA 1
ATOM 2955 C C . GLN A 1 362 ? 5.461 -7.510 -17.308 1.00 93.19 362 GLN A C 1
ATOM 2957 O O . GLN A 1 362 ? 6.171 -8.503 -17.140 1.00 93.19 362 GLN A O 1
ATOM 2962 N N . GLN A 1 363 ? 5.435 -6.494 -16.437 1.00 92.31 363 GLN A N 1
ATOM 2963 C CA . GLN A 1 363 ? 6.065 -6.499 -15.112 1.00 92.31 363 GLN A CA 1
ATOM 2964 C C . GLN A 1 363 ? 7.584 -6.748 -15.111 1.00 92.31 363 GLN A C 1
ATOM 2966 O O . GLN A 1 363 ? 8.147 -7.203 -14.114 1.00 92.31 363 GLN A O 1
ATOM 2971 N N . LEU A 1 364 ? 8.301 -6.431 -16.199 1.00 94.88 364 LEU A N 1
ATOM 2972 C CA . LEU A 1 364 ? 9.753 -6.642 -16.247 1.00 94.88 364 LEU A CA 1
ATOM 2973 C C . LEU A 1 364 ? 10.483 -5.876 -15.132 1.00 94.88 364 LEU A C 1
ATOM 2975 O O . LEU A 1 364 ? 11.443 -6.401 -14.571 1.00 94.88 364 LEU A O 1
ATOM 2979 N N . MET A 1 365 ? 10.033 -4.665 -14.786 1.00 94.56 365 MET A N 1
ATOM 2980 C CA . MET A 1 365 ? 10.633 -3.903 -13.684 1.00 94.56 365 MET A CA 1
ATOM 2981 C C . MET A 1 365 ? 10.442 -4.589 -12.321 1.00 94.56 365 MET A C 1
ATOM 2983 O O . MET A 1 365 ? 11.369 -4.570 -11.510 1.00 94.56 365 MET A O 1
ATOM 2987 N N . GLU A 1 366 ? 9.297 -5.241 -12.088 1.00 91.50 366 GLU A N 1
ATOM 2988 C CA . GLU A 1 366 ? 9.050 -6.038 -10.875 1.00 91.50 366 GLU A CA 1
ATOM 2989 C C . GLU A 1 366 ? 9.993 -7.242 -10.828 1.00 91.50 366 GLU A C 1
ATOM 2991 O O . GLU A 1 366 ? 10.709 -7.425 -9.847 1.00 91.50 366 GLU A O 1
ATOM 2996 N N . PHE A 1 367 ? 10.102 -8.006 -11.921 1.00 92.75 367 PHE A N 1
ATOM 2997 C CA . PHE A 1 367 ? 11.008 -9.157 -11.969 1.00 92.75 367 PHE A CA 1
ATOM 2998 C C . PHE A 1 367 ? 12.479 -8.773 -11.770 1.00 92.75 367 PHE A C 1
ATOM 3000 O O . PHE A 1 367 ? 13.219 -9.521 -11.133 1.00 92.75 367 PHE A O 1
ATOM 3007 N N . ILE A 1 368 ? 12.916 -7.615 -12.282 1.00 94.62 368 ILE A N 1
ATOM 3008 C CA . ILE A 1 368 ? 14.269 -7.100 -12.024 1.00 94.62 368 ILE A CA 1
ATOM 3009 C C . ILE A 1 368 ? 14.440 -6.743 -10.544 1.00 94.62 368 ILE A C 1
ATOM 3011 O O . ILE A 1 368 ? 15.443 -7.133 -9.949 1.00 94.62 368 ILE A O 1
ATOM 3015 N N . SER A 1 369 ? 13.469 -6.038 -9.954 1.00 92.62 369 SER A N 1
ATOM 3016 C CA . SER A 1 369 ? 13.461 -5.702 -8.525 1.00 92.62 369 SER A CA 1
ATOM 3017 C C . SER A 1 369 ? 13.599 -6.963 -7.666 1.00 92.62 369 SER A C 1
ATOM 3019 O O . SER A 1 369 ? 14.519 -7.061 -6.858 1.00 92.62 369 SER A O 1
ATOM 3021 N N . TRP A 1 370 ? 12.761 -7.974 -7.904 1.00 90.12 370 TRP A N 1
ATOM 3022 C CA . TRP A 1 370 ? 12.766 -9.224 -7.139 1.00 90.12 370 TRP A CA 1
ATOM 3023 C C . TRP A 1 370 ? 14.072 -10.006 -7.295 1.00 90.12 370 TRP A C 1
ATOM 3025 O O . TRP A 1 370 ? 14.603 -10.526 -6.316 1.00 90.12 370 TRP A O 1
ATOM 3035 N N . ALA A 1 371 ? 14.634 -10.041 -8.507 1.00 90.81 371 ALA A N 1
ATOM 3036 C CA . ALA A 1 371 ? 15.915 -10.693 -8.754 1.00 90.81 371 ALA A CA 1
ATOM 3037 C C . ALA A 1 371 ? 17.077 -10.020 -8.006 1.00 90.81 371 ALA A C 1
ATOM 3039 O O . ALA A 1 371 ? 17.999 -10.710 -7.573 1.00 90.81 371 ALA A O 1
ATOM 3040 N N . LYS A 1 372 ? 17.053 -8.689 -7.841 1.00 91.06 372 LYS A N 1
ATOM 3041 C CA . LYS A 1 372 ? 18.069 -7.973 -7.052 1.00 91.06 372 LYS A CA 1
ATOM 3042 C C . LYS A 1 372 ? 17.954 -8.313 -5.564 1.00 91.06 372 LYS A C 1
ATOM 3044 O O . LYS A 1 372 ? 18.966 -8.634 -4.951 1.00 91.06 372 LYS A O 1
ATOM 3049 N N . VAL A 1 373 ? 16.735 -8.316 -5.026 1.00 88.06 373 VAL A N 1
ATOM 3050 C CA . VAL A 1 373 ? 16.458 -8.621 -3.610 1.00 88.06 373 VAL A CA 1
ATOM 3051 C C . VAL A 1 373 ? 16.910 -10.034 -3.249 1.00 88.06 373 VAL A C 1
ATOM 3053 O O . VAL A 1 373 ? 17.638 -10.219 -2.279 1.00 88.06 373 VAL A O 1
ATOM 3056 N N . GLU A 1 374 ? 16.584 -11.025 -4.085 1.00 86.44 374 GLU A N 1
ATOM 3057 C CA . GLU A 1 374 ? 17.014 -12.412 -3.861 1.00 86.44 374 GLU A CA 1
ATOM 3058 C C . GLU A 1 374 ? 18.547 -12.542 -3.795 1.00 86.44 374 GLU A C 1
ATOM 3060 O O . GLU A 1 374 ? 19.082 -13.282 -2.969 1.00 86.44 374 GLU A O 1
ATOM 3065 N N . LEU A 1 375 ? 19.280 -11.817 -4.648 1.00 85.56 375 LEU A N 1
ATOM 3066 C CA . LEU A 1 375 ? 20.745 -11.840 -4.632 1.00 85.56 375 LEU A CA 1
ATOM 3067 C C . LEU A 1 375 ? 21.325 -11.191 -3.368 1.00 85.56 375 LEU A C 1
ATOM 3069 O O . LEU A 1 375 ? 22.320 -11.689 -2.838 1.00 85.56 375 LEU A O 1
ATOM 3073 N N . GLU A 1 376 ? 20.713 -10.113 -2.878 1.00 81.56 376 GLU A N 1
ATOM 3074 C CA . GLU A 1 376 ? 21.120 -9.462 -1.630 1.00 81.56 376 GLU A CA 1
ATOM 3075 C C . GLU A 1 376 ? 20.911 -10.380 -0.418 1.00 81.56 376 GLU A C 1
ATOM 3077 O O . GLU A 1 376 ? 21.820 -10.521 0.407 1.00 81.56 376 GLU A O 1
ATOM 3082 N N . ASP A 1 377 ? 19.773 -11.072 -0.346 1.00 76.94 377 ASP A N 1
ATOM 3083 C CA . ASP A 1 377 ? 19.472 -12.015 0.736 1.00 76.94 377 ASP A CA 1
ATOM 3084 C C . ASP A 1 377 ? 20.467 -13.188 0.765 1.00 76.94 377 ASP A C 1
ATOM 3086 O O . ASP A 1 377 ? 21.009 -13.536 1.820 1.00 76.94 377 ASP A O 1
ATOM 3090 N N . LEU A 1 378 ? 20.799 -13.749 -0.405 1.00 75.38 378 LEU A N 1
ATOM 3091 C CA . LEU A 1 378 ? 21.797 -14.818 -0.528 1.00 75.38 378 LEU A CA 1
ATOM 3092 C C . LEU A 1 378 ? 23.197 -14.375 -0.069 1.00 75.38 378 LEU A C 1
ATOM 3094 O O . LEU A 1 378 ? 23.936 -15.158 0.541 1.00 75.38 378 LEU A O 1
ATOM 3098 N N . GLU A 1 379 ? 23.581 -13.125 -0.337 1.00 70.00 379 GLU A N 1
ATOM 3099 C CA . GLU A 1 379 ? 24.840 -12.575 0.161 1.00 70.00 379 GLU A CA 1
ATOM 3100 C C . GLU A 1 379 ? 24.853 -12.445 1.688 1.00 70.00 379 GLU A C 1
ATOM 3102 O O . GLU A 1 379 ? 25.882 -12.727 2.314 1.00 70.00 379 GLU A O 1
ATOM 3107 N N . VAL A 1 380 ? 23.749 -12.008 2.297 1.00 66.75 380 VAL A N 1
ATOM 3108 C CA . VAL A 1 380 ? 23.639 -11.859 3.756 1.00 66.75 380 VAL A CA 1
ATOM 3109 C C . VAL A 1 380 ? 23.743 -13.217 4.444 1.00 66.75 380 VAL A C 1
ATOM 3111 O O . VAL A 1 380 ? 24.530 -13.362 5.384 1.00 66.75 380 VAL A O 1
ATOM 3114 N N . ASP A 1 381 ? 23.034 -14.224 3.936 1.00 60.16 381 ASP A N 1
ATOM 3115 C CA . ASP A 1 381 ? 23.069 -15.581 4.483 1.00 60.16 381 ASP A CA 1
ATOM 3116 C C . ASP A 1 381 ? 24.466 -16.204 4.387 1.00 60.16 381 ASP A C 1
ATOM 3118 O O . ASP A 1 381 ? 24.951 -16.787 5.360 1.00 60.16 381 ASP A O 1
ATOM 3122 N N . SER A 1 382 ? 25.167 -16.013 3.262 1.00 59.34 382 SER A N 1
ATOM 3123 C CA . SER A 1 382 ? 26.538 -16.517 3.094 1.00 59.34 382 SER A CA 1
ATOM 3124 C C . SER A 1 382 ? 27.519 -15.932 4.124 1.00 59.34 382 SER A C 1
ATOM 3126 O O . SER A 1 382 ? 28.344 -16.660 4.677 1.00 59.34 382 SER A O 1
ATOM 3128 N N . LYS A 1 383 ? 27.374 -14.640 4.459 1.00 59.88 383 LYS A N 1
ATOM 3129 C CA . LYS A 1 383 ? 28.209 -13.921 5.440 1.00 59.88 383 LYS A CA 1
ATOM 3130 C C . LYS A 1 383 ? 27.889 -14.283 6.895 1.00 59.88 383 LYS A C 1
ATOM 3132 O O . LYS A 1 383 ? 28.708 -14.010 7.767 1.00 59.88 383 LYS A O 1
ATOM 3137 N N . LEU A 1 384 ? 26.712 -14.848 7.177 1.00 48.69 384 LEU A N 1
ATOM 3138 C CA . LEU A 1 384 ? 26.322 -15.320 8.515 1.00 48.69 384 LEU A CA 1
ATOM 3139 C C . LEU A 1 384 ? 26.771 -16.764 8.789 1.00 48.69 384 LEU A C 1
ATOM 3141 O O . LEU A 1 384 ? 26.798 -17.186 9.948 1.00 48.69 384 LEU A O 1
ATOM 3145 N N . THR A 1 385 ? 27.097 -17.522 7.739 1.00 49.28 385 THR A N 1
ATOM 3146 C CA . THR A 1 385 ? 27.557 -18.917 7.831 1.00 49.28 385 THR A CA 1
ATOM 3147 C C . THR A 1 385 ? 29.078 -19.097 7.866 1.00 49.28 385 THR A C 1
ATOM 3149 O O . THR A 1 385 ? 29.529 -20.199 8.192 1.00 49.28 385 THR A O 1
ATOM 3152 N N . ASP A 1 386 ? 29.841 -18.039 7.580 1.00 42.44 386 ASP A N 1
ATOM 3153 C CA . ASP A 1 386 ? 31.308 -17.955 7.706 1.00 42.44 386 ASP A CA 1
ATOM 3154 C C . ASP A 1 386 ? 31.731 -17.316 9.043 1.00 42.44 386 ASP A C 1
ATOM 3156 O O . ASP A 1 386 ? 32.769 -17.747 9.609 1.00 42.44 386 ASP A O 1
#

pLDDT: mean 86.05, std 13.48, range [34.53, 98.62]

Sequence (386 aa):
MGLIGRNETCYCGSGKKYKKCCLKYDEKQLNKGIIPKPANEAFDIARTSHNIQAGIRELALAQLEQIIIWLSKKHVQPHLIQVNSKDLYELSQTDDMVEHYLHINREVLLAQGSPNMHLELQLIRERAETFPSLTKNERTLIRTIAEANIGEFLLLGDAHTADYSAMKILTEFCYEAIKEGIPDRENLISAILYVDSDGENNEKLVNWELGYVDDDEPVDTIWIEWEALDELNDEYRKYAHSLHGLEEDSKDELATAMYLEKTLPYKSKNHISYRGLIMTYTSILERELKKLIESKEGSIPEDWMMKKINDYILKHPLTYLENVNNLYEQLENIRRIRNKAAHGEKIDYEDFEIVKDLLIDQQLMEFISWAKVELEDLEVDSKLTD

Organism: NCBI:txid74386

Secondary structure (DSSP, 8-state):
-----TTSBPTTSS-SBGGGTTHHHHHHHHTTT--PPPS-GGGS----SS-TTS-HHHHHHHHHHHHHHHHTSSS--HHHHHHHHHHHHHHH-TTTHHHHHHHHHHHHHHHTT-TTHHHHHHHHHHHHHHS----HHHHHHHHHHHHHHHHHHHH--TT----HHHHHHHHHHHHHHHHH----SSEEEEEEEEEEE-SSS-EEEEEEEEEEE--SSPPSSPEEEEEESSHHHHHHHHHHTTTTTS-HHHHHHHHHHHHHHHTS-GGGGGGS-THHHHHHHHHHHHHHHHHHHHHHHS---TT--HHHHHHHHHHS--TTGGGSTTHHHHHHHHHHHHHHHHTTPPP-HHHHHHHHIIIIIT-HHHHHHHHHHHHHHHHHHHHHH-